Protein AF-A0A0F9BNH5-F1 (afdb_monomer)

Foldseek 3Di:
DVLVVVLLLLLVCLVFLQDPDDPDDDDDDPVNVVVSVVVSVVLVVVLLVVLVVPVPDLLSVLLSQLQVCLRRDDDPFDPVVLVVLLCLLFVVPQVVCCVPQVGGPVRVVVQLVVQVVQLVVCVVPVHNSFWGDCVSHPPSVLVLQEDEGSPQNQCQPDPPCGSPSLTDGPCLLRVWYDYPNIITRPDSVSCSRRVSVNVLVVCVVPPVVVNVVSLVSLQVVQLVLVQVLVCLLQVPKDKDAFKWDWDQDPNDTDIATFGIWIDDQLAIETEHEEADEQDSCLSVSNSVSVLVSLCRQFLVLVVRRVVVVCQLPVDQWRWIAHPVGDIDIDGRSVSNPHYAYEREYCYDNRVCQQQCLSCVVVVRDPDPFGHNYDYSNRSVVVSVPNNHSVVVSVVRVVSRVNNNVSNVVVVVVVD

Radius of gyration: 24.43 Å; Cα contacts (8 Å, |Δi|>4): 563; chains: 1; bounding box: 66×44×64 Å

Organism: NCBI:txid412755

Mean predicted aligned error: 7.94 Å

Solvent-accessible surface area (backbone atoms only — not comparable to full-atom values): 22757 Å² total; per-residue (Å²): 112,70,62,60,51,52,46,53,52,51,42,48,50,47,58,57,25,39,44,81,73,84,75,91,79,87,78,84,52,69,68,58,52,51,50,50,55,52,51,51,52,48,52,54,50,52,51,50,51,58,42,57,69,37,66,89,39,80,70,46,40,52,28,31,50,49,38,51,45,66,62,62,61,76,78,86,55,58,72,70,57,45,52,49,53,48,44,67,65,45,54,92,42,28,66,56,33,31,72,76,71,69,42,29,66,70,55,50,52,52,50,53,54,46,53,46,46,49,27,59,52,23,67,77,60,94,45,70,35,32,52,55,61,66,94,81,43,64,65,71,58,50,63,70,36,35,36,52,59,28,71,24,50,60,26,55,66,44,87,98,51,55,72,41,84,73,45,57,51,57,52,67,52,16,56,25,42,30,54,91,97,44,44,33,41,87,46,54,68,56,44,66,71,28,44,62,57,26,51,50,50,56,36,51,77,75,34,58,76,55,35,56,52,46,55,55,49,41,39,55,50,46,40,54,49,53,54,52,41,48,38,67,36,34,74,87,39,52,73,48,59,53,31,32,38,75,47,78,57,97,90,40,82,43,81,47,68,46,47,26,45,36,40,47,92,45,31,37,36,35,38,28,61,32,55,65,63,73,48,70,56,25,60,60,35,38,57,74,43,37,52,50,43,48,40,65,49,47,45,50,36,45,54,44,42,52,50,50,50,52,54,38,66,71,35,57,61,28,68,33,28,34,87,91,64,52,75,47,77,44,67,60,36,81,64,47,76,44,76,44,40,35,32,39,23,72,34,79,57,65,70,58,49,64,45,56,49,63,45,40,77,71,68,61,57,90,61,99,73,71,59,52,51,40,31,52,56,58,51,45,52,48,42,72,70,45,86,47,47,69,59,49,53,50,48,51,54,50,53,50,49,50,42,53,48,60,42,49,58,56,54,67,74,75,109

Sequence (415 aa):
FEHSIANILEYLINVISTIDDFGDKTEISRETIDFLIESIQTIFFDTIDYYNSFQDNSEENIQTEVLIHNLFVYMDSIYEHHIYLLKLKFLPFNDFLKQELGFNLNEIFRIIKKINKDVKSNLFSNISPFIINEMTIPINFLKLISMEIGKNKEFFCYKGRERWPNNPSRFRVRPIIKYQETYYNFFPQLLFERIGLVLEELIKKNYENYYKKYVKNCSVILEDMSLNLIRKLLPDAAIFGNLFYIINEKGKQMRFETDGIVIYDNNLLIIEAKSNLFSFDARMGFFDRIKKNTRDIIDKAYNQAVRTKKYFFSKDIAEFREKNGESVIIQNTKKYENVFLINTTLEKLGPLATRLNSAKMMNYLKGKEFPWSVFINDLRIISDLIEMPSSFLLYLKRRIKNIKNINKELSERQG

Nearest PDB structures (foldseek):
  1xmx-assembly1_A  TM=3.982E-01  e=3.363E-03  Vibrio cholerae
  8gh6-assembly1_A  TM=3.649E-01  e=9.985E-02  Bombyx mori
  5zyv-assembly1_A  TM=3.076E-01  e=3.427E-01  Homo sapiens
  5zyt-assembly4_D  TM=3.300E-01  e=5.441E-01  Homo sapiens

Secondary structure (DSSP, 8-state):
-HHHHHHHHHHHHHHHTT-S---S-----HHHHHHHHHHHHHHHHHHHHHHHTTTTSHHHHHHHHHHHHHHH---SS-HHHHHHHHHHHHGGGHHHIIIIIS--HHHHHHHHHHHHHHHHHHTTTTS-TTB--TTTS-HHHHHHHEEETT--GGGG-STTSTT-TTS--GGGT--EEEETTEEE-S-HHHHHHHHHHHHHHHHHHH-HHHHHHHHHHHHHHHHHHHHHHHHHHSTT-EEEEEEEEEEEETTEEEEEEEEEEEEETTEEEEEEEE-PPPPHHHHTT-HHHHHHHHIIIIIHHHHHHHHHHHHHHTSSEEEEE-TTS-EEEEE-GGG--EEEEEEEESS--THHHH-THHHHHTT---SS---EEEEHHHHHHHHHH---HHHHHHHHHHHHHHHHHHHHHHHHT--

pLDDT: mean 83.47, std 13.0, range [33.78, 98.38]

Structure (mmCIF, N/CA/C/O backbone):
data_AF-A0A0F9BNH5-F1
#
_entry.id   AF-A0A0F9BNH5-F1
#
loop_
_atom_site.group_PDB
_atom_site.id
_atom_site.type_symbol
_atom_site.label_atom_id
_atom_site.label_alt_id
_atom_site.label_comp_id
_atom_site.label_asym_id
_atom_site.label_entity_id
_atom_site.label_seq_id
_atom_site.pdbx_PDB_ins_code
_atom_site.Cartn_x
_atom_site.Cartn_y
_atom_site.Cartn_z
_atom_site.occupancy
_atom_site.B_iso_or_equiv
_atom_site.auth_seq_id
_atom_site.auth_comp_id
_atom_site.auth_asym_id
_atom_site.auth_atom_id
_atom_site.pdbx_PDB_model_num
ATOM 1 N N . PHE A 1 1 ? 19.388 -15.527 -3.988 1.00 33.78 1 PHE A N 1
ATOM 2 C CA . PHE A 1 1 ? 20.119 -15.541 -5.269 1.00 33.78 1 PHE A CA 1
ATOM 3 C C . PHE A 1 1 ? 19.346 -14.856 -6.395 1.00 33.78 1 PHE A C 1
ATOM 5 O O . PHE A 1 1 ? 19.936 -14.017 -7.055 1.00 33.78 1 PHE A O 1
ATOM 12 N N . GLU A 1 2 ? 18.046 -15.108 -6.596 1.00 50.00 2 GLU A N 1
ATOM 13 C CA . GLU A 1 2 ? 17.287 -14.424 -7.668 1.00 50.00 2 GLU A CA 1
ATOM 14 C C . GLU A 1 2 ? 17.118 -12.905 -7.441 1.00 50.00 2 GLU A C 1
ATOM 16 O O . GLU A 1 2 ? 17.380 -12.120 -8.350 1.00 50.00 2 GLU A O 1
ATOM 21 N N . HIS A 1 3 ? 16.799 -12.460 -6.217 1.00 54.69 3 HIS A N 1
ATOM 22 C CA . HIS A 1 3 ? 16.655 -11.023 -5.912 1.00 54.69 3 HIS A CA 1
ATOM 23 C C . HIS A 1 3 ? 17.973 -10.231 -5.984 1.00 54.69 3 HIS A C 1
ATOM 25 O O . HIS A 1 3 ? 17.980 -9.082 -6.407 1.00 54.69 3 HIS A O 1
ATOM 31 N N . SER A 1 4 ? 19.114 -10.834 -5.634 1.00 58.59 4 SER A N 1
ATOM 32 C CA . SER A 1 4 ? 20.418 -10.164 -5.755 1.00 58.59 4 SER A CA 1
ATOM 33 C C . SER A 1 4 ? 20.809 -9.932 -7.219 1.00 58.59 4 SER A C 1
ATOM 35 O O . SER A 1 4 ? 21.382 -8.897 -7.542 1.00 58.59 4 SER A O 1
ATOM 37 N N . ILE A 1 5 ? 20.452 -10.857 -8.117 1.00 66.19 5 ILE A N 1
ATOM 38 C CA . ILE A 1 5 ? 20.699 -10.718 -9.561 1.00 66.19 5 ILE A CA 1
ATOM 39 C C . ILE A 1 5 ? 19.807 -9.620 -10.159 1.00 66.19 5 ILE A C 1
ATOM 41 O O . ILE A 1 5 ? 20.286 -8.813 -10.952 1.00 66.19 5 ILE A O 1
ATOM 45 N N . ALA A 1 6 ? 18.542 -9.538 -9.736 1.00 71.88 6 ALA A N 1
ATOM 46 C CA . ALA A 1 6 ? 17.611 -8.481 -10.138 1.00 71.88 6 ALA A CA 1
ATOM 47 C C . ALA A 1 6 ? 18.170 -7.070 -9.878 1.00 71.88 6 ALA A C 1
ATOM 49 O O . ALA A 1 6 ? 18.138 -6.214 -10.763 1.00 71.88 6 ALA A O 1
ATOM 50 N N . ASN A 1 7 ? 18.742 -6.857 -8.690 1.00 71.88 7 ASN A N 1
ATOM 51 C CA . ASN A 1 7 ? 19.308 -5.572 -8.273 1.00 71.88 7 ASN A CA 1
ATOM 52 C C . ASN A 1 7 ? 20.513 -5.170 -9.113 1.00 71.88 7 ASN A C 1
ATOM 54 O O . ASN A 1 7 ? 20.632 -4.020 -9.530 1.00 71.88 7 ASN A O 1
ATOM 58 N N . ILE A 1 8 ? 21.402 -6.133 -9.350 1.00 75.12 8 ILE A N 1
ATOM 59 C CA . ILE A 1 8 ? 22.608 -5.959 -10.157 1.00 75.12 8 ILE A CA 1
ATOM 60 C C . ILE A 1 8 ? 22.218 -5.604 -11.594 1.00 75.12 8 ILE A C 1
ATOM 62 O O . ILE A 1 8 ? 22.757 -4.654 -12.158 1.00 75.12 8 ILE A O 1
ATOM 66 N N . LEU A 1 9 ? 21.240 -6.311 -12.169 1.00 78.75 9 LEU A N 1
ATOM 67 C CA . LEU A 1 9 ? 20.743 -6.043 -13.519 1.00 78.75 9 LEU A CA 1
ATOM 68 C C . LEU A 1 9 ? 20.073 -4.671 -13.628 1.00 78.75 9 LEU A C 1
ATOM 70 O O . LEU A 1 9 ? 20.376 -3.921 -14.553 1.00 78.75 9 LEU A O 1
ATOM 74 N N . GLU A 1 10 ? 19.194 -4.306 -12.692 1.00 83.06 10 GLU A N 1
ATOM 75 C CA . GLU A 1 10 ? 18.593 -2.970 -12.688 1.00 83.06 10 GLU A CA 1
ATOM 76 C C . GLU A 1 10 ? 19.656 -1.877 -12.544 1.00 83.06 10 GLU A C 1
ATOM 78 O O . GLU A 1 10 ? 19.620 -0.886 -13.275 1.00 83.06 10 GLU A O 1
ATOM 83 N N . TYR A 1 11 ? 20.615 -2.059 -11.635 1.00 84.69 11 TYR A N 1
ATOM 84 C CA . TYR A 1 11 ? 21.718 -1.127 -11.444 1.00 84.69 11 TYR A CA 1
ATOM 85 C C . TYR A 1 11 ? 22.513 -0.918 -12.734 1.00 84.69 11 TYR A C 1
ATOM 87 O O . TYR A 1 11 ? 22.714 0.219 -13.164 1.00 84.69 11 TYR A O 1
ATOM 95 N N . LEU A 1 12 ? 22.896 -2.015 -13.389 1.00 83.75 12 LEU A N 1
ATOM 96 C CA . LEU A 1 12 ? 23.585 -1.997 -14.674 1.00 83.75 12 LEU A CA 1
ATOM 97 C C . LEU A 1 12 ? 22.796 -1.233 -15.730 1.00 83.75 12 LEU A C 1
ATOM 99 O O . LEU A 1 12 ? 23.343 -0.338 -16.366 1.00 83.75 12 LEU A O 1
ATOM 103 N N . ILE A 1 13 ? 21.506 -1.538 -15.892 1.00 86.88 13 ILE A N 1
ATOM 104 C CA . ILE A 1 13 ? 20.650 -0.852 -16.865 1.00 86.88 13 ILE A CA 1
ATOM 105 C C . ILE A 1 13 ? 20.565 0.641 -16.538 1.00 86.88 13 ILE A C 1
ATOM 107 O O . ILE A 1 13 ? 20.629 1.472 -17.445 1.00 86.88 13 ILE A O 1
ATOM 111 N N . ASN A 1 14 ? 20.471 1.009 -15.260 1.00 88.88 14 ASN A N 1
ATOM 112 C CA . ASN A 1 14 ? 20.439 2.405 -14.835 1.00 88.88 14 ASN A CA 1
ATOM 113 C C . ASN A 1 14 ? 21.732 3.146 -15.188 1.00 88.88 14 ASN A C 1
ATOM 115 O O . ASN A 1 14 ? 21.654 4.254 -15.713 1.00 88.88 14 ASN A O 1
ATOM 119 N N . VAL A 1 15 ? 22.899 2.531 -14.971 1.00 86.50 15 VAL A N 1
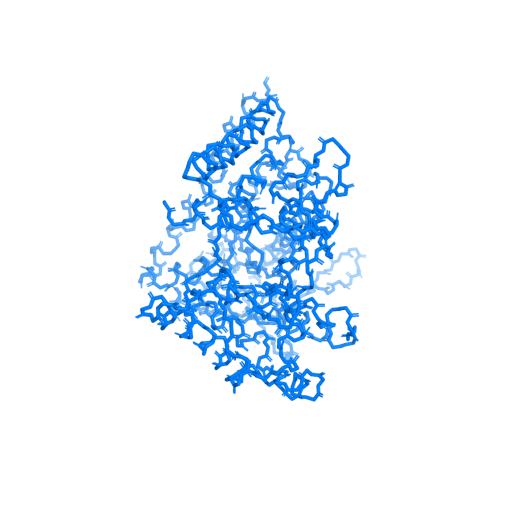ATOM 120 C CA . VAL A 1 15 ? 24.198 3.090 -15.375 1.00 86.50 15 VAL A CA 1
ATOM 121 C C . VAL A 1 15 ? 24.287 3.200 -16.895 1.00 86.50 15 VAL A C 1
ATOM 123 O O . VAL A 1 15 ? 24.524 4.285 -17.423 1.00 86.50 15 VAL A O 1
ATOM 126 N N . ILE A 1 16 ? 24.037 2.103 -17.606 1.00 84.94 16 ILE A N 1
ATOM 127 C CA . ILE A 1 16 ? 24.141 2.002 -19.065 1.00 84.94 16 ILE A CA 1
ATOM 128 C C . ILE A 1 16 ? 23.227 3.018 -19.759 1.00 84.94 16 ILE A C 1
ATOM 130 O O . ILE A 1 16 ? 23.637 3.710 -20.684 1.00 84.94 16 ILE A O 1
ATOM 134 N N . SER A 1 17 ? 22.001 3.182 -19.265 1.00 87.62 17 SER A N 1
ATOM 135 C CA . SER A 1 17 ? 21.022 4.123 -19.821 1.00 87.62 17 SER A CA 1
ATOM 136 C C . SER A 1 17 ? 21.349 5.602 -19.602 1.00 87.62 17 SER A C 1
ATOM 138 O O . SER A 1 17 ? 20.617 6.471 -20.084 1.00 87.62 17 SER A O 1
ATOM 140 N N . THR A 1 18 ? 22.439 5.913 -18.900 1.00 87.44 18 THR A N 1
ATOM 141 C CA . THR A 1 18 ? 22.968 7.281 -18.801 1.00 87.44 18 THR A CA 1
ATOM 142 C C . THR A 1 18 ? 23.997 7.606 -19.878 1.00 87.44 18 THR A C 1
ATOM 144 O O . THR A 1 18 ? 24.291 8.784 -20.082 1.00 87.44 18 THR A O 1
ATOM 147 N N . ILE A 1 19 ? 24.520 6.595 -20.573 1.00 84.50 19 ILE A N 1
ATOM 148 C CA . ILE A 1 19 ? 25.535 6.739 -21.616 1.00 84.50 19 ILE A CA 1
ATOM 149 C C . ILE A 1 19 ? 24.843 7.159 -22.921 1.00 84.50 19 ILE A C 1
ATOM 151 O O . ILE A 1 19 ? 23.827 6.573 -23.293 1.00 84.50 19 ILE A O 1
ATOM 155 N N . ASP A 1 20 ? 25.361 8.198 -23.584 1.00 79.81 20 ASP A N 1
ATOM 156 C CA . ASP A 1 20 ? 24.774 8.724 -24.829 1.00 79.81 20 ASP A CA 1
ATOM 157 C C . ASP A 1 20 ? 25.211 7.933 -26.072 1.00 79.81 20 ASP A C 1
ATOM 159 O O . ASP A 1 20 ? 24.442 7.835 -27.024 1.00 79.81 20 ASP A O 1
ATOM 163 N N . ASP A 1 21 ? 26.416 7.355 -26.052 1.00 72.25 21 ASP A N 1
ATOM 164 C CA . ASP A 1 21 ? 26.994 6.577 -27.150 1.00 72.25 21 ASP A CA 1
ATOM 165 C C . ASP A 1 21 ? 27.869 5.432 -26.609 1.00 72.25 21 ASP A C 1
ATOM 167 O O . ASP A 1 21 ? 28.628 5.610 -25.654 1.00 72.25 21 ASP A O 1
ATOM 171 N N . PHE A 1 22 ? 27.752 4.255 -27.218 1.00 68.44 22 PHE A N 1
ATOM 172 C CA . PHE A 1 22 ? 28.516 3.059 -26.866 1.00 68.44 22 PHE A CA 1
ATOM 173 C C . PHE A 1 22 ? 29.800 2.880 -27.682 1.00 68.44 22 PHE A C 1
ATOM 175 O O . PHE A 1 22 ? 30.646 2.069 -27.299 1.00 68.44 22 PHE A O 1
ATOM 182 N N . GLY A 1 23 ? 29.965 3.631 -28.777 1.00 67.88 23 GLY A N 1
ATOM 183 C CA . GLY A 1 23 ? 31.025 3.397 -29.756 1.00 67.88 23 GLY A CA 1
ATOM 184 C C . GLY A 1 23 ? 30.930 2.023 -30.445 1.00 67.88 23 GLY A C 1
ATOM 185 O O . GLY A 1 23 ? 30.029 1.231 -30.182 1.00 67.88 23 GLY A O 1
ATOM 186 N N . ASP A 1 24 ? 31.900 1.720 -31.313 1.00 61.44 24 ASP A N 1
ATOM 187 C CA . ASP A 1 24 ? 31.888 0.540 -32.204 1.00 61.44 24 ASP A CA 1
ATOM 188 C C . ASP A 1 24 ? 32.539 -0.733 -31.616 1.00 61.44 24 ASP A C 1
ATOM 190 O O . ASP A 1 24 ? 33.017 -1.599 -32.351 1.00 61.44 24 ASP A O 1
ATOM 194 N N . LYS A 1 25 ? 32.623 -0.887 -30.288 1.00 59.94 25 LYS A N 1
ATOM 195 C CA . LYS A 1 25 ? 33.283 -2.073 -29.708 1.00 59.94 25 LYS A CA 1
ATOM 196 C C . LYS A 1 25 ? 32.357 -3.291 -29.726 1.00 59.94 25 LYS A C 1
ATOM 198 O O . LYS A 1 25 ? 31.358 -3.325 -29.015 1.00 59.94 25 LYS A O 1
ATOM 203 N N . THR A 1 26 ? 32.722 -4.304 -30.509 1.00 59.25 26 THR A N 1
ATOM 204 C CA . THR A 1 26 ? 31.881 -5.480 -30.792 1.00 59.25 26 THR A CA 1
ATOM 205 C C . THR A 1 26 ? 32.205 -6.731 -29.976 1.00 59.25 26 THR A C 1
ATOM 207 O O . THR A 1 26 ? 31.388 -7.648 -29.961 1.00 59.25 26 THR A O 1
ATOM 210 N N . GLU A 1 27 ? 33.322 -6.782 -29.244 1.00 62.50 27 GLU A N 1
ATOM 211 C CA . GLU A 1 27 ? 33.657 -7.940 -28.404 1.00 62.50 27 GLU A CA 1
ATOM 212 C C . GLU A 1 27 ? 33.963 -7.533 -26.962 1.00 62.50 27 GLU A C 1
ATOM 214 O O . GLU A 1 27 ? 34.883 -6.764 -26.679 1.00 62.50 27 GLU A O 1
ATOM 219 N N . ILE A 1 28 ? 33.162 -8.069 -26.040 1.00 70.19 28 ILE A N 1
ATOM 220 C CA . ILE A 1 28 ? 33.383 -7.976 -24.598 1.00 70.19 28 ILE A CA 1
ATOM 221 C C . ILE A 1 28 ? 34.082 -9.270 -24.180 1.00 70.19 28 ILE A C 1
ATOM 223 O O . ILE A 1 28 ? 33.523 -10.355 -24.346 1.00 70.19 28 ILE A O 1
ATOM 227 N N . SER A 1 29 ? 35.303 -9.167 -23.652 1.00 78.06 29 SER A N 1
ATOM 228 C CA . SER A 1 29 ? 36.040 -10.340 -23.175 1.00 78.06 29 SER A CA 1
ATOM 229 C C . SER A 1 29 ? 35.406 -10.912 -21.902 1.00 78.06 29 SER A C 1
ATOM 231 O O . SER A 1 29 ? 34.740 -10.193 -21.149 1.00 78.06 29 SER A O 1
ATOM 233 N N . ARG A 1 30 ? 35.635 -12.199 -21.619 1.00 75.69 30 ARG A N 1
ATOM 234 C CA . ARG A 1 30 ? 35.128 -12.832 -20.392 1.00 75.69 30 ARG A CA 1
ATOM 235 C C . ARG A 1 30 ? 35.701 -12.165 -19.142 1.00 75.69 30 ARG A C 1
ATOM 237 O O . ARG A 1 30 ? 34.959 -11.901 -18.208 1.00 75.69 30 ARG A O 1
ATOM 244 N N . GLU A 1 31 ? 36.973 -11.783 -19.186 1.00 78.75 31 GLU A N 1
ATOM 245 C CA . GLU A 1 31 ? 37.648 -11.044 -18.116 1.00 78.75 31 GLU A CA 1
ATOM 246 C C . GLU A 1 31 ? 36.979 -9.688 -17.860 1.00 78.75 31 GLU A C 1
ATOM 248 O O . GLU A 1 31 ? 36.859 -9.259 -16.718 1.00 78.75 31 GLU A O 1
ATOM 253 N N . THR A 1 32 ? 36.492 -9.022 -18.914 1.00 74.88 32 THR A N 1
ATOM 254 C CA . THR A 1 32 ? 35.752 -7.759 -18.782 1.00 74.88 32 THR A CA 1
ATOM 255 C C . THR A 1 32 ? 34.404 -7.979 -18.095 1.00 74.88 32 THR A C 1
ATOM 257 O O . THR A 1 32 ? 34.001 -7.171 -17.260 1.00 74.88 32 THR A O 1
ATOM 260 N N . ILE A 1 33 ? 33.705 -9.072 -18.422 1.00 72.38 33 ILE A N 1
ATOM 261 C CA . ILE A 1 33 ? 32.440 -9.443 -17.770 1.00 72.38 33 ILE A CA 1
ATOM 262 C C . ILE A 1 33 ? 32.679 -9.762 -16.292 1.00 72.38 33 ILE A C 1
ATOM 264 O O . ILE A 1 33 ? 31.967 -9.231 -15.441 1.00 72.38 33 ILE A O 1
ATOM 268 N N . ASP A 1 34 ? 33.685 -10.582 -15.990 1.00 73.56 34 ASP A N 1
ATOM 269 C CA . ASP A 1 34 ? 34.014 -10.983 -14.621 1.00 73.56 34 ASP A CA 1
ATOM 270 C C . ASP A 1 34 ? 34.404 -9.756 -13.777 1.00 73.56 34 ASP A C 1
ATOM 272 O O . ASP A 1 34 ? 33.840 -9.541 -12.704 1.00 73.56 34 ASP A O 1
ATOM 276 N N . PHE A 1 35 ? 35.241 -8.863 -14.319 1.00 77.44 35 PHE A N 1
ATOM 277 C CA . PHE A 1 35 ? 35.586 -7.590 -13.680 1.00 77.44 35 PHE A CA 1
ATOM 278 C C . PHE A 1 35 ? 34.362 -6.703 -13.408 1.00 77.44 35 PHE A C 1
ATOM 280 O O . PHE A 1 35 ? 34.263 -6.081 -12.347 1.00 77.44 35 PHE A O 1
ATOM 287 N N . LEU A 1 36 ? 33.414 -6.621 -14.350 1.00 74.44 36 LEU A N 1
ATOM 288 C CA . LEU A 1 36 ? 32.177 -5.862 -14.154 1.00 74.44 36 LEU A CA 1
ATOM 289 C C . LEU A 1 36 ? 31.327 -6.467 -13.035 1.00 74.44 36 LEU A C 1
ATOM 291 O O . LEU A 1 36 ? 30.827 -5.723 -12.192 1.00 74.44 36 LEU A O 1
ATOM 295 N N . ILE A 1 37 ? 31.176 -7.793 -13.007 1.00 73.06 37 ILE A N 1
ATOM 296 C CA . ILE A 1 37 ? 30.420 -8.490 -11.960 1.00 73.06 37 ILE A CA 1
ATOM 297 C C . ILE A 1 37 ? 31.045 -8.222 -10.588 1.00 73.06 37 ILE A C 1
ATOM 299 O O . ILE A 1 37 ? 30.325 -7.808 -9.677 1.00 73.06 37 ILE A O 1
ATOM 303 N N . GLU A 1 38 ? 32.363 -8.389 -10.453 1.00 77.56 38 GLU A N 1
ATOM 304 C CA . GLU A 1 38 ? 33.093 -8.104 -9.211 1.00 77.56 38 GLU A CA 1
ATOM 305 C C . GLU A 1 38 ? 32.947 -6.637 -8.795 1.00 77.56 38 GLU A C 1
ATOM 307 O O . GLU A 1 38 ? 32.627 -6.344 -7.644 1.00 77.56 38 GLU A O 1
ATOM 312 N N . SER A 1 39 ? 33.093 -5.700 -9.735 1.00 77.69 39 SER A N 1
ATOM 313 C CA . SER A 1 39 ? 32.951 -4.265 -9.463 1.00 77.69 39 SER A CA 1
ATOM 314 C C . SER A 1 39 ? 31.560 -3.915 -8.936 1.00 77.69 39 SER A C 1
ATOM 316 O O . SER A 1 39 ? 31.428 -3.128 -8.000 1.00 77.69 39 SER A O 1
ATOM 318 N N . ILE A 1 40 ? 30.504 -4.500 -9.511 1.00 74.50 40 ILE A N 1
ATOM 319 C CA . ILE A 1 40 ? 29.137 -4.250 -9.047 1.00 74.50 40 ILE A CA 1
ATOM 320 C C . ILE A 1 40 ? 28.929 -4.858 -7.666 1.00 74.50 40 ILE A C 1
ATOM 322 O O . ILE A 1 40 ? 28.363 -4.197 -6.801 1.00 74.50 40 ILE A O 1
ATOM 326 N N . GLN A 1 41 ? 29.387 -6.092 -7.442 1.00 74.06 41 GLN A N 1
ATOM 327 C CA . GLN A 1 41 ? 29.294 -6.724 -6.127 1.00 74.06 41 GLN A CA 1
ATOM 328 C C . GLN A 1 41 ? 29.970 -5.862 -5.059 1.00 74.06 41 GLN A C 1
ATOM 330 O O . GLN A 1 41 ? 29.339 -5.574 -4.045 1.00 74.06 41 GLN A O 1
ATOM 335 N N . THR A 1 42 ? 31.180 -5.369 -5.329 1.00 78.12 42 THR A N 1
ATOM 336 C CA . THR A 1 42 ? 31.903 -4.446 -4.445 1.00 78.12 42 THR A CA 1
ATOM 337 C C . THR A 1 42 ? 31.099 -3.178 -4.176 1.00 78.12 42 THR A C 1
ATOM 339 O O . THR A 1 42 ? 30.874 -2.858 -3.019 1.00 78.12 42 THR A O 1
ATOM 342 N N . ILE A 1 43 ? 30.544 -2.513 -5.199 1.00 75.19 43 ILE A N 1
ATOM 343 C CA . ILE A 1 43 ? 29.690 -1.324 -4.997 1.00 75.19 43 ILE A CA 1
ATOM 344 C C . ILE A 1 43 ? 28.501 -1.637 -4.082 1.00 75.19 43 ILE A C 1
ATOM 346 O O . ILE A 1 43 ? 28.152 -0.824 -3.226 1.00 75.19 43 ILE A O 1
ATOM 350 N N . PHE A 1 44 ? 27.857 -2.794 -4.250 1.00 71.19 44 PHE A N 1
ATOM 351 C CA . PHE A 1 44 ? 26.743 -3.198 -3.393 1.00 71.19 44 PHE A CA 1
ATOM 352 C C . PHE A 1 44 ? 27.192 -3.445 -1.948 1.00 71.19 44 PHE A C 1
ATOM 354 O O . PHE A 1 44 ? 26.522 -2.959 -1.037 1.00 71.19 44 PHE A O 1
ATOM 361 N N . PHE A 1 45 ? 28.302 -4.155 -1.730 1.00 74.56 45 PHE A N 1
ATOM 362 C CA . PHE A 1 45 ? 28.845 -4.394 -0.389 1.00 74.56 45 PHE A CA 1
ATOM 363 C C . PHE A 1 45 ? 29.309 -3.098 0.274 1.00 74.56 45 PHE A C 1
ATOM 365 O O . PHE A 1 45 ? 28.861 -2.806 1.377 1.00 74.56 45 PHE A O 1
ATOM 372 N N . ASP A 1 46 ? 30.061 -2.257 -0.433 1.00 74.31 46 ASP A N 1
ATOM 373 C CA . ASP A 1 46 ? 30.492 -0.943 0.048 1.00 74.31 46 ASP A CA 1
ATOM 374 C C . ASP A 1 46 ? 29.293 -0.053 0.387 1.00 74.31 46 ASP A C 1
ATOM 376 O O . ASP A 1 46 ? 29.317 0.680 1.369 1.00 74.31 46 ASP A O 1
ATOM 380 N N . THR A 1 47 ? 28.208 -0.126 -0.394 1.00 70.69 47 THR A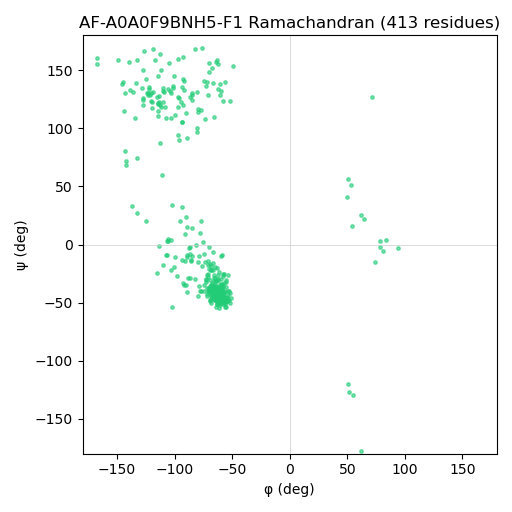 N 1
ATOM 381 C CA . THR A 1 47 ? 26.966 0.606 -0.100 1.00 70.69 47 THR A CA 1
ATOM 382 C C . THR A 1 47 ? 26.336 0.117 1.207 1.00 70.69 47 THR A C 1
ATOM 384 O O . THR A 1 47 ? 25.897 0.930 2.020 1.00 70.69 47 THR A O 1
ATOM 387 N N . ILE A 1 48 ? 26.290 -1.200 1.429 1.00 70.50 48 ILE A N 1
ATOM 388 C CA . ILE A 1 48 ? 25.782 -1.794 2.674 1.00 70.50 48 ILE A CA 1
ATOM 389 C C . ILE A 1 48 ? 26.664 -1.395 3.859 1.00 70.50 48 ILE A C 1
ATOM 391 O O . ILE A 1 48 ? 26.136 -0.956 4.879 1.00 70.50 48 ILE A O 1
ATOM 395 N N . ASP A 1 49 ? 27.983 -1.511 3.724 1.00 74.12 49 ASP A N 1
ATOM 396 C CA . ASP A 1 49 ? 28.948 -1.195 4.778 1.00 74.12 49 ASP A CA 1
ATOM 397 C C . ASP A 1 49 ? 28.943 0.296 5.107 1.00 74.12 49 ASP A C 1
ATOM 399 O O . ASP A 1 49 ? 28.890 0.672 6.279 1.00 74.12 49 ASP A O 1
ATOM 403 N N . TYR A 1 50 ? 28.870 1.153 4.086 1.00 72.94 50 TYR A N 1
ATOM 404 C CA . TYR A 1 50 ? 28.658 2.585 4.253 1.00 72.94 50 TYR A CA 1
ATOM 405 C C . TYR A 1 50 ? 27.386 2.851 5.059 1.00 72.94 50 TYR A C 1
ATOM 407 O O . TYR A 1 50 ? 27.427 3.589 6.039 1.00 72.94 50 TYR A O 1
ATOM 415 N N . TYR A 1 51 ? 26.260 2.221 4.718 1.00 68.69 51 TYR A N 1
ATOM 416 C CA . TYR A 1 51 ? 25.029 2.403 5.485 1.00 68.69 51 TYR A CA 1
ATOM 417 C C . TYR A 1 51 ? 25.113 1.852 6.916 1.00 68.69 51 TYR A C 1
ATOM 419 O O . TYR A 1 51 ? 24.581 2.463 7.845 1.00 68.69 51 TYR A O 1
ATOM 427 N N . ASN A 1 52 ? 25.799 0.730 7.122 1.00 67.62 52 ASN A N 1
ATOM 428 C CA . ASN A 1 52 ? 26.030 0.161 8.448 1.00 67.62 52 ASN A CA 1
ATOM 429 C C . ASN A 1 52 ? 27.003 0.995 9.293 1.00 67.62 52 ASN A C 1
ATOM 431 O O . ASN A 1 52 ? 26.961 0.914 10.516 1.00 67.62 52 ASN A O 1
ATOM 435 N N . SER A 1 53 ? 27.840 1.835 8.682 1.00 67.19 53 SER A N 1
ATOM 436 C CA . SER A 1 53 ? 28.730 2.731 9.427 1.00 67.19 53 SER A CA 1
ATOM 437 C C . SER A 1 53 ? 27.987 3.818 10.222 1.00 67.19 53 SER A C 1
ATOM 439 O O . SER A 1 53 ? 28.556 4.384 11.149 1.00 67.19 53 SER A O 1
ATOM 441 N N . PHE A 1 54 ? 26.700 4.064 9.938 1.00 61.69 54 PHE A N 1
ATOM 442 C CA . PHE A 1 54 ? 25.872 5.038 10.664 1.00 61.69 54 PHE A CA 1
ATOM 443 C C . PHE A 1 54 ? 25.134 4.474 11.892 1.00 61.69 54 PHE A C 1
ATOM 445 O O . PHE A 1 54 ? 24.176 5.081 12.380 1.00 61.69 54 PHE A O 1
ATOM 452 N N . GLN A 1 55 ? 25.512 3.292 12.395 1.00 56.41 55 GLN A N 1
ATOM 453 C CA . GLN A 1 55 ? 24.736 2.617 13.445 1.00 56.41 55 GLN A CA 1
ATOM 454 C C . GLN A 1 55 ? 24.719 3.325 14.815 1.00 56.41 55 GLN A C 1
ATOM 456 O O . GLN A 1 55 ? 23.912 2.951 15.670 1.00 56.41 55 GLN A O 1
ATOM 461 N N . ASP A 1 56 ? 25.494 4.394 15.006 1.00 51.59 56 ASP A N 1
ATOM 462 C CA . ASP A 1 56 ? 25.598 5.100 16.289 1.00 51.59 56 ASP A CA 1
ATOM 463 C C . ASP A 1 56 ? 24.503 6.161 16.536 1.00 51.59 56 ASP A C 1
ATOM 465 O O . ASP A 1 56 ? 24.343 6.623 17.667 1.00 51.59 56 ASP A O 1
ATOM 469 N N . ASN A 1 57 ? 23.673 6.510 15.538 1.00 57.12 57 ASN A N 1
ATOM 470 C CA . ASN A 1 57 ? 22.526 7.411 15.717 1.00 57.12 57 ASN A CA 1
ATOM 471 C C . ASN A 1 57 ? 21.199 6.747 15.312 1.00 57.12 57 ASN A C 1
ATOM 473 O O . ASN A 1 57 ? 21.050 6.137 14.255 1.00 57.12 57 ASN A O 1
ATOM 477 N N . SER A 1 58 ? 20.177 6.884 16.156 1.00 60.72 58 SER A N 1
ATOM 478 C CA . SER A 1 58 ? 18.829 6.358 15.908 1.00 60.72 58 SER A CA 1
ATOM 479 C C . SER A 1 58 ? 18.167 6.848 14.615 1.00 60.72 58 SER A C 1
ATOM 481 O O . SER A 1 58 ? 17.402 6.103 14.003 1.00 60.72 58 SER A O 1
ATOM 483 N N . GLU A 1 59 ? 18.448 8.086 14.196 1.00 63.47 59 GLU A N 1
ATOM 484 C CA . GLU A 1 59 ? 17.886 8.674 12.979 1.00 63.47 59 GLU A CA 1
ATOM 485 C C . GLU A 1 59 ? 18.540 8.091 11.725 1.00 63.47 59 GLU A C 1
ATOM 487 O O . GLU A 1 59 ? 17.858 7.786 10.745 1.00 63.47 59 GLU A O 1
ATOM 492 N N . GLU A 1 60 ? 19.854 7.891 11.771 1.00 64.06 60 GLU A N 1
ATOM 493 C CA . GLU A 1 60 ? 20.628 7.361 10.653 1.00 64.06 60 GLU A CA 1
ATOM 494 C C . GLU A 1 60 ? 20.392 5.855 10.477 1.00 64.06 60 GLU A C 1
ATOM 496 O O . GLU A 1 60 ? 20.219 5.392 9.352 1.00 64.06 60 GLU A O 1
ATOM 501 N N . ASN A 1 61 ? 20.199 5.120 11.577 1.00 69.19 61 ASN A N 1
ATOM 502 C CA . ASN A 1 61 ? 19.751 3.725 11.560 1.00 69.19 61 ASN A CA 1
ATOM 503 C C . ASN A 1 61 ? 18.455 3.522 10.756 1.00 69.19 61 ASN A C 1
ATOM 505 O O . ASN A 1 61 ? 18.347 2.594 9.957 1.00 69.19 61 ASN A O 1
ATOM 509 N N . ILE A 1 62 ? 17.468 4.408 10.929 1.00 71.31 62 ILE A N 1
ATOM 510 C CA . ILE A 1 62 ? 16.193 4.333 10.198 1.00 71.31 62 ILE A CA 1
ATOM 511 C C . ILE A 1 62 ? 16.398 4.580 8.703 1.00 71.31 62 ILE A C 1
ATOM 513 O O . ILE A 1 62 ? 15.791 3.899 7.875 1.00 71.31 62 ILE A O 1
ATOM 517 N N . GLN A 1 63 ? 17.223 5.568 8.348 1.00 73.31 63 GLN A N 1
ATOM 518 C CA . GLN A 1 63 ? 17.531 5.865 6.948 1.00 73.31 63 GLN A CA 1
ATOM 519 C C . GLN A 1 63 ? 18.193 4.661 6.287 1.00 73.31 63 GLN A C 1
ATOM 521 O O . GLN A 1 63 ? 17.735 4.220 5.234 1.00 73.31 63 GLN A O 1
ATOM 526 N N . THR A 1 64 ? 19.212 4.102 6.941 1.00 74.44 64 THR A N 1
ATOM 527 C CA . THR A 1 64 ? 19.917 2.892 6.518 1.00 74.44 64 THR A CA 1
ATOM 528 C C . THR A 1 64 ? 18.954 1.730 6.308 1.00 74.44 64 THR A C 1
ATOM 530 O O . THR A 1 64 ? 18.955 1.116 5.245 1.00 74.44 64 THR A O 1
ATOM 533 N N . GLU A 1 65 ? 18.064 1.460 7.261 1.00 76.56 65 GLU A N 1
ATOM 534 C CA . GLU A 1 65 ? 17.090 0.374 7.146 1.00 76.56 65 GLU A CA 1
ATOM 535 C C . GLU A 1 65 ? 16.115 0.561 5.980 1.00 76.56 65 GLU A C 1
ATOM 537 O O . GLU A 1 65 ? 15.834 -0.395 5.258 1.00 76.56 65 GLU A O 1
ATOM 542 N N . VAL A 1 66 ? 15.605 1.779 5.766 1.00 77.50 66 VAL A N 1
ATOM 543 C CA . VAL A 1 66 ? 14.722 2.082 4.628 1.00 77.50 66 VAL A CA 1
ATOM 544 C C . VAL A 1 66 ? 15.469 1.909 3.306 1.00 77.50 66 VAL A C 1
ATOM 546 O O . VAL A 1 66 ? 14.917 1.345 2.362 1.00 77.50 66 VAL A O 1
ATOM 549 N N . LEU A 1 67 ? 16.726 2.351 3.238 1.00 77.12 67 LEU A N 1
ATOM 550 C CA . LEU A 1 67 ? 17.567 2.241 2.047 1.00 77.12 67 LEU A CA 1
ATOM 551 C C . LEU A 1 67 ? 17.917 0.789 1.722 1.00 77.12 67 LEU A C 1
ATOM 553 O O . LEU A 1 67 ? 17.778 0.385 0.569 1.00 77.12 67 LEU A O 1
ATOM 557 N N . ILE A 1 68 ? 18.308 -0.002 2.723 1.00 76.94 68 ILE A N 1
ATOM 558 C CA . ILE A 1 68 ? 18.577 -1.439 2.585 1.00 76.94 68 ILE A CA 1
ATOM 559 C C . ILE A 1 68 ? 17.289 -2.172 2.200 1.00 76.94 68 ILE A C 1
ATOM 561 O O . ILE A 1 68 ? 17.289 -2.968 1.265 1.00 76.94 68 ILE A O 1
ATOM 565 N N . HIS A 1 69 ? 16.165 -1.882 2.858 1.00 78.06 69 HIS A N 1
ATOM 566 C CA . HIS A 1 69 ? 14.888 -2.507 2.517 1.00 78.06 69 HIS A CA 1
ATOM 567 C C . HIS A 1 69 ? 14.492 -2.217 1.062 1.00 78.06 69 HIS A C 1
ATOM 569 O O . HIS A 1 69 ? 14.183 -3.147 0.326 1.00 78.06 69 HIS A O 1
ATOM 575 N N . ASN A 1 70 ? 14.563 -0.960 0.614 1.00 75.75 70 ASN A N 1
ATOM 576 C CA . ASN A 1 70 ? 14.252 -0.597 -0.774 1.00 75.75 70 ASN A CA 1
ATOM 577 C C . ASN A 1 70 ? 15.243 -1.186 -1.786 1.00 75.75 70 ASN A C 1
ATOM 579 O O . ASN A 1 70 ? 14.879 -1.388 -2.942 1.00 75.75 70 ASN A O 1
ATOM 583 N N . LEU A 1 71 ? 16.476 -1.464 -1.357 1.00 74.56 71 LEU A N 1
ATOM 584 C CA . LEU A 1 71 ? 17.490 -2.074 -2.200 1.00 74.56 71 LEU A CA 1
ATOM 585 C C . LEU A 1 71 ? 17.277 -3.578 -2.369 1.00 74.56 71 LEU A C 1
ATOM 587 O O . LEU A 1 71 ? 17.498 -4.092 -3.455 1.00 74.56 71 LEU A O 1
ATOM 591 N N . PHE A 1 72 ? 16.884 -4.303 -1.321 1.00 71.75 72 PHE A N 1
ATOM 592 C CA . PHE A 1 72 ? 16.853 -5.773 -1.345 1.00 71.75 72 PHE A CA 1
ATOM 593 C C . PHE A 1 72 ? 15.467 -6.375 -1.515 1.00 71.75 72 PHE A C 1
ATOM 595 O O . PHE A 1 72 ? 15.345 -7.524 -1.941 1.00 71.75 72 PHE A O 1
ATOM 602 N N . VAL A 1 73 ? 14.421 -5.627 -1.184 1.00 70.62 73 VAL A N 1
ATOM 603 C CA . VAL A 1 73 ? 13.058 -6.139 -1.203 1.00 70.62 73 VAL A CA 1
ATOM 604 C C . VAL A 1 73 ? 12.402 -5.764 -2.525 1.00 70.62 73 VAL A C 1
ATOM 606 O O . VAL A 1 73 ? 11.784 -4.712 -2.662 1.00 70.62 73 VAL A O 1
ATOM 609 N N . TYR A 1 74 ? 12.551 -6.663 -3.497 1.00 63.06 74 TYR A N 1
ATOM 610 C CA . TYR A 1 74 ? 11.798 -6.642 -4.748 1.00 63.06 74 TYR A CA 1
ATOM 611 C C . TYR A 1 74 ? 10.554 -7.505 -4.588 1.00 63.06 74 TYR A C 1
ATOM 613 O O . TYR A 1 74 ? 10.610 -8.564 -3.966 1.00 63.06 74 TYR A O 1
ATOM 621 N N . MET A 1 75 ? 9.451 -7.056 -5.184 1.00 65.69 75 MET A N 1
ATOM 622 C CA . MET A 1 75 ? 8.108 -7.620 -5.038 1.00 65.69 75 MET A CA 1
ATOM 623 C C . MET A 1 75 ? 7.462 -7.377 -3.668 1.00 65.69 75 MET A C 1
ATOM 625 O O . MET A 1 75 ? 7.955 -7.745 -2.601 1.00 65.69 75 MET A O 1
ATOM 629 N N . ASP A 1 76 ? 6.252 -6.829 -3.727 1.00 68.12 76 ASP A N 1
ATOM 630 C CA . ASP A 1 76 ? 5.415 -6.587 -2.552 1.00 68.12 76 ASP A CA 1
ATOM 631 C C . ASP A 1 76 ? 4.257 -7.584 -2.454 1.00 68.12 76 ASP A C 1
ATOM 633 O O . ASP A 1 76 ? 3.381 -7.467 -1.605 1.00 68.12 76 ASP A O 1
ATOM 637 N N . SER A 1 77 ? 4.202 -8.579 -3.339 1.00 73.94 77 SER A N 1
ATOM 638 C CA . SER A 1 77 ? 3.177 -9.616 -3.281 1.00 73.94 77 SER A CA 1
ATOM 639 C C . SER A 1 77 ? 3.480 -10.794 -4.191 1.00 73.94 77 SER A C 1
ATOM 641 O O . SER A 1 77 ? 4.233 -10.669 -5.156 1.00 73.94 77 SER A O 1
ATOM 643 N N . ILE A 1 78 ? 2.838 -11.928 -3.904 1.00 81.06 78 ILE A N 1
ATOM 644 C CA . ILE A 1 78 ? 2.737 -13.035 -4.857 1.00 81.06 78 ILE A CA 1
ATOM 645 C C . ILE A 1 78 ? 1.940 -12.604 -6.098 1.00 81.06 78 ILE A C 1
ATOM 647 O O . ILE A 1 78 ? 1.138 -11.664 -6.043 1.00 81.06 78 ILE A O 1
ATOM 651 N N . TYR A 1 79 ? 2.147 -13.300 -7.216 1.00 82.31 79 TYR A N 1
ATOM 652 C CA . TYR A 1 79 ? 1.612 -12.936 -8.532 1.00 82.31 79 TYR A CA 1
ATOM 653 C C . TYR A 1 79 ? 0.097 -12.665 -8.519 1.00 82.31 79 TYR A C 1
ATOM 655 O O . TYR A 1 79 ? -0.376 -11.651 -9.037 1.00 82.31 79 TYR A O 1
ATOM 663 N N . GLU A 1 80 ? -0.669 -13.542 -7.877 1.00 86.00 80 GLU A N 1
ATOM 664 C CA . GLU A 1 80 ? -2.127 -13.477 -7.790 1.00 86.00 80 GLU A CA 1
ATOM 665 C C . GLU A 1 80 ? -2.589 -12.242 -7.012 1.00 86.00 80 GLU A C 1
ATOM 667 O O . GLU A 1 80 ? -3.570 -11.589 -7.380 1.00 86.00 80 GLU A O 1
ATOM 672 N N . HIS A 1 81 ? -1.869 -11.901 -5.943 1.00 87.50 81 HIS A N 1
ATOM 673 C CA . HIS A 1 81 ? -2.167 -10.752 -5.094 1.00 87.50 81 HIS A CA 1
ATOM 674 C C . HIS A 1 81 ? -1.853 -9.444 -5.823 1.00 87.50 81 HIS A C 1
ATOM 676 O O . HIS A 1 81 ? -2.670 -8.520 -5.782 1.00 87.50 81 HIS A O 1
ATOM 682 N N . HIS A 1 82 ? -0.750 -9.406 -6.577 1.00 85.88 82 HIS A N 1
ATOM 683 C CA . HIS A 1 82 ? -0.389 -8.269 -7.425 1.00 85.88 82 HIS A CA 1
ATOM 684 C C . HIS A 1 82 ? -1.453 -7.996 -8.489 1.00 85.88 82 HIS A C 1
ATOM 686 O O . HIS A 1 82 ? -1.986 -6.890 -8.575 1.00 85.88 82 HIS A O 1
ATOM 692 N N . ILE A 1 83 ? -1.837 -9.024 -9.261 1.00 88.69 83 ILE A N 1
ATOM 693 C CA . ILE A 1 83 ? -2.894 -8.912 -10.279 1.00 88.69 83 ILE A CA 1
ATOM 694 C C . ILE A 1 83 ? -4.202 -8.432 -9.661 1.00 88.69 83 ILE A C 1
ATOM 696 O O . ILE A 1 83 ? -4.878 -7.572 -10.230 1.00 88.69 83 ILE A O 1
ATOM 700 N N . TYR A 1 84 ? -4.577 -9.002 -8.519 1.00 90.50 84 TYR A N 1
ATOM 701 C CA . TYR A 1 84 ? -5.807 -8.641 -7.834 1.00 90.50 84 TYR A CA 1
ATOM 702 C C . TYR A 1 84 ? -5.816 -7.160 -7.444 1.00 90.50 84 TYR A C 1
ATOM 704 O O . TYR A 1 84 ? -6.771 -6.452 -7.765 1.00 90.50 84 TYR A O 1
ATOM 712 N N . LEU A 1 85 ? -4.736 -6.668 -6.831 1.00 89.38 85 LEU A N 1
ATOM 713 C CA . LEU A 1 85 ? -4.636 -5.270 -6.426 1.00 89.38 85 LEU A CA 1
ATOM 714 C C . LEU A 1 85 ? -4.636 -4.326 -7.637 1.00 89.38 85 LEU A C 1
ATOM 716 O O . LEU A 1 85 ? -5.338 -3.318 -7.627 1.00 89.38 85 LEU A O 1
ATOM 720 N N . LEU A 1 86 ? -3.925 -4.670 -8.717 1.00 91.44 86 LEU A N 1
ATOM 721 C CA . LEU A 1 86 ? -3.961 -3.894 -9.960 1.00 91.44 86 LEU A CA 1
ATOM 722 C C . LEU A 1 86 ? -5.369 -3.829 -10.558 1.00 91.44 86 LEU A C 1
ATOM 724 O O . LEU A 1 86 ? -5.805 -2.761 -10.984 1.00 91.44 86 LEU A O 1
ATOM 728 N N . LYS A 1 87 ? -6.105 -4.945 -10.565 1.00 93.50 87 LYS A N 1
ATOM 729 C CA . LYS A 1 87 ? -7.497 -4.957 -11.027 1.00 93.50 87 LYS A CA 1
ATOM 730 C C . LYS A 1 87 ? -8.362 -4.035 -10.184 1.00 93.50 87 LYS A C 1
ATOM 732 O O . LYS A 1 87 ? -9.056 -3.208 -10.755 1.00 93.50 87 LYS A O 1
ATOM 737 N N . LEU A 1 88 ? -8.284 -4.105 -8.860 1.00 92.12 88 LEU A N 1
ATOM 738 C CA . LEU A 1 88 ? -9.062 -3.197 -8.018 1.00 92.12 88 LEU A CA 1
ATOM 739 C C . LEU A 1 88 ? -8.724 -1.728 -8.306 1.00 92.12 88 LEU A C 1
ATOM 741 O O . LEU A 1 88 ? -9.625 -0.919 -8.518 1.00 92.12 88 LEU A O 1
ATOM 745 N N . LYS A 1 89 ? -7.433 -1.387 -8.394 1.00 91.56 89 LYS A N 1
ATOM 746 C CA . LYS A 1 89 ? -6.982 -0.002 -8.592 1.00 91.56 89 LYS A CA 1
ATOM 747 C C . LYS A 1 89 ? -7.345 0.566 -9.971 1.00 91.56 89 LYS A C 1
ATOM 749 O O . LYS A 1 89 ? -7.683 1.745 -10.053 1.00 91.56 89 LYS A O 1
ATOM 754 N N . PHE A 1 90 ? -7.273 -0.237 -11.037 1.00 93.44 90 PHE A N 1
ATOM 755 C CA . PHE A 1 90 ? -7.334 0.254 -12.423 1.00 93.44 90 PHE A CA 1
ATOM 756 C C . PHE A 1 90 ? -8.561 -0.201 -13.227 1.00 93.44 90 PHE A C 1
ATOM 758 O O . PHE A 1 90 ? -8.951 0.497 -14.160 1.00 93.44 90 PHE A O 1
ATOM 765 N N . LEU A 1 91 ? -9.206 -1.324 -12.887 1.00 93.38 91 LEU A N 1
ATOM 766 C CA . LEU A 1 91 ? -10.373 -1.828 -13.627 1.00 93.38 91 LEU A CA 1
ATOM 767 C C . LEU A 1 91 ? -11.568 -0.856 -13.633 1.00 93.38 91 LEU A C 1
ATOM 769 O O . LEU A 1 91 ? -12.158 -0.710 -14.706 1.00 93.38 91 LEU A O 1
ATOM 773 N N . PRO A 1 92 ? -11.893 -0.135 -12.530 1.00 93.75 92 PRO A N 1
ATOM 774 C CA . PRO A 1 92 ? -12.953 0.884 -12.526 1.00 93.75 92 PRO A CA 1
ATOM 775 C C . PRO A 1 92 ? -12.734 2.024 -13.525 1.00 93.75 92 PRO A C 1
ATOM 777 O O . PRO A 1 92 ? -13.611 2.859 -13.724 1.00 93.75 92 PRO A O 1
ATOM 780 N N . PHE A 1 93 ? -11.557 2.072 -14.140 1.00 92.94 93 PHE A N 1
ATOM 781 C CA . PHE A 1 93 ? -11.157 3.117 -15.049 1.00 92.94 93 PHE A CA 1
ATOM 782 C C . PHE A 1 93 ? -10.706 2.603 -16.422 1.00 92.94 93 PHE A C 1
ATOM 784 O O . PHE A 1 93 ? -10.002 3.298 -17.155 1.00 92.94 93 PHE A O 1
ATOM 791 N N . ASN A 1 94 ? -11.106 1.387 -16.792 1.00 94.50 94 ASN A N 1
ATOM 792 C CA . ASN A 1 94 ? -10.758 0.802 -18.086 1.00 94.50 94 ASN A CA 1
ATOM 793 C C . ASN A 1 94 ? -11.126 1.691 -19.277 1.00 94.50 94 ASN A C 1
ATOM 795 O O . ASN A 1 94 ? -10.335 1.775 -20.212 1.00 94.50 94 ASN A O 1
ATOM 799 N N . ASP A 1 95 ? -12.287 2.346 -19.240 1.00 94.38 95 ASP A N 1
ATOM 800 C CA . ASP A 1 95 ? -12.743 3.205 -20.338 1.00 94.38 95 ASP A CA 1
ATOM 801 C C . ASP A 1 95 ? -11.805 4.395 -20.531 1.00 94.38 95 ASP A C 1
ATOM 803 O O . ASP A 1 95 ? -11.394 4.692 -21.649 1.00 94.38 95 ASP A O 1
ATOM 807 N N . PHE A 1 96 ? -11.373 5.006 -19.427 1.00 93.69 96 PHE A N 1
ATOM 808 C CA . PHE A 1 96 ? -10.373 6.065 -19.456 1.00 93.69 96 PHE A CA 1
ATOM 809 C C . PHE A 1 96 ? -9.035 5.559 -19.996 1.00 93.69 96 PHE A C 1
ATOM 811 O O . PHE A 1 96 ? -8.469 6.180 -20.887 1.00 93.69 96 PHE A O 1
ATOM 818 N N . LEU A 1 97 ? -8.532 4.421 -19.497 1.00 93.19 97 LEU A N 1
ATOM 819 C CA . LEU A 1 97 ? -7.273 3.856 -19.992 1.00 93.19 97 LEU A CA 1
ATOM 820 C C . LEU A 1 97 ? -7.365 3.569 -21.498 1.00 93.19 97 LEU A C 1
ATOM 822 O O . LEU A 1 97 ? -6.430 3.846 -22.247 1.00 93.19 97 LEU A O 1
ATOM 826 N N . LYS A 1 98 ? -8.516 3.070 -21.961 1.00 94.94 98 LYS A N 1
ATOM 827 C CA . LYS A 1 98 ? -8.751 2.793 -23.375 1.00 94.94 98 LYS A CA 1
ATOM 828 C C . LYS A 1 98 ? -8.784 4.067 -24.215 1.00 94.94 98 LYS A C 1
ATOM 830 O O . LYS A 1 98 ? -8.180 4.079 -25.282 1.00 94.94 98 LYS A O 1
ATOM 835 N N . GLN A 1 99 ? -9.460 5.108 -23.739 1.00 93.88 99 GLN A N 1
ATOM 836 C CA . GLN A 1 99 ? -9.589 6.386 -24.432 1.00 93.88 99 GLN A CA 1
ATOM 837 C C . GLN A 1 99 ? -8.260 7.149 -24.490 1.00 93.88 99 GLN A C 1
ATOM 839 O O . GLN A 1 99 ? -7.868 7.615 -25.554 1.00 93.88 99 GLN A O 1
ATOM 844 N N . GLU A 1 100 ? -7.563 7.250 -23.360 1.00 91.31 100 GLU A N 1
ATOM 845 C CA . GLU A 1 100 ? -6.398 8.125 -23.206 1.00 91.31 100 GLU A CA 1
ATOM 846 C C . GLU A 1 100 ? -5.070 7.431 -23.520 1.00 91.31 100 GLU A C 1
ATOM 848 O O . GLU A 1 100 ? -4.154 8.044 -24.061 1.00 91.31 100 GLU A O 1
ATOM 853 N N . LEU A 1 101 ? -4.950 6.138 -23.199 1.00 89.50 101 LEU A N 1
ATOM 854 C CA . LEU A 1 101 ? -3.724 5.364 -23.428 1.00 89.50 101 LEU A CA 1
ATOM 855 C C . LEU A 1 101 ? -3.855 4.374 -24.593 1.00 89.50 101 LEU A C 1
ATOM 857 O O . LEU A 1 101 ? -2.861 3.768 -24.986 1.00 89.50 101 LEU A O 1
ATOM 861 N N . GLY A 1 102 ? -5.058 4.177 -25.144 1.00 92.62 102 GLY A N 1
ATOM 862 C CA . GLY A 1 102 ? -5.331 3.219 -26.224 1.00 92.62 102 GLY A CA 1
ATOM 863 C C . GLY A 1 102 ? -5.513 1.766 -25.763 1.00 92.62 102 GLY A C 1
ATOM 864 O O . GLY A 1 102 ? -5.879 0.901 -26.570 1.00 92.62 102 GLY A O 1
ATOM 865 N N . PHE A 1 103 ? -5.307 1.482 -24.472 1.00 94.75 103 PHE A N 1
ATOM 866 C CA . PHE A 1 103 ? -5.321 0.128 -23.915 1.00 94.75 103 PHE A CA 1
ATOM 867 C C . PHE A 1 103 ? -6.096 0.069 -22.605 1.00 94.75 103 PHE A C 1
ATOM 869 O O . PHE A 1 103 ? -5.834 0.843 -21.693 1.00 94.75 103 PHE A O 1
ATOM 876 N N . ASN A 1 104 ? -6.999 -0.899 -22.470 1.00 95.12 104 ASN A N 1
ATOM 877 C CA . ASN A 1 104 ? -7.563 -1.240 -21.164 1.00 95.12 104 ASN A CA 1
ATOM 878 C C . ASN A 1 104 ? -6.623 -2.175 -20.378 1.00 95.12 104 ASN A C 1
ATOM 880 O O . ASN A 1 104 ? -5.683 -2.756 -20.927 1.00 95.12 104 ASN A O 1
ATOM 884 N N . LEU A 1 105 ? -6.900 -2.377 -19.088 1.00 94.75 105 LEU A N 1
ATOM 885 C CA . LEU A 1 105 ? -6.036 -3.167 -18.208 1.00 94.75 105 LEU A CA 1
ATOM 886 C C . LEU A 1 105 ? -5.836 -4.619 -18.684 1.00 94.75 105 LEU A C 1
ATOM 888 O O . LEU A 1 105 ? -4.739 -5.169 -18.583 1.00 94.75 105 LEU A O 1
ATOM 892 N N . ASN A 1 106 ? -6.876 -5.248 -19.237 1.00 93.50 106 ASN A N 1
ATOM 893 C CA . ASN A 1 106 ? -6.791 -6.629 -19.716 1.00 93.50 106 ASN A CA 1
ATOM 894 C C . ASN A 1 106 ? -5.916 -6.745 -20.973 1.00 93.50 106 ASN A C 1
ATOM 896 O O . ASN A 1 106 ? -5.183 -7.723 -21.124 1.00 93.50 106 ASN A O 1
ATOM 900 N N . GLU A 1 107 ? -5.972 -5.761 -21.871 1.00 95.25 107 GLU A N 1
ATOM 901 C CA . GLU A 1 107 ? -5.077 -5.671 -23.029 1.00 95.25 107 GLU A CA 1
ATOM 902 C C . GLU A 1 107 ? -3.627 -5.485 -22.583 1.00 95.25 107 GLU A C 1
ATOM 904 O O . GLU A 1 107 ? -2.758 -6.219 -23.051 1.00 95.25 107 GLU A O 1
ATOM 909 N N . ILE A 1 108 ? -3.379 -4.599 -21.612 1.00 93.88 108 ILE A N 1
ATOM 910 C CA . ILE A 1 108 ? -2.050 -4.384 -21.023 1.00 93.88 108 ILE A CA 1
ATOM 911 C C . ILE A 1 108 ? -1.490 -5.696 -20.456 1.00 93.88 108 ILE A C 1
ATOM 913 O O . ILE A 1 108 ? -0.364 -6.078 -20.777 1.00 93.88 108 ILE A O 1
ATOM 917 N N . PHE A 1 109 ? -2.277 -6.447 -19.679 1.00 92.56 109 PHE A N 1
ATOM 918 C CA . PHE A 1 109 ? -1.838 -7.742 -19.149 1.00 92.56 109 PHE A CA 1
ATOM 919 C C . PHE A 1 109 ? -1.534 -8.770 -20.241 1.00 92.56 109 PHE A C 1
ATOM 921 O O . PHE A 1 109 ? -0.555 -9.511 -20.127 1.00 92.56 109 PHE A O 1
ATOM 928 N N . ARG A 1 110 ? -2.331 -8.819 -21.317 1.00 92.31 110 ARG A N 1
ATOM 929 C CA . ARG A 1 110 ? -2.050 -9.698 -22.464 1.00 92.31 110 ARG A CA 1
ATOM 930 C C . ARG A 1 110 ? -0.750 -9.307 -23.160 1.00 92.31 110 ARG A C 1
ATOM 932 O O . ARG A 1 110 ? 0.029 -10.196 -23.493 1.00 92.31 110 ARG A O 1
ATOM 939 N N . ILE A 1 111 ? -0.506 -8.010 -23.339 1.00 92.00 111 ILE A N 1
ATOM 940 C CA . ILE A 1 111 ? 0.719 -7.487 -23.949 1.00 92.00 111 ILE A CA 1
ATOM 941 C C . ILE A 1 111 ? 1.941 -7.853 -23.100 1.00 92.00 111 ILE A C 1
ATOM 943 O O . ILE A 1 111 ? 2.874 -8.450 -23.626 1.00 92.00 111 ILE A O 1
ATOM 947 N N . ILE A 1 112 ? 1.920 -7.598 -21.788 1.00 89.88 112 ILE A N 1
ATOM 948 C CA . ILE A 1 112 ? 3.033 -7.949 -20.885 1.00 89.88 112 ILE A CA 1
ATOM 949 C C . ILE A 1 112 ? 3.288 -9.458 -20.887 1.00 89.88 112 ILE A C 1
ATOM 951 O O . ILE A 1 112 ? 4.431 -9.899 -20.993 1.00 89.88 112 ILE A O 1
ATOM 955 N N . LYS A 1 113 ? 2.228 -10.275 -20.837 1.00 88.44 113 LYS A N 1
ATOM 956 C CA . LYS A 1 113 ? 2.362 -11.736 -20.922 1.00 88.44 113 LYS A CA 1
ATOM 957 C C . LYS A 1 113 ? 2.997 -12.172 -22.245 1.00 88.44 113 LYS A C 1
ATOM 959 O O . LYS A 1 113 ? 3.773 -13.125 -22.251 1.00 88.44 113 LYS A O 1
ATOM 964 N N . LYS A 1 114 ? 2.678 -11.487 -23.347 1.00 88.38 114 LYS A N 1
ATOM 965 C CA . LYS A 1 114 ? 3.265 -11.742 -24.666 1.00 88.38 114 LYS A CA 1
ATOM 966 C C . LYS A 1 114 ? 4.739 -11.351 -24.710 1.00 88.38 114 LYS A C 1
ATOM 968 O O . LYS A 1 114 ? 5.541 -12.194 -25.075 1.00 88.38 114 LYS A O 1
ATOM 973 N N . ILE A 1 115 ? 5.101 -10.163 -24.218 1.00 86.75 115 ILE A N 1
ATOM 974 C CA . ILE A 1 115 ? 6.502 -9.732 -24.071 1.00 86.75 115 ILE A CA 1
ATOM 975 C C . ILE A 1 115 ? 7.305 -10.781 -23.286 1.00 86.75 115 ILE A C 1
ATOM 977 O O . ILE A 1 115 ? 8.361 -11.219 -23.731 1.00 86.75 115 ILE A O 1
ATOM 981 N N . ASN A 1 116 ? 6.778 -11.249 -22.150 1.00 82.19 116 ASN A N 1
ATOM 982 C CA . ASN A 1 116 ? 7.453 -12.257 -21.329 1.00 82.19 116 ASN A CA 1
ATOM 983 C C . ASN A 1 116 ? 7.568 -13.617 -22.038 1.00 82.19 116 ASN A C 1
ATOM 985 O O . ASN A 1 116 ? 8.518 -14.357 -21.787 1.00 82.19 116 ASN A O 1
ATOM 989 N N . LYS A 1 117 ? 6.606 -13.970 -22.900 1.00 81.81 117 LYS A N 1
ATOM 990 C CA . LYS A 1 117 ? 6.657 -15.191 -23.713 1.00 81.81 117 LYS A CA 1
ATOM 991 C C . LYS A 1 117 ? 7.704 -15.076 -24.821 1.00 81.81 117 LYS A C 1
ATOM 993 O O . LYS A 1 117 ? 8.468 -16.018 -24.985 1.00 81.81 117 LYS A O 1
ATOM 998 N N . ASP A 1 118 ? 7.750 -13.942 -25.516 1.00 78.50 118 ASP A N 1
ATOM 999 C CA . ASP A 1 118 ? 8.679 -13.689 -26.620 1.00 78.50 118 ASP A CA 1
ATOM 1000 C C . ASP A 1 118 ? 10.134 -13.728 -26.116 1.00 78.50 118 ASP A C 1
ATOM 1002 O O . ASP A 1 118 ? 10.971 -14.425 -26.687 1.00 78.50 118 ASP A O 1
ATOM 1006 N N . VAL A 1 119 ? 10.413 -13.104 -24.964 1.00 74.62 119 VAL A N 1
ATOM 1007 C CA . VAL A 1 119 ? 11.737 -13.176 -24.317 1.00 74.62 119 VAL A CA 1
ATOM 1008 C C . VAL A 1 119 ? 12.113 -14.617 -23.961 1.00 74.62 119 VAL A C 1
ATOM 1010 O O . VAL A 1 119 ? 13.234 -15.059 -24.215 1.00 74.62 119 VAL A O 1
ATOM 1013 N N . LYS A 1 120 ? 11.160 -15.394 -23.425 1.00 73.75 120 LYS A N 1
ATOM 1014 C CA . LYS A 1 120 ? 11.386 -16.813 -23.127 1.00 73.75 120 LYS A CA 1
ATOM 1015 C C . LYS A 1 120 ? 11.637 -17.643 -24.381 1.00 73.75 120 LYS A C 1
ATOM 1017 O O . LYS A 1 120 ? 12.470 -18.532 -24.318 1.00 73.75 120 LYS A O 1
ATOM 1022 N N . SER A 1 121 ? 10.942 -17.394 -25.492 1.00 74.25 121 SER A N 1
ATOM 1023 C CA . SER A 1 121 ? 11.180 -18.137 -26.736 1.00 74.25 121 SER A CA 1
ATOM 1024 C C . SER A 1 121 ? 12.517 -17.783 -27.378 1.00 74.25 121 SER A C 1
ATOM 1026 O O . SER A 1 121 ? 13.190 -18.683 -27.871 1.00 74.25 121 SER A O 1
ATOM 1028 N N . ASN A 1 122 ? 12.927 -16.512 -27.315 1.00 73.50 122 ASN A N 1
ATOM 1029 C CA . ASN A 1 122 ? 14.178 -16.046 -27.913 1.00 73.50 122 ASN A CA 1
ATOM 1030 C C . ASN A 1 122 ? 15.412 -16.696 -27.265 1.00 73.50 122 ASN A C 1
ATOM 1032 O O . ASN A 1 122 ? 16.382 -16.981 -27.965 1.00 73.50 122 ASN A O 1
ATOM 1036 N N . LEU A 1 123 ? 15.344 -17.025 -25.964 1.00 65.50 123 LEU A N 1
ATOM 1037 C CA . LEU A 1 123 ? 16.377 -17.809 -25.263 1.00 65.50 123 LEU A CA 1
ATOM 1038 C C . LEU A 1 123 ? 16.699 -19.144 -25.957 1.00 65.50 123 LEU A C 1
ATOM 1040 O O . LEU A 1 123 ? 17.807 -19.647 -25.807 1.00 65.50 123 LEU A O 1
ATOM 1044 N N . PHE A 1 124 ? 15.754 -19.715 -26.708 1.00 62.78 124 PHE A N 1
ATOM 1045 C CA . PHE A 1 124 ? 15.899 -21.019 -27.356 1.00 62.78 124 PHE A CA 1
ATOM 1046 C C . PHE A 1 124 ? 16.184 -20.933 -28.866 1.00 62.78 124 PHE A C 1
ATOM 1048 O O . PHE A 1 124 ? 16.227 -21.971 -29.521 1.00 62.78 124 PHE A O 1
ATOM 1055 N N . SER A 1 125 ? 16.361 -19.734 -29.442 1.00 57.84 125 SER A N 1
ATOM 1056 C CA . SER A 1 125 ? 16.354 -19.549 -30.905 1.00 57.84 125 SER A CA 1
ATOM 1057 C C . SER A 1 125 ? 17.497 -18.702 -31.490 1.00 57.84 125 SER A C 1
ATOM 1059 O O . SER A 1 125 ? 17.311 -18.111 -32.548 1.00 57.84 125 SER A O 1
ATOM 1061 N N . ASN A 1 126 ? 18.675 -18.633 -30.851 1.00 58.97 126 ASN A N 1
ATOM 1062 C CA . ASN A 1 126 ? 19.857 -17.869 -31.318 1.00 58.97 126 ASN A CA 1
ATOM 1063 C C . ASN A 1 126 ? 19.605 -16.369 -31.615 1.00 58.97 126 ASN A C 1
ATOM 1065 O O . ASN A 1 126 ? 20.420 -15.710 -32.257 1.00 58.97 126 ASN A O 1
ATOM 1069 N N . ILE A 1 127 ? 18.493 -15.814 -31.131 1.00 62.00 127 ILE A N 1
ATOM 1070 C CA . ILE A 1 127 ? 18.180 -14.381 -31.147 1.00 62.00 127 ILE A CA 1
ATOM 1071 C C . ILE A 1 127 ? 18.491 -13.855 -29.745 1.00 62.00 127 ILE A C 1
ATOM 1073 O O . ILE A 1 127 ? 18.275 -14.569 -28.766 1.00 62.00 127 ILE A O 1
ATOM 1077 N N . SER A 1 128 ? 18.980 -12.614 -29.621 1.00 67.31 128 SER A N 1
ATOM 1078 C CA . SER A 1 128 ? 19.161 -12.009 -28.295 1.00 67.31 128 SER A CA 1
ATOM 1079 C C . SER A 1 128 ? 17.853 -12.119 -27.496 1.00 67.31 128 SER A C 1
ATOM 1081 O O . SER A 1 128 ? 16.811 -11.642 -27.964 1.00 67.31 128 SER A O 1
ATOM 1083 N N . PRO A 1 129 ? 17.874 -12.730 -26.297 1.00 66.31 129 PRO A N 1
ATOM 1084 C CA . PRO A 1 129 ? 16.655 -13.042 -25.563 1.00 66.31 129 PRO A CA 1
ATOM 1085 C C . PRO A 1 129 ? 15.874 -11.793 -25.160 1.00 66.31 129 PRO A C 1
ATOM 1087 O O . PRO A 1 129 ? 14.677 -11.860 -24.918 1.00 66.31 129 PRO A O 1
ATOM 1090 N N . PHE A 1 130 ? 16.531 -10.637 -25.132 1.00 79.69 130 PHE A N 1
ATOM 1091 C CA . PHE A 1 130 ? 15.964 -9.392 -24.635 1.00 79.69 130 PHE A CA 1
ATOM 1092 C C . PHE A 1 130 ? 15.237 -8.574 -25.705 1.00 79.69 130 PHE A C 1
ATOM 1094 O O . PHE A 1 130 ? 14.558 -7.613 -25.351 1.00 79.69 130 PHE A O 1
ATOM 1101 N N . ILE A 1 131 ? 15.359 -8.917 -26.992 1.00 83.12 131 ILE A N 1
ATOM 1102 C CA . ILE A 1 131 ? 14.700 -8.167 -28.070 1.00 83.12 131 ILE A CA 1
ATOM 1103 C C . ILE A 1 131 ? 13.190 -8.410 -28.020 1.00 83.12 131 ILE A C 1
ATOM 1105 O O . ILE A 1 131 ? 12.725 -9.551 -28.010 1.00 83.12 131 ILE A O 1
ATOM 1109 N N . ILE A 1 132 ? 12.419 -7.325 -28.027 1.00 83.19 132 ILE A N 1
ATOM 1110 C CA . ILE A 1 132 ? 10.968 -7.382 -28.182 1.00 83.19 132 ILE A CA 1
ATOM 1111 C C . ILE A 1 132 ? 10.640 -7.428 -29.671 1.00 83.19 132 ILE A C 1
ATOM 1113 O O . ILE A 1 132 ? 11.078 -6.577 -30.440 1.00 83.19 132 ILE A O 1
ATOM 1117 N N . ASN A 1 133 ? 9.821 -8.396 -30.075 1.00 78.00 133 ASN A N 1
ATOM 1118 C CA . ASN A 1 133 ? 9.325 -8.452 -31.441 1.00 78.00 133 ASN A CA 1
ATOM 1119 C C . ASN A 1 133 ? 8.254 -7.365 -31.660 1.00 78.00 133 ASN A C 1
ATOM 1121 O O . ASN A 1 133 ? 7.129 -7.449 -31.172 1.00 78.00 133 ASN A O 1
ATOM 1125 N N . GLU A 1 134 ? 8.590 -6.320 -32.410 1.00 74.38 134 GLU A N 1
ATOM 1126 C CA . GLU A 1 134 ? 7.670 -5.206 -32.675 1.00 74.38 134 GLU A CA 1
ATOM 1127 C C . GLU A 1 134 ? 6.463 -5.609 -33.529 1.00 74.38 134 GLU A C 1
ATOM 1129 O O . GLU A 1 134 ? 5.407 -4.988 -33.438 1.00 74.38 134 GLU A O 1
ATOM 1134 N N . MET A 1 135 ? 6.556 -6.698 -34.302 1.00 70.31 135 MET A N 1
ATOM 1135 C CA . MET A 1 135 ? 5.412 -7.216 -35.062 1.00 70.31 135 MET A CA 1
ATOM 1136 C C . MET A 1 135 ? 4.330 -7.795 -34.146 1.00 70.31 135 MET A C 1
ATOM 1138 O O . MET A 1 135 ? 3.171 -7.927 -34.540 1.00 70.31 135 MET A O 1
ATOM 1142 N N . THR A 1 136 ? 4.694 -8.175 -32.919 1.00 78.06 136 THR A N 1
ATOM 1143 C CA . THR A 1 136 ? 3.788 -8.830 -31.981 1.00 78.06 136 THR A CA 1
ATOM 1144 C C . THR A 1 136 ? 3.231 -7.881 -30.924 1.00 78.06 136 THR A C 1
ATOM 1146 O O . THR A 1 136 ? 2.190 -8.211 -30.338 1.00 78.06 136 THR A O 1
ATOM 1149 N N . ILE A 1 137 ? 3.866 -6.730 -30.695 1.00 87.62 137 ILE A N 1
ATOM 1150 C CA . ILE A 1 137 ? 3.523 -5.779 -29.635 1.00 87.62 137 ILE A CA 1
ATOM 1151 C C . ILE A 1 137 ? 3.125 -4.420 -30.232 1.00 87.62 137 ILE A C 1
ATOM 1153 O O . ILE A 1 137 ? 3.864 -3.873 -31.042 1.00 87.62 137 ILE A O 1
ATOM 1157 N N . PRO A 1 138 ? 1.996 -3.813 -29.814 1.00 90.06 138 PRO A N 1
ATOM 1158 C CA . PRO A 1 138 ? 1.593 -2.504 -30.322 1.00 90.06 138 PRO A CA 1
ATOM 1159 C C . PRO A 1 138 ? 2.655 -1.419 -30.082 1.00 90.06 138 PRO A C 1
ATOM 1161 O O . PRO A 1 138 ? 3.003 -1.125 -28.936 1.00 90.06 138 PRO A O 1
ATOM 1164 N N . ILE A 1 139 ? 3.107 -0.753 -31.150 1.00 89.81 139 ILE A N 1
ATOM 1165 C CA . ILE A 1 139 ? 4.167 0.268 -31.080 1.00 89.81 139 ILE A CA 1
ATOM 1166 C C . ILE A 1 139 ? 3.825 1.434 -30.142 1.00 89.81 139 ILE A C 1
ATOM 1168 O O . ILE A 1 139 ? 4.688 1.941 -29.429 1.00 89.81 139 ILE A O 1
ATOM 1172 N N . ASN A 1 140 ? 2.551 1.834 -30.080 1.00 90.00 140 ASN A N 1
ATOM 1173 C CA . ASN A 1 140 ? 2.104 2.893 -29.173 1.00 90.00 140 ASN A CA 1
ATOM 1174 C C . ASN A 1 140 ? 2.283 2.486 -27.703 1.00 90.00 140 ASN A C 1
ATOM 1176 O O . ASN A 1 140 ? 2.667 3.321 -26.891 1.00 90.00 140 ASN A O 1
ATOM 1180 N N . PHE A 1 141 ? 2.086 1.205 -27.369 1.00 91.00 141 PHE A N 1
ATOM 1181 C CA . PHE A 1 141 ? 2.355 0.701 -26.023 1.00 91.00 141 PHE A CA 1
ATOM 1182 C C . PHE A 1 141 ? 3.852 0.761 -25.710 1.00 91.00 141 PHE A C 1
ATOM 1184 O O . PHE A 1 141 ? 4.233 1.297 -24.674 1.00 91.00 141 PHE A O 1
ATOM 1191 N N . LEU A 1 142 ? 4.704 0.294 -26.632 1.00 91.62 142 LEU A N 1
ATOM 1192 C CA . LEU A 1 142 ? 6.160 0.349 -26.470 1.00 91.62 142 LEU A CA 1
ATOM 1193 C C . LEU A 1 142 ? 6.648 1.780 -26.262 1.00 91.62 142 LEU A C 1
ATOM 1195 O O . LEU A 1 142 ? 7.402 2.029 -25.328 1.00 91.62 142 LEU A O 1
ATOM 1199 N N . LYS A 1 143 ? 6.170 2.746 -27.051 1.00 90.94 143 LYS A N 1
ATOM 1200 C CA . LYS A 1 143 ? 6.502 4.171 -26.882 1.00 90.94 143 LYS A CA 1
ATOM 1201 C C . LYS A 1 143 ? 6.101 4.727 -25.511 1.00 90.94 143 LYS A C 1
ATOM 1203 O O . LYS A 1 143 ? 6.829 5.549 -24.964 1.00 90.94 143 LYS A O 1
ATOM 1208 N N . LEU A 1 144 ? 4.980 4.281 -24.941 1.00 89.50 144 LEU A N 1
ATOM 1209 C CA . LEU A 1 144 ? 4.524 4.731 -23.619 1.00 89.50 144 LEU A CA 1
ATOM 1210 C C . LEU A 1 144 ? 5.443 4.259 -22.483 1.00 89.50 144 LEU A C 1
ATOM 1212 O O . LEU A 1 144 ? 5.706 5.025 -21.553 1.00 89.50 144 LEU A O 1
ATOM 1216 N N . ILE A 1 145 ? 5.926 3.014 -22.557 1.00 90.56 145 ILE A N 1
ATOM 1217 C CA . ILE A 1 145 ? 6.652 2.353 -21.458 1.00 90.56 145 ILE A CA 1
ATOM 1218 C C . ILE A 1 145 ? 8.164 2.236 -21.678 1.00 90.56 145 ILE A C 1
ATOM 1220 O O . ILE A 1 145 ? 8.852 1.624 -20.862 1.00 90.56 145 ILE A O 1
ATOM 1224 N N . SER A 1 146 ? 8.685 2.785 -22.774 1.00 92.81 146 SER A N 1
ATOM 1225 C CA . SER A 1 146 ? 10.108 2.742 -23.107 1.00 92.81 146 SER A CA 1
ATOM 1226 C C . SER A 1 146 ? 10.804 4.069 -22.859 1.00 92.81 146 SER A C 1
ATOM 1228 O O . SER A 1 146 ? 10.191 5.139 -22.861 1.00 92.81 146 SER A O 1
ATOM 1230 N N . MET A 1 147 ? 12.114 3.997 -22.651 1.00 92.25 147 MET A N 1
ATOM 1231 C CA . MET A 1 147 ? 13.004 5.146 -22.673 1.00 92.25 147 MET A CA 1
ATOM 1232 C C . MET A 1 147 ? 14.134 4.918 -23.669 1.00 92.25 147 MET A C 1
ATOM 1234 O O . MET A 1 147 ? 14.654 3.812 -23.781 1.00 92.25 147 MET A O 1
ATOM 1238 N N . GLU A 1 148 ? 14.524 5.974 -24.372 1.00 91.75 148 GLU A N 1
ATOM 1239 C CA . GLU A 1 148 ? 15.748 5.960 -25.168 1.00 91.75 148 GLU A CA 1
ATOM 1240 C C . GLU A 1 148 ? 16.977 5.884 -24.266 1.00 91.75 148 GLU A C 1
ATOM 1242 O O . GLU A 1 148 ? 16.976 6.387 -23.132 1.00 91.75 148 GLU A O 1
ATOM 1247 N N . ILE A 1 149 ? 18.047 5.305 -24.797 1.00 88.94 149 ILE A N 1
ATOM 1248 C CA . ILE A 1 149 ? 19.334 5.368 -24.126 1.00 88.94 149 ILE A CA 1
ATOM 1249 C C . ILE A 1 149 ? 19.850 6.808 -23.988 1.00 88.94 149 ILE A C 1
ATOM 1251 O O . ILE A 1 149 ? 19.411 7.719 -24.689 1.00 88.94 149 ILE A O 1
ATOM 1255 N N . GLY A 1 150 ? 20.707 7.044 -22.997 1.00 87.88 150 GLY A N 1
ATOM 1256 C CA . GLY A 1 150 ? 21.181 8.372 -22.610 1.00 87.88 150 GLY A CA 1
ATOM 1257 C C . GLY A 1 150 ? 20.136 9.209 -21.865 1.00 87.88 150 GLY A C 1
ATOM 1258 O O . GLY A 1 150 ? 20.477 10.186 -21.199 1.00 87.88 150 GLY A O 1
ATOM 1259 N N . LYS A 1 151 ? 18.844 8.847 -21.889 1.00 90.69 151 LYS A N 1
ATOM 1260 C CA . LYS A 1 151 ? 17.784 9.663 -21.268 1.00 90.69 151 LYS A CA 1
ATOM 1261 C C . LYS A 1 151 ? 17.636 9.468 -19.762 1.00 90.69 151 LYS A C 1
ATOM 1263 O O . LYS A 1 151 ? 16.792 10.153 -19.176 1.00 90.69 151 LYS A O 1
ATOM 1268 N N . ASN A 1 152 ? 18.435 8.609 -19.125 1.00 90.75 152 ASN A N 1
ATOM 1269 C CA . ASN A 1 152 ? 18.376 8.343 -17.684 1.00 90.75 152 ASN A CA 1
ATOM 1270 C C . ASN A 1 152 ? 19.351 9.196 -16.843 1.00 90.75 152 ASN A C 1
ATOM 1272 O O . ASN A 1 152 ? 19.859 8.759 -15.814 1.00 90.75 152 ASN A O 1
ATOM 1276 N N . LYS A 1 153 ? 19.626 10.437 -17.265 1.00 87.81 153 LYS A N 1
ATOM 1277 C CA . LYS A 1 153 ? 20.606 11.330 -16.610 1.00 87.81 153 LYS A CA 1
ATOM 1278 C C . LYS A 1 153 ? 20.331 11.595 -15.120 1.00 87.81 153 LYS A C 1
ATOM 1280 O O . LYS A 1 153 ? 21.262 11.875 -14.372 1.00 87.81 153 LYS A O 1
ATOM 1285 N N . GLU A 1 154 ? 19.078 11.483 -14.677 1.00 85.88 154 GLU A N 1
ATOM 1286 C CA . GLU A 1 154 ? 18.688 11.640 -13.265 1.00 85.88 154 GLU A CA 1
ATOM 1287 C C . GLU A 1 154 ? 19.344 10.613 -12.328 1.00 85.88 154 GLU A C 1
ATOM 1289 O O . GLU A 1 154 ? 19.564 10.909 -11.158 1.00 85.88 154 GLU A O 1
ATOM 1294 N N . PHE A 1 155 ? 19.774 9.457 -12.837 1.00 87.56 155 PHE A N 1
ATOM 1295 C CA . PHE A 1 155 ? 20.479 8.465 -12.023 1.00 87.56 155 PHE A CA 1
ATOM 1296 C C . PHE A 1 155 ? 21.846 8.959 -11.507 1.00 87.56 155 PHE A C 1
ATOM 1298 O O . PHE A 1 155 ? 22.372 8.461 -10.509 1.00 87.56 155 PHE A O 1
ATOM 1305 N N . PHE A 1 156 ? 22.404 9.990 -12.148 1.00 84.75 156 PHE A N 1
ATOM 1306 C CA . PHE A 1 156 ? 23.690 10.602 -11.811 1.00 84.75 156 PHE A CA 1
ATOM 1307 C C . PHE A 1 156 ? 23.560 11.976 -11.134 1.00 84.75 156 PHE A C 1
ATOM 1309 O O . PHE A 1 156 ? 24.573 12.616 -10.872 1.00 84.75 156 PHE A O 1
ATOM 1316 N N . CYS A 1 157 ? 22.349 12.467 -10.849 1.00 76.31 157 CYS A N 1
ATOM 1317 C CA . CYS A 1 157 ? 22.175 13.879 -10.488 1.00 76.31 157 CYS A CA 1
ATOM 1318 C C . CYS A 1 157 ? 22.548 14.246 -9.039 1.00 76.31 157 CYS A C 1
ATOM 1320 O O . CYS A 1 157 ? 22.589 15.433 -8.716 1.00 76.31 157 CYS A O 1
ATOM 1322 N N . TYR A 1 158 ? 22.809 13.274 -8.157 1.00 74.19 158 TYR A N 1
ATOM 1323 C CA . TYR A 1 158 ? 23.128 13.535 -6.748 1.00 74.19 158 TYR A CA 1
ATOM 1324 C C . TYR A 1 158 ? 24.632 13.612 -6.514 1.00 74.19 158 TYR A C 1
ATOM 1326 O O . TYR A 1 158 ? 25.314 12.591 -6.464 1.00 74.19 158 TYR A O 1
ATOM 1334 N N . LYS A 1 159 ? 25.130 14.836 -6.319 1.00 74.00 159 LYS A N 1
ATOM 1335 C CA . LYS A 1 159 ? 26.544 15.097 -6.044 1.00 74.00 159 LYS A CA 1
ATOM 1336 C C . LYS A 1 159 ? 27.006 14.398 -4.757 1.00 74.00 159 LYS A C 1
ATOM 1338 O O . LYS A 1 159 ? 26.373 14.568 -3.717 1.00 74.00 159 LYS A O 1
ATOM 1343 N N . GLY A 1 160 ? 28.102 13.645 -4.819 1.00 73.62 160 GLY A N 1
ATOM 1344 C CA . GLY A 1 160 ? 28.641 12.847 -3.707 1.00 73.62 160 GLY A CA 1
ATOM 1345 C C . GLY A 1 160 ? 27.917 11.518 -3.450 1.00 73.62 160 GLY A C 1
ATOM 1346 O O . GLY A 1 160 ? 28.312 10.773 -2.556 1.00 73.62 160 GLY A O 1
ATOM 1347 N N . ARG A 1 161 ? 26.856 11.220 -4.208 1.00 73.19 161 ARG A N 1
ATOM 1348 C CA . ARG A 1 161 ? 26.146 9.928 -4.237 1.00 73.19 161 ARG A CA 1
ATOM 1349 C C . ARG A 1 161 ? 25.833 9.536 -5.680 1.00 73.19 161 ARG A C 1
ATOM 1351 O O . ARG A 1 161 ? 24.781 8.966 -5.988 1.00 73.19 161 ARG A O 1
ATOM 1358 N N . GLU A 1 162 ? 26.717 9.901 -6.600 1.00 80.50 162 GLU A N 1
ATOM 1359 C CA . GLU A 1 162 ? 26.578 9.559 -8.003 1.00 80.50 162 GLU A CA 1
ATOM 1360 C C . GLU A 1 162 ? 26.565 8.033 -8.127 1.00 80.50 162 GLU A C 1
ATOM 1362 O O . GLU A 1 162 ? 27.349 7.343 -7.479 1.00 80.50 162 GLU A O 1
ATOM 1367 N N . ARG A 1 163 ? 25.682 7.493 -8.976 1.00 75.75 163 ARG A N 1
ATOM 1368 C CA . ARG A 1 163 ? 25.592 6.044 -9.237 1.00 75.75 163 ARG A CA 1
ATOM 1369 C C . ARG A 1 163 ? 25.226 5.209 -8.015 1.00 75.75 163 ARG A C 1
ATOM 1371 O O . ARG A 1 163 ? 25.561 4.030 -7.966 1.00 75.75 163 ARG A O 1
ATOM 1378 N N . TRP A 1 164 ? 24.547 5.779 -7.030 1.00 79.00 164 TRP A N 1
ATOM 1379 C CA . TRP A 1 164 ? 24.023 4.977 -5.937 1.00 79.00 164 TRP A CA 1
ATOM 1380 C C . TRP A 1 164 ? 22.820 4.151 -6.402 1.00 79.00 164 TRP A C 1
ATOM 1382 O O . TRP A 1 164 ? 21.950 4.701 -7.080 1.00 79.00 164 TRP A O 1
ATOM 1392 N N . PRO A 1 165 ? 22.710 2.861 -6.028 1.00 78.75 165 PRO A N 1
ATOM 1393 C CA . PRO A 1 165 ? 21.644 1.983 -6.520 1.00 78.75 165 PRO A CA 1
ATOM 1394 C C . PRO A 1 165 ? 20.221 2.509 -6.294 1.00 78.75 165 PRO A C 1
ATOM 1396 O O . PRO A 1 165 ? 19.321 2.275 -7.104 1.00 78.75 165 PRO A O 1
ATOM 1399 N N . ASN A 1 166 ? 20.025 3.272 -5.219 1.00 77.12 166 ASN A N 1
ATOM 1400 C CA . ASN A 1 166 ? 18.724 3.817 -4.861 1.00 77.12 166 ASN A CA 1
ATOM 1401 C C . ASN A 1 166 ? 18.331 5.068 -5.665 1.00 77.12 166 ASN A C 1
ATOM 1403 O O . ASN A 1 166 ? 17.131 5.342 -5.721 1.00 77.12 166 ASN A O 1
ATOM 1407 N N . ASN A 1 167 ? 19.261 5.737 -6.369 1.00 82.31 167 ASN A N 1
ATOM 1408 C CA . ASN A 1 167 ? 19.034 6.979 -7.132 1.00 82.31 167 ASN A CA 1
ATOM 1409 C C . ASN A 1 167 ? 17.817 6.929 -8.074 1.00 82.31 167 ASN A C 1
ATOM 1411 O O . ASN A 1 167 ? 17.431 5.846 -8.527 1.00 82.31 167 ASN A O 1
ATOM 1415 N N . PRO A 1 168 ? 17.195 8.087 -8.388 1.00 81.00 168 PRO A N 1
ATOM 1416 C CA . PRO A 1 168 ? 16.080 8.131 -9.321 1.00 81.00 168 PRO A CA 1
ATOM 1417 C C . PRO A 1 168 ? 16.488 7.523 -10.640 1.00 81.00 168 PRO A C 1
ATOM 1419 O O . PRO A 1 168 ? 17.589 7.745 -11.131 1.00 81.00 168 PRO A O 1
ATOM 1422 N N . SER A 1 169 ? 15.572 6.763 -11.209 1.00 86.50 169 SER A N 1
ATOM 1423 C CA . SER A 1 169 ? 15.772 6.216 -12.527 1.00 86.50 169 SER A CA 1
ATOM 1424 C C . SER A 1 169 ? 14.460 6.201 -13.280 1.00 86.50 169 SER A C 1
ATOM 1426 O O . SER A 1 169 ? 13.455 5.645 -12.817 1.00 86.50 169 SER A O 1
ATOM 1428 N N . ARG A 1 170 ? 14.509 6.721 -14.503 1.00 87.94 170 ARG A N 1
ATOM 1429 C CA . ARG A 1 170 ? 13.400 6.664 -15.450 1.00 87.94 170 ARG A CA 1
ATOM 1430 C C . ARG A 1 170 ? 13.055 5.235 -15.806 1.00 87.94 170 ARG A C 1
ATOM 1432 O O . ARG A 1 170 ? 11.894 4.959 -16.089 1.00 87.94 170 ARG A O 1
ATOM 1439 N N . PHE A 1 171 ? 14.021 4.324 -15.709 1.00 88.44 171 PHE A N 1
ATOM 1440 C CA . PHE A 1 171 ? 13.805 2.902 -15.934 1.00 88.44 171 PHE A CA 1
ATOM 1441 C C . PHE A 1 171 ? 12.731 2.320 -15.001 1.00 88.44 171 PHE A C 1
ATOM 1443 O O . PHE A 1 171 ? 12.017 1.396 -15.381 1.00 88.44 171 PHE A O 1
ATOM 1450 N N . ARG A 1 172 ? 12.528 2.899 -13.805 1.00 83.38 172 ARG A N 1
ATOM 1451 C CA . ARG A 1 172 ? 11.480 2.455 -12.867 1.00 83.38 172 ARG A CA 1
ATOM 1452 C C . ARG A 1 172 ? 10.061 2.681 -13.376 1.00 83.38 172 ARG A C 1
ATOM 1454 O O . ARG A 1 172 ? 9.160 1.926 -13.033 1.00 83.38 172 ARG A O 1
ATOM 1461 N N . VAL A 1 173 ? 9.861 3.694 -14.208 1.00 86.06 173 VAL A N 1
ATOM 1462 C CA . VAL A 1 173 ? 8.552 4.028 -14.795 1.00 86.06 173 VAL A CA 1
ATOM 1463 C C . VAL A 1 173 ? 8.523 3.816 -16.309 1.00 86.06 173 VAL A C 1
ATOM 1465 O O . VAL A 1 173 ? 7.486 4.004 -16.940 1.00 86.06 173 VAL A O 1
ATOM 1468 N N . ARG A 1 174 ? 9.651 3.398 -16.891 1.00 90.88 174 ARG A N 1
ATOM 1469 C CA . ARG A 1 174 ? 9.831 3.040 -18.301 1.00 90.88 174 ARG A CA 1
ATOM 1470 C C . ARG A 1 174 ? 10.782 1.842 -18.425 1.00 90.88 174 ARG A C 1
ATOM 1472 O O . ARG A 1 174 ? 11.929 2.015 -18.835 1.00 90.88 174 ARG A O 1
ATOM 1479 N N . PRO A 1 175 ? 10.338 0.632 -18.040 1.00 89.94 175 PRO A N 1
ATOM 1480 C CA . PRO A 1 175 ? 11.201 -0.543 -17.891 1.00 89.94 175 PRO A CA 1
ATOM 1481 C C . PRO A 1 175 ? 11.593 -1.212 -19.223 1.00 89.94 175 PRO A C 1
ATOM 1483 O O . PRO A 1 175 ? 11.976 -2.377 -19.234 1.00 89.94 175 PRO A O 1
ATOM 1486 N N . ILE A 1 176 ? 11.501 -0.495 -20.346 1.00 91.81 176 ILE A N 1
ATOM 1487 C CA . ILE A 1 176 ? 11.931 -0.936 -21.676 1.00 91.81 176 ILE A CA 1
ATOM 1488 C C . ILE A 1 176 ? 12.966 0.054 -22.209 1.00 91.81 176 ILE A C 1
ATOM 1490 O O . ILE A 1 176 ? 12.768 1.267 -22.130 1.00 91.81 176 ILE A O 1
ATOM 1494 N N . ILE A 1 177 ? 14.049 -0.451 -22.792 1.00 91.25 177 ILE A N 1
ATOM 1495 C CA . ILE A 1 177 ? 15.061 0.386 -23.442 1.00 91.25 177 ILE A CA 1
ATOM 1496 C C . ILE A 1 177 ? 14.780 0.428 -24.938 1.00 91.25 177 ILE A C 1
ATOM 1498 O O . ILE A 1 177 ? 14.671 -0.618 -25.569 1.00 91.25 177 ILE A O 1
ATOM 1502 N N . LYS A 1 178 ? 14.683 1.628 -25.511 1.00 91.19 178 LYS A N 1
ATOM 1503 C CA . LYS A 1 178 ? 14.780 1.837 -26.955 1.00 91.19 178 LYS A CA 1
ATOM 1504 C C . LYS A 1 178 ? 16.227 2.191 -27.287 1.00 91.19 178 LYS A C 1
ATOM 1506 O O . LYS A 1 178 ? 16.761 3.171 -26.765 1.00 91.19 178 LYS A O 1
ATOM 1511 N N . TYR A 1 179 ? 16.845 1.412 -28.161 1.00 88.06 179 TYR A N 1
ATOM 1512 C CA . TYR A 1 179 ? 18.129 1.748 -28.760 1.00 88.06 179 TYR A CA 1
ATOM 1513 C C . TYR A 1 179 ? 17.988 1.631 -30.272 1.00 88.06 179 TYR A C 1
ATOM 1515 O O . TYR A 1 179 ? 17.543 0.598 -30.769 1.00 88.06 179 TYR A O 1
ATOM 1523 N N . GLN A 1 180 ? 18.301 2.717 -30.984 1.00 84.81 180 GLN A N 1
ATOM 1524 C CA . GLN A 1 180 ? 17.990 2.859 -32.409 1.00 84.81 180 GLN A CA 1
ATOM 1525 C C . GLN A 1 180 ? 16.499 2.546 -32.674 1.00 84.81 180 GLN A C 1
ATOM 1527 O O . GLN A 1 180 ? 15.624 3.106 -32.006 1.00 84.81 180 GLN A O 1
ATOM 1532 N N . GLU A 1 181 ? 16.203 1.639 -33.604 1.00 86.12 181 GLU A N 1
ATOM 1533 C CA . GLU A 1 181 ? 14.850 1.165 -33.923 1.00 86.12 181 GLU A CA 1
ATOM 1534 C C . GLU A 1 181 ? 14.564 -0.214 -33.321 1.00 86.12 181 GLU A C 1
ATOM 1536 O O . GLU A 1 181 ? 13.917 -1.044 -33.944 1.00 86.12 181 GLU A O 1
ATOM 1541 N N . THR A 1 182 ? 15.105 -0.512 -32.138 1.00 87.44 182 THR A N 1
ATOM 1542 C CA . THR A 1 182 ? 14.845 -1.785 -31.454 1.00 87.44 182 THR A CA 1
ATOM 1543 C C . THR A 1 182 ? 14.520 -1.565 -29.983 1.00 87.44 182 THR A C 1
ATOM 1545 O O . THR A 1 182 ? 15.138 -0.747 -29.291 1.00 87.44 182 THR A O 1
ATOM 1548 N N . TYR A 1 183 ? 13.534 -2.317 -29.490 1.00 90.88 183 TYR A N 1
ATOM 1549 C CA . TYR A 1 183 ? 13.138 -2.326 -28.084 1.00 90.88 183 TYR A CA 1
ATOM 1550 C C . TYR A 1 183 ? 13.691 -3.548 -27.358 1.00 90.88 183 TYR A C 1
ATOM 1552 O O . TYR A 1 183 ? 13.568 -4.684 -27.818 1.00 90.88 183 TYR A O 1
ATOM 1560 N N . TYR A 1 184 ? 14.231 -3.305 -26.169 1.00 88.44 184 TYR A N 1
ATOM 1561 C CA . TYR A 1 184 ? 14.842 -4.312 -25.321 1.00 88.44 184 TYR A CA 1
ATOM 1562 C C . TYR A 1 184 ? 14.138 -4.385 -23.972 1.00 88.44 184 TYR A C 1
ATOM 1564 O O . TYR A 1 184 ? 13.957 -3.379 -23.279 1.00 88.44 184 TYR A O 1
ATOM 1572 N N . ASN A 1 185 ? 13.790 -5.604 -23.579 1.00 87.81 185 ASN A N 1
ATOM 1573 C CA . ASN A 1 185 ? 13.339 -5.949 -22.246 1.00 87.81 185 ASN A CA 1
ATOM 1574 C C . ASN A 1 185 ? 14.373 -6.846 -21.566 1.00 87.81 185 ASN A C 1
ATOM 1576 O O . ASN A 1 185 ? 14.293 -8.074 -21.618 1.00 87.81 185 ASN A O 1
ATOM 1580 N N . PHE A 1 186 ? 15.343 -6.216 -20.911 1.00 82.69 186 PHE A N 1
ATOM 1581 C CA . PHE A 1 186 ? 16.386 -6.921 -20.168 1.00 82.69 186 PHE A CA 1
ATOM 1582 C C . PHE A 1 186 ? 15.870 -7.577 -18.886 1.00 82.69 186 PHE A C 1
ATOM 1584 O O . PHE A 1 186 ? 16.527 -8.466 -18.350 1.00 82.69 186 PHE A O 1
ATOM 1591 N N . PHE A 1 187 ? 14.696 -7.162 -18.394 1.00 79.56 187 PHE A N 1
ATOM 1592 C CA . PHE A 1 187 ? 14.145 -7.692 -17.156 1.00 79.56 187 PHE A CA 1
ATOM 1593 C C . PHE A 1 187 ? 12.610 -7.836 -17.209 1.00 79.56 187 PHE A C 1
ATOM 1595 O O . PHE A 1 187 ? 11.868 -7.016 -16.662 1.00 79.56 187 PHE A O 1
ATOM 1602 N N . PRO A 1 188 ? 12.096 -8.913 -17.834 1.00 77.81 188 PRO A N 1
ATOM 1603 C CA . PRO A 1 188 ? 10.662 -9.059 -18.102 1.00 77.81 188 PRO A CA 1
ATOM 1604 C C . PRO A 1 188 ? 9.786 -9.157 -16.854 1.00 77.81 188 PRO A C 1
ATOM 1606 O O . PRO A 1 188 ? 8.644 -8.694 -16.832 1.00 77.81 188 PRO A O 1
ATOM 1609 N N . GLN A 1 189 ? 10.340 -9.731 -15.791 1.00 76.31 189 GLN A N 1
ATOM 1610 C CA . GLN A 1 189 ? 9.685 -9.814 -14.495 1.00 76.31 189 GLN A CA 1
ATOM 1611 C C . GLN A 1 189 ? 9.458 -8.414 -13.888 1.00 76.31 189 GLN A C 1
ATOM 1613 O O . GLN A 1 189 ? 8.373 -8.126 -13.385 1.00 76.31 189 GLN A O 1
ATOM 1618 N N . LEU A 1 190 ? 10.413 -7.496 -14.061 1.00 78.56 190 LEU A N 1
ATOM 1619 C CA . LEU A 1 190 ? 10.317 -6.122 -13.569 1.00 78.56 190 LEU A CA 1
ATOM 1620 C C . LEU A 1 190 ? 9.213 -5.320 -14.266 1.00 78.56 190 LEU A C 1
ATOM 1622 O O . LEU A 1 190 ? 8.514 -4.540 -13.624 1.00 78.56 190 LEU A O 1
ATOM 1626 N N . LEU A 1 191 ? 9.014 -5.527 -15.574 1.00 83.88 191 LEU A N 1
ATOM 1627 C CA . LEU A 1 191 ? 7.911 -4.903 -16.313 1.00 83.88 191 LEU A CA 1
ATOM 1628 C C . LEU A 1 191 ? 6.554 -5.264 -15.693 1.00 83.88 191 LEU A C 1
ATOM 1630 O O . LEU A 1 191 ? 5.689 -4.403 -15.526 1.00 83.88 191 LEU A O 1
ATOM 1634 N N . PHE A 1 192 ? 6.373 -6.537 -15.342 1.00 82.94 192 PHE A N 1
ATOM 1635 C CA . PHE A 1 192 ? 5.150 -7.014 -14.708 1.00 82.94 192 PHE A CA 1
ATOM 1636 C C . PHE A 1 192 ? 4.942 -6.398 -13.316 1.00 82.94 192 PHE A C 1
ATOM 1638 O O . PHE A 1 192 ? 3.845 -5.943 -12.985 1.00 82.94 192 PHE A O 1
ATOM 1645 N N . GLU A 1 193 ? 5.999 -6.337 -12.514 1.00 80.69 193 GLU A N 1
ATOM 1646 C CA . GLU A 1 193 ? 5.958 -5.755 -11.171 1.00 80.69 193 GLU A CA 1
ATOM 1647 C C . GLU A 1 193 ? 5.653 -4.257 -11.206 1.00 80.69 193 GLU A C 1
ATOM 1649 O O . GLU A 1 193 ? 4.847 -3.755 -10.421 1.00 80.69 193 GLU A O 1
ATOM 1654 N N . ARG A 1 194 ? 6.246 -3.538 -12.161 1.00 84.12 194 ARG A N 1
ATOM 1655 C CA . ARG A 1 194 ? 6.192 -2.075 -12.208 1.00 84.12 194 ARG A CA 1
ATOM 1656 C C . ARG A 1 194 ? 5.009 -1.518 -12.968 1.00 84.12 194 ARG A C 1
ATOM 1658 O O . ARG A 1 194 ? 4.775 -0.320 -12.864 1.00 84.12 194 ARG A O 1
ATOM 1665 N N . ILE A 1 195 ? 4.217 -2.329 -13.673 1.00 88.19 195 ILE A N 1
ATOM 1666 C CA . ILE A 1 195 ? 3.124 -1.795 -14.498 1.00 88.19 195 ILE A CA 1
ATOM 1667 C C . ILE A 1 195 ? 2.147 -0.917 -13.706 1.00 88.19 195 ILE A C 1
ATOM 1669 O O . ILE A 1 195 ? 1.703 0.107 -14.214 1.00 88.19 195 ILE A O 1
ATOM 1673 N N . GLY A 1 196 ? 1.862 -1.254 -12.444 1.00 88.81 196 GLY A N 1
ATOM 1674 C CA . GLY A 1 196 ? 1.034 -0.407 -11.583 1.00 88.81 196 GLY A CA 1
ATOM 1675 C C . GLY A 1 196 ? 1.643 0.975 -11.356 1.00 88.81 196 GLY A C 1
ATOM 1676 O O . GLY A 1 196 ? 0.946 1.976 -11.491 1.00 88.81 196 GLY A O 1
ATOM 1677 N N . LEU A 1 197 ? 2.946 1.026 -11.071 1.00 86.88 197 LEU A N 1
ATOM 1678 C CA . LEU A 1 197 ? 3.697 2.268 -10.890 1.00 86.88 197 LEU A CA 1
ATOM 1679 C C . LEU A 1 197 ? 3.793 3.066 -12.199 1.00 86.88 197 LEU A C 1
ATOM 1681 O O . LEU A 1 197 ? 3.600 4.276 -12.190 1.00 86.88 197 LEU A O 1
ATOM 1685 N N . VAL A 1 198 ? 4.044 2.387 -13.323 1.00 89.19 198 VAL A N 1
ATOM 1686 C CA . VAL A 1 198 ? 4.085 2.985 -14.667 1.00 89.19 198 VAL A CA 1
ATOM 1687 C C . VAL A 1 198 ? 2.756 3.670 -14.979 1.00 89.19 198 VAL A C 1
ATOM 1689 O O . VAL A 1 198 ? 2.737 4.843 -15.344 1.00 89.19 198 VAL A O 1
ATOM 1692 N N . LEU A 1 199 ? 1.637 2.961 -14.803 1.00 90.81 199 LEU A N 1
ATOM 1693 C CA . LEU A 1 199 ? 0.306 3.509 -15.061 1.00 90.81 199 LEU A CA 1
ATOM 1694 C C . LEU A 1 199 ? -0.018 4.668 -14.122 1.00 90.81 199 LEU A C 1
ATOM 1696 O O . LEU A 1 199 ? -0.503 5.701 -14.578 1.00 90.81 199 LEU A O 1
ATOM 1700 N N . GLU A 1 200 ? 0.274 4.519 -12.830 1.00 90.25 200 GLU A N 1
ATOM 1701 C CA . GLU A 1 200 ? 0.050 5.569 -11.840 1.00 90.25 200 GLU A CA 1
ATOM 1702 C C . GLU A 1 200 ? 0.829 6.847 -12.176 1.00 90.25 200 GLU A C 1
ATOM 1704 O O . GLU A 1 200 ? 0.248 7.931 -12.154 1.00 90.25 200 GLU A O 1
ATOM 1709 N N . GLU A 1 201 ? 2.101 6.735 -12.566 1.00 88.19 201 GLU A N 1
ATOM 1710 C CA . GLU A 1 201 ? 2.927 7.891 -12.924 1.00 88.19 201 GLU A CA 1
ATOM 1711 C C . GLU A 1 201 ? 2.477 8.538 -14.244 1.00 88.19 201 GLU A C 1
ATOM 1713 O O . GLU A 1 201 ? 2.389 9.764 -14.335 1.00 88.19 201 GLU A O 1
ATOM 1718 N N . LEU A 1 202 ? 2.119 7.736 -15.255 1.00 87.31 202 LEU A N 1
ATOM 1719 C CA . LEU A 1 202 ? 1.552 8.241 -16.512 1.00 87.31 202 LEU A CA 1
ATOM 1720 C C . LEU A 1 202 ? 0.256 9.022 -16.270 1.00 87.31 202 LEU A C 1
ATOM 1722 O O . LEU A 1 202 ? 0.067 10.103 -16.831 1.00 87.31 202 LEU A O 1
ATOM 1726 N N . ILE A 1 203 ? -0.616 8.492 -15.413 1.00 89.75 203 ILE A N 1
ATOM 1727 C CA . ILE A 1 203 ? -1.859 9.141 -15.005 1.00 89.75 203 ILE A CA 1
ATOM 1728 C C . ILE A 1 203 ? -1.570 10.441 -14.254 1.00 89.75 203 ILE A C 1
ATOM 1730 O O . ILE A 1 203 ? -2.117 11.490 -14.587 1.00 89.75 203 ILE A O 1
ATOM 1734 N N . LYS A 1 204 ? -0.702 10.382 -13.245 1.00 90.69 204 LYS A N 1
ATOM 1735 C CA . LYS A 1 204 ? -0.377 11.516 -12.380 1.00 90.69 204 LYS A CA 1
ATOM 1736 C C . LYS A 1 204 ? 0.227 12.678 -13.161 1.00 90.69 204 LYS A C 1
ATOM 1738 O O . LYS A 1 204 ? -0.117 13.826 -12.894 1.00 90.69 204 LYS A O 1
ATOM 1743 N N . LYS A 1 205 ? 1.104 12.383 -14.124 1.00 88.38 205 LYS A N 1
ATOM 1744 C CA . LYS A 1 205 ? 1.801 13.393 -14.925 1.00 88.38 205 LYS A CA 1
ATOM 1745 C C . LYS A 1 205 ? 0.890 14.092 -15.933 1.00 88.38 205 LYS A C 1
ATOM 1747 O O . LYS A 1 205 ? 1.066 15.282 -16.168 1.00 88.38 205 LYS A O 1
ATOM 1752 N N . ASN A 1 206 ? -0.047 13.360 -16.534 1.00 88.56 206 ASN A N 1
ATOM 1753 C CA . ASN A 1 206 ? -0.798 13.852 -17.690 1.00 88.56 206 ASN A CA 1
ATOM 1754 C C . ASN A 1 206 ? -2.278 14.155 -17.383 1.00 88.56 206 ASN A C 1
ATOM 1756 O O . ASN A 1 206 ? -2.913 14.881 -18.141 1.00 88.56 206 ASN A O 1
ATOM 1760 N N . TYR A 1 207 ? -2.836 13.639 -16.279 1.00 92.94 207 TYR A N 1
ATOM 1761 C CA . TYR A 1 207 ? -4.285 13.625 -16.035 1.00 92.94 207 TYR A CA 1
ATOM 1762 C C . TYR A 1 207 ? -4.657 13.879 -14.561 1.00 92.94 207 TYR A C 1
ATOM 1764 O O . TYR A 1 207 ? -5.193 13.010 -13.869 1.00 92.94 207 TYR A O 1
ATOM 1772 N N . GLU A 1 208 ? -4.432 15.099 -14.067 1.00 92.75 208 GLU A N 1
ATOM 1773 C CA . GLU A 1 208 ? -4.603 15.454 -12.645 1.00 92.75 208 GLU A CA 1
ATOM 1774 C C . GLU A 1 208 ? -6.008 15.148 -12.083 1.00 92.75 208 GLU A C 1
ATOM 1776 O O . GLU A 1 208 ? -6.149 14.558 -11.008 1.00 92.75 208 GLU A O 1
ATOM 1781 N N . ASN A 1 209 ? -7.069 15.517 -12.810 1.00 91.25 209 ASN A N 1
ATOM 1782 C CA . ASN A 1 209 ? -8.450 15.293 -12.365 1.00 91.25 209 ASN A CA 1
ATOM 1783 C C . ASN A 1 209 ? -8.773 13.808 -12.211 1.00 91.25 209 ASN A C 1
ATOM 1785 O O . ASN A 1 209 ? -9.483 13.404 -11.287 1.00 91.25 209 ASN A O 1
ATOM 1789 N N . TYR A 1 210 ? -8.243 12.993 -13.115 1.00 90.38 210 TYR A N 1
ATOM 1790 C CA . TYR A 1 210 ? -8.391 11.557 -13.026 1.00 90.38 210 TYR A CA 1
ATOM 1791 C C . TYR A 1 210 ? -7.540 10.999 -11.880 1.00 90.38 210 TYR A C 1
ATOM 1793 O O . TYR A 1 210 ? -8.038 10.194 -11.097 1.00 90.38 210 TYR A O 1
ATOM 1801 N N . TYR A 1 211 ? -6.300 11.468 -11.713 1.00 93.25 211 TYR A N 1
ATOM 1802 C CA . TYR A 1 211 ? -5.431 11.042 -10.616 1.00 93.25 211 TYR A CA 1
ATOM 1803 C C . TYR A 1 211 ? -6.092 11.267 -9.245 1.00 93.25 211 TYR A C 1
ATOM 1805 O O . TYR A 1 211 ? -6.072 10.377 -8.398 1.00 93.25 211 TYR A O 1
ATOM 1813 N N . LYS A 1 212 ? -6.792 12.394 -9.047 1.00 93.62 212 LYS A N 1
ATOM 1814 C CA . LYS A 1 212 ? -7.596 12.644 -7.832 1.00 93.62 212 LYS A CA 1
ATOM 1815 C C . LYS A 1 212 ? -8.677 11.578 -7.610 1.00 93.62 212 LYS A C 1
ATOM 1817 O O . LYS A 1 212 ? -8.857 11.115 -6.483 1.00 93.62 212 LYS A O 1
ATOM 1822 N N . LYS A 1 213 ? -9.386 11.163 -8.668 1.00 93.75 213 LYS A N 1
ATOM 1823 C CA . LYS A 1 213 ? -10.390 10.083 -8.599 1.00 93.75 213 LYS A CA 1
ATOM 1824 C C . LYS A 1 213 ? -9.742 8.732 -8.291 1.00 93.75 213 LYS A C 1
ATOM 1826 O O . LYS A 1 213 ? -10.252 8.003 -7.447 1.00 93.75 213 LYS A O 1
ATOM 1831 N N . TYR A 1 214 ? -8.612 8.430 -8.926 1.00 92.94 214 TYR A N 1
ATOM 1832 C CA . TYR A 1 214 ? -7.831 7.217 -8.690 1.00 92.94 214 TYR A CA 1
ATOM 1833 C C . TYR A 1 214 ? -7.348 7.109 -7.238 1.00 92.94 214 TYR A C 1
ATOM 1835 O O . TYR A 1 214 ? -7.560 6.078 -6.604 1.00 92.94 214 TYR A O 1
ATOM 1843 N N . VAL A 1 215 ? -6.777 8.180 -6.677 1.00 92.94 215 VAL A N 1
ATOM 1844 C CA . VAL A 1 215 ? -6.330 8.211 -5.274 1.00 92.94 215 VAL A CA 1
ATOM 1845 C C . VAL A 1 215 ? -7.507 7.979 -4.327 1.00 92.94 215 VAL A C 1
ATOM 1847 O O . VAL A 1 215 ? -7.408 7.159 -3.418 1.00 92.94 215 VAL A O 1
ATOM 1850 N N . LYS A 1 216 ? -8.650 8.635 -4.574 1.00 93.62 216 LYS A N 1
ATOM 1851 C CA . LYS A 1 216 ? -9.871 8.418 -3.785 1.00 93.62 216 LYS A CA 1
ATOM 1852 C C . LYS A 1 216 ? -10.350 6.964 -3.861 1.00 93.62 216 LYS A C 1
ATOM 1854 O O . LYS A 1 216 ? -10.709 6.395 -2.838 1.00 93.62 216 LYS A O 1
ATOM 1859 N N . ASN A 1 217 ? -10.331 6.365 -5.051 1.00 94.31 217 ASN A N 1
ATOM 1860 C CA . ASN A 1 217 ? -10.689 4.961 -5.251 1.00 94.31 217 ASN A CA 1
ATOM 1861 C C . ASN A 1 217 ? -9.745 4.016 -4.490 1.00 94.31 217 ASN A C 1
ATOM 1863 O O . ASN A 1 217 ? -10.205 3.069 -3.868 1.00 94.31 217 ASN A O 1
ATOM 1867 N N . CYS A 1 218 ? -8.438 4.300 -4.472 1.00 93.69 218 CYS A N 1
ATOM 1868 C CA . CYS A 1 218 ? -7.466 3.512 -3.711 1.00 93.69 218 CYS A CA 1
ATOM 1869 C C . CYS A 1 218 ? -7.728 3.538 -2.199 1.00 93.69 218 CYS A C 1
ATOM 1871 O O . CYS A 1 218 ? -7.517 2.520 -1.545 1.00 93.69 218 CYS A O 1
ATOM 1873 N N . SER A 1 219 ? -8.181 4.669 -1.646 1.00 94.62 219 SER A N 1
ATOM 1874 C CA . SER A 1 219 ? -8.589 4.742 -0.235 1.00 94.62 219 SER A CA 1
ATOM 1875 C C . SER A 1 219 ? -9.784 3.836 0.052 1.00 94.62 219 SER A C 1
ATOM 1877 O O . SER A 1 219 ? -9.673 2.967 0.908 1.00 94.62 219 SER A O 1
ATOM 1879 N N . VAL A 1 220 ? -10.854 3.951 -0.743 1.00 94.75 220 VAL A N 1
ATOM 1880 C CA . VAL A 1 220 ? -12.063 3.119 -0.592 1.00 94.75 220 VAL A CA 1
ATOM 1881 C C . VAL A 1 220 ? -11.729 1.630 -0.720 1.00 94.75 220 VAL A C 1
ATOM 1883 O O . VAL A 1 220 ? -12.142 0.823 0.102 1.00 94.75 220 VAL A O 1
ATOM 1886 N N . ILE A 1 221 ? -10.910 1.261 -1.710 1.00 95.25 221 ILE A N 1
ATOM 1887 C CA . ILE A 1 221 ? -10.457 -0.124 -1.892 1.00 95.25 221 ILE A CA 1
ATOM 1888 C C . ILE A 1 221 ? -9.715 -0.633 -0.662 1.00 95.25 221 ILE A C 1
ATOM 1890 O O . ILE A 1 221 ? -9.930 -1.772 -0.258 1.00 95.25 221 ILE A O 1
ATOM 1894 N N . LEU A 1 222 ? -8.812 0.171 -0.098 1.00 96.75 222 LEU A N 1
ATOM 1895 C CA . LEU A 1 222 ? -8.051 -0.242 1.072 1.00 96.75 222 LEU A CA 1
ATOM 1896 C C . LEU A 1 222 ? -8.977 -0.451 2.273 1.00 96.75 222 LEU A C 1
ATOM 1898 O O . LEU A 1 222 ? -8.854 -1.475 2.933 1.00 96.75 222 LEU A O 1
ATOM 1902 N N . GLU A 1 223 ? -9.906 0.473 2.522 1.00 96.62 223 GLU A N 1
ATOM 1903 C CA . GLU A 1 223 ? -10.913 0.364 3.586 1.00 96.62 223 GLU A CA 1
ATOM 1904 C C . GLU A 1 223 ? -11.722 -0.937 3.445 1.00 96.62 223 GLU A C 1
ATOM 1906 O O . GLU A 1 223 ? -11.733 -1.771 4.355 1.00 96.62 223 GLU A O 1
ATOM 1911 N N . ASP A 1 224 ? -12.307 -1.169 2.267 1.00 95.88 224 ASP A N 1
ATOM 1912 C CA . ASP A 1 224 ? -13.121 -2.354 1.986 1.00 95.88 224 ASP A CA 1
ATOM 1913 C C . ASP A 1 224 ? -12.305 -3.650 2.088 1.00 95.88 224 ASP A C 1
ATOM 1915 O O . ASP A 1 224 ? -12.754 -4.642 2.671 1.00 95.88 224 ASP A O 1
ATOM 1919 N N . MET A 1 225 ? -11.089 -3.672 1.533 1.00 96.69 225 MET A N 1
ATOM 1920 C CA . MET A 1 225 ? -10.208 -4.838 1.613 1.00 96.69 225 MET A CA 1
ATOM 1921 C C . MET A 1 225 ? -9.857 -5.166 3.059 1.00 96.69 225 MET A C 1
ATOM 1923 O O . MET A 1 225 ? -9.916 -6.332 3.443 1.00 96.69 225 MET A O 1
ATOM 1927 N N . SER A 1 226 ? -9.525 -4.163 3.867 1.00 97.81 226 SER A N 1
ATOM 1928 C CA . SER A 1 226 ? -9.181 -4.359 5.271 1.00 97.81 226 SER A CA 1
ATOM 1929 C C . SER A 1 226 ? -10.324 -5.007 6.042 1.00 97.81 226 SER A C 1
ATOM 1931 O O . SER A 1 226 ? -10.110 -6.013 6.718 1.00 97.81 226 SER A O 1
ATOM 1933 N N . LEU A 1 227 ? -11.551 -4.507 5.888 1.00 97.94 227 LEU A N 1
ATOM 1934 C CA . LEU A 1 227 ? -12.717 -5.075 6.568 1.00 97.94 227 LEU A CA 1
ATOM 1935 C C . LEU A 1 227 ? -13.053 -6.485 6.074 1.00 97.94 227 LEU A C 1
ATOM 1937 O O . LEU A 1 227 ? -13.387 -7.348 6.883 1.00 97.94 227 LEU A O 1
ATOM 1941 N N . ASN A 1 228 ? -12.915 -6.752 4.775 1.00 97.25 228 ASN A N 1
ATOM 1942 C CA . ASN A 1 228 ? -13.164 -8.079 4.209 1.00 97.25 228 ASN A CA 1
ATOM 1943 C C . ASN A 1 228 ? -12.134 -9.121 4.664 1.00 97.25 228 ASN A C 1
ATOM 1945 O O . ASN A 1 228 ? -12.501 -10.252 4.983 1.00 97.25 228 ASN A O 1
ATOM 1949 N N . LEU A 1 229 ? -10.853 -8.754 4.740 1.00 97.69 229 LEU A N 1
ATOM 1950 C CA . LEU A 1 229 ? -9.809 -9.649 5.243 1.00 97.69 229 LEU A CA 1
ATOM 1951 C C . LEU A 1 229 ? -9.990 -9.931 6.739 1.00 97.69 229 LEU A C 1
ATOM 1953 O O . LEU A 1 229 ? -9.844 -11.075 7.167 1.00 97.69 229 LEU A O 1
ATOM 1957 N N . ILE A 1 230 ? -10.376 -8.924 7.529 1.00 98.06 230 ILE A N 1
ATOM 1958 C CA . ILE A 1 230 ? -10.709 -9.127 8.944 1.00 98.06 230 ILE A CA 1
ATOM 1959 C C . ILE A 1 230 ? -11.967 -9.990 9.100 1.00 98.06 230 ILE A C 1
ATOM 1961 O O . ILE A 1 230 ? -11.976 -10.867 9.957 1.00 98.06 230 ILE A O 1
ATOM 1965 N N . ARG A 1 231 ? -12.985 -9.827 8.245 1.00 97.56 231 ARG A N 1
ATOM 1966 C CA . ARG A 1 231 ? -14.164 -10.711 8.210 1.00 97.56 231 ARG A CA 1
ATOM 1967 C C . ARG A 1 231 ? -13.787 -12.159 7.935 1.00 97.56 231 ARG A C 1
ATOM 1969 O O . ARG A 1 231 ? -14.311 -13.053 8.580 1.00 97.56 231 ARG A O 1
ATOM 1976 N N . LYS A 1 232 ? -12.859 -12.395 7.006 1.00 97.06 232 LYS A N 1
ATOM 1977 C CA . LYS A 1 232 ? -12.341 -13.741 6.735 1.00 97.06 232 LYS A CA 1
ATOM 1978 C C . LYS A 1 232 ? -11.647 -14.338 7.966 1.00 97.06 232 LYS A C 1
ATOM 1980 O O . LYS A 1 232 ? -11.843 -15.510 8.261 1.00 97.06 232 LYS A O 1
ATOM 1985 N N . LEU A 1 233 ? -10.863 -13.531 8.681 1.00 97.88 233 LEU A N 1
ATOM 1986 C CA . LEU A 1 233 ? -10.149 -13.939 9.897 1.00 97.88 233 LEU A CA 1
ATOM 1987 C C . LEU A 1 233 ? -11.071 -14.134 11.113 1.00 97.88 233 LEU A C 1
ATOM 1989 O O . LEU A 1 233 ? -10.754 -14.931 11.993 1.00 97.88 233 LEU A O 1
ATOM 1993 N N . LEU A 1 234 ? -12.183 -13.398 11.177 1.00 97.81 234 LEU A N 1
ATOM 1994 C CA . LEU A 1 234 ? -13.165 -13.408 12.263 1.00 97.81 234 LEU A CA 1
ATOM 1995 C C . LEU A 1 234 ? -14.598 -13.504 11.683 1.00 97.81 234 LEU A C 1
ATOM 1997 O O . LEU A 1 234 ? -15.311 -12.497 11.672 1.00 97.81 234 LEU A O 1
ATOM 2001 N N . PRO A 1 235 ? -15.035 -14.682 11.191 1.00 95.50 235 PRO A N 1
ATOM 2002 C CA . PRO A 1 235 ? -16.299 -14.827 10.455 1.00 95.50 235 PRO A CA 1
ATOM 2003 C C . PRO A 1 235 ? -17.549 -14.393 11.229 1.00 95.50 235 PRO A C 1
ATOM 2005 O O . PRO A 1 235 ? -18.454 -13.810 10.637 1.00 95.50 235 PRO A O 1
ATOM 2008 N N . ASP A 1 236 ? -17.565 -14.616 12.546 1.00 95.94 236 ASP A N 1
ATOM 2009 C CA . ASP A 1 236 ? -18.697 -14.290 13.426 1.00 95.94 236 ASP A CA 1
ATOM 2010 C C . ASP A 1 236 ? -18.614 -12.875 14.028 1.00 95.94 236 ASP A C 1
ATOM 2012 O O . ASP A 1 236 ? -19.374 -12.520 14.931 1.00 95.94 236 ASP A O 1
ATOM 2016 N N . ALA A 1 237 ? -17.671 -12.046 13.568 1.00 97.62 237 ALA A N 1
ATOM 2017 C CA . ALA A 1 237 ? -17.533 -10.687 14.069 1.00 97.62 237 ALA A CA 1
ATOM 2018 C C . ALA A 1 237 ? -18.638 -9.763 13.542 1.00 97.62 237 ALA A C 1
ATOM 2020 O O . ALA A 1 237 ? -18.967 -9.760 12.354 1.00 97.62 237 ALA A O 1
ATOM 2021 N N . ALA A 1 238 ? -19.126 -8.871 14.404 1.00 97.50 238 ALA A N 1
ATOM 2022 C CA . ALA A 1 238 ? -19.900 -7.720 13.958 1.00 97.50 238 ALA A CA 1
ATOM 2023 C C . ALA A 1 238 ? -18.934 -6.665 13.397 1.00 97.50 238 ALA A C 1
ATOM 2025 O O . ALA A 1 238 ? -18.082 -6.147 14.123 1.00 97.50 238 ALA A O 1
ATOM 2026 N N . ILE A 1 239 ? -19.044 -6.378 12.099 1.00 97.50 239 ILE A N 1
ATOM 2027 C CA . ILE A 1 239 ? -18.129 -5.499 11.361 1.00 97.50 239 ILE A CA 1
ATOM 2028 C C . ILE A 1 239 ? -18.909 -4.324 10.797 1.00 97.50 239 ILE A C 1
ATOM 2030 O O . ILE A 1 239 ? -19.818 -4.510 9.991 1.00 97.50 239 ILE A O 1
ATOM 2034 N N . PHE A 1 240 ? -18.480 -3.128 11.174 1.00 97.00 240 PHE A N 1
ATOM 2035 C CA . PHE A 1 240 ? -19.064 -1.864 10.760 1.00 97.00 240 PHE A CA 1
ATOM 2036 C C . PHE A 1 240 ? -17.983 -1.015 10.095 1.00 97.00 240 PHE A C 1
ATOM 2038 O O . PHE A 1 240 ? -16.893 -0.862 10.649 1.00 97.00 240 PHE A O 1
ATOM 2045 N N . GLY A 1 241 ? -18.265 -0.480 8.910 1.00 96.00 241 GLY A N 1
ATOM 2046 C CA . GLY A 1 241 ? -17.317 0.321 8.133 1.00 96.00 241 GLY A CA 1
ATOM 2047 C C . GLY A 1 241 ? -17.796 1.753 7.941 1.00 96.00 241 GLY A C 1
ATOM 2048 O O . GLY A 1 241 ? -18.995 2.017 8.008 1.00 96.00 241 GLY A O 1
ATOM 2049 N N . ASN A 1 242 ? -16.872 2.669 7.644 1.00 95.31 242 ASN A N 1
ATOM 2050 C CA . ASN A 1 242 ? -17.193 4.055 7.280 1.00 95.31 242 ASN A CA 1
ATOM 2051 C C . ASN A 1 242 ? -18.097 4.759 8.313 1.00 95.31 242 ASN A C 1
ATOM 2053 O O . ASN A 1 242 ? -19.152 5.313 7.977 1.00 95.31 242 ASN A O 1
ATOM 2057 N N . LEU A 1 243 ? -17.700 4.701 9.586 1.00 97.31 243 LEU A N 1
ATOM 2058 C CA . LEU A 1 243 ? -18.511 5.167 10.704 1.00 97.31 243 LEU A CA 1
ATOM 2059 C C . LEU A 1 243 ? -18.224 6.623 11.062 1.00 97.31 243 LEU A C 1
ATOM 2061 O O . LEU A 1 243 ? -17.075 7.046 11.151 1.00 97.31 243 LEU A O 1
ATOM 2065 N N . PHE A 1 244 ? -19.281 7.363 11.387 1.00 97.56 244 PHE A N 1
ATOM 2066 C CA . PHE A 1 244 ? -19.228 8.730 11.895 1.00 97.56 244 PHE A CA 1
ATOM 2067 C C . PHE A 1 244 ? -19.733 8.810 13.329 1.00 97.56 244 PHE A C 1
ATOM 2069 O O . PHE A 1 244 ? -20.690 8.137 13.700 1.00 97.56 244 PHE A O 1
ATOM 2076 N N . TYR A 1 245 ? -19.141 9.693 14.125 1.00 96.62 245 TYR A N 1
ATOM 2077 C CA . TYR A 1 245 ? -19.561 9.927 15.503 1.00 96.62 245 TYR A CA 1
ATOM 2078 C C . TYR A 1 245 ? -19.312 11.378 15.919 1.00 96.62 245 TYR A C 1
ATOM 2080 O O . TYR A 1 245 ? -18.526 12.100 15.300 1.00 96.62 245 TYR A O 1
ATOM 2088 N N . ILE A 1 246 ? -20.021 11.824 16.957 1.00 94.94 246 ILE A N 1
ATOM 2089 C CA . ILE A 1 246 ? -19.960 13.202 17.452 1.00 94.94 246 ILE A CA 1
ATOM 2090 C C . ILE A 1 246 ? -19.344 13.214 18.848 1.00 94.94 246 ILE A C 1
ATOM 2092 O O . ILE A 1 246 ? -19.817 12.527 19.756 1.00 94.94 246 ILE A O 1
ATOM 2096 N N . ILE A 1 247 ? -18.316 14.042 19.025 1.00 94.19 247 ILE A N 1
ATOM 2097 C CA . ILE A 1 247 ? -17.780 14.400 20.339 1.00 94.19 247 ILE A CA 1
ATOM 2098 C C . ILE A 1 247 ? -18.214 15.832 20.656 1.00 94.19 247 ILE A C 1
ATOM 2100 O O . ILE A 1 247 ? -18.080 16.730 19.824 1.00 94.19 247 ILE A O 1
ATOM 2104 N N . ASN A 1 248 ? -18.710 16.043 21.874 1.00 90.00 248 ASN A N 1
ATOM 2105 C CA . ASN A 1 248 ? -19.019 17.371 22.393 1.00 90.00 248 ASN A CA 1
ATOM 2106 C C . ASN A 1 248 ? -17.807 17.897 23.168 1.00 90.00 248 ASN A C 1
ATOM 2108 O O . ASN A 1 248 ? -17.561 17.459 24.291 1.00 90.00 248 ASN A O 1
ATOM 2112 N N . GLU A 1 249 ? -17.067 18.847 22.597 1.00 84.38 249 GLU A N 1
ATOM 2113 C CA . GLU A 1 249 ? -15.950 19.512 23.276 1.00 84.38 249 GLU A CA 1
ATOM 2114 C C . GLU A 1 249 ? -16.266 20.994 23.483 1.00 84.38 249 GLU A C 1
ATOM 2116 O O . GLU A 1 249 ? -16.521 21.729 22.530 1.00 84.38 249 GLU A O 1
ATOM 2121 N N . LYS A 1 250 ? -16.257 21.449 24.745 1.00 83.38 250 LYS A N 1
ATOM 2122 C CA . LYS A 1 250 ? -16.498 22.858 25.124 1.00 83.38 250 LYS A CA 1
ATOM 2123 C C . LYS A 1 250 ? -17.769 23.458 24.489 1.00 83.38 250 LYS A C 1
ATOM 2125 O O . LYS A 1 250 ? -17.759 24.589 24.013 1.00 83.38 250 LYS A O 1
ATOM 2130 N N . GLY A 1 251 ? -18.851 22.678 24.443 1.00 84.69 251 GLY A N 1
ATOM 2131 C CA . GLY A 1 251 ? -20.134 23.099 23.868 1.00 84.69 251 GLY A CA 1
ATOM 2132 C C . GLY A 1 251 ? -20.207 23.076 22.335 1.00 84.69 251 GLY A C 1
ATOM 2133 O O . GLY A 1 251 ? -21.244 23.433 21.785 1.00 84.69 251 GLY A O 1
ATOM 2134 N N . LYS A 1 252 ? -19.154 22.637 21.631 1.00 89.94 252 LYS A N 1
ATOM 2135 C CA . LYS A 1 252 ? -19.167 22.450 20.174 1.00 89.94 252 LYS A CA 1
ATOM 2136 C C . LYS A 1 252 ? -19.281 20.972 19.816 1.00 89.94 252 LYS A C 1
ATOM 2138 O O . LYS A 1 252 ? -18.533 20.143 20.333 1.00 89.94 252 LYS A O 1
ATOM 2143 N N . GLN A 1 253 ? -20.199 20.663 18.902 1.00 92.94 253 GLN A N 1
ATOM 2144 C CA . GLN A 1 253 ? -20.314 19.337 18.300 1.00 92.94 253 GLN A CA 1
ATOM 2145 C C . GLN A 1 253 ? -19.265 19.191 17.200 1.00 92.94 253 GLN A C 1
ATOM 2147 O O . GLN A 1 253 ? -19.290 19.918 16.206 1.00 92.94 253 GLN A O 1
ATOM 2152 N N . MET A 1 254 ? -18.340 18.255 17.377 1.00 94.69 254 MET A N 1
ATOM 2153 C CA . MET A 1 254 ? -17.329 17.923 16.380 1.00 94.69 254 MET A CA 1
ATOM 2154 C C . MET A 1 254 ? -17.625 16.545 15.804 1.00 94.69 254 MET A C 1
ATOM 2156 O O . MET A 1 254 ? -17.706 15.562 16.543 1.00 94.69 254 MET A O 1
ATOM 2160 N N . ARG A 1 255 ? -17.790 16.480 14.481 1.00 94.69 255 ARG A N 1
ATOM 2161 C CA . ARG A 1 255 ? -17.966 15.222 13.754 1.00 94.69 255 ARG A CA 1
ATOM 2162 C C . ARG A 1 255 ? -16.602 14.619 13.442 1.00 94.69 255 ARG A C 1
ATOM 2164 O O . ARG A 1 255 ? -15.733 15.296 12.896 1.00 94.69 255 ARG A O 1
ATOM 2171 N N . PHE A 1 256 ? -16.455 13.342 13.753 1.00 96.88 256 PHE A N 1
ATOM 2172 C CA . PHE A 1 256 ? -15.289 12.533 13.437 1.00 96.88 256 PHE A CA 1
ATOM 2173 C C . PHE A 1 256 ? -15.711 11.267 12.696 1.00 96.88 256 PHE A C 1
ATOM 2175 O O . PHE A 1 256 ? -16.895 10.925 12.657 1.00 96.88 256 PHE A O 1
ATOM 2182 N N . GLU A 1 257 ? -14.728 10.598 12.109 1.00 96.38 257 GLU A N 1
ATOM 2183 C CA . GLU A 1 257 ? -14.892 9.349 11.375 1.00 96.38 257 GLU A CA 1
ATOM 2184 C C . GLU A 1 257 ? -13.846 8.319 11.809 1.00 96.38 257 GLU A C 1
ATOM 2186 O O . GLU A 1 257 ? -12.811 8.687 12.382 1.00 96.38 257 GLU A O 1
ATOM 2191 N N . THR A 1 258 ? -14.159 7.053 11.552 1.00 97.44 258 THR A N 1
ATOM 2192 C CA . THR A 1 258 ? -13.271 5.898 11.699 1.00 97.44 258 THR A CA 1
ATOM 2193 C C . THR A 1 258 ? -13.585 4.895 10.591 1.00 97.44 258 THR A C 1
ATOM 2195 O O . THR A 1 258 ? -14.757 4.689 10.252 1.00 97.44 258 THR A O 1
ATOM 2198 N N . ASP A 1 259 ? -12.548 4.291 10.015 1.00 97.75 259 ASP A N 1
ATOM 2199 C CA . ASP A 1 259 ? -12.704 3.478 8.804 1.00 97.75 259 ASP A CA 1
ATOM 2200 C C . ASP A 1 259 ? -13.397 2.144 9.107 1.00 97.75 259 ASP A C 1
ATOM 2202 O O . ASP A 1 259 ? -14.198 1.660 8.304 1.00 97.75 259 ASP A O 1
ATOM 2206 N N . GLY A 1 260 ? -13.189 1.588 10.307 1.00 97.81 260 GLY A N 1
ATOM 2207 C CA . GLY A 1 260 ? -14.021 0.492 10.780 1.00 97.81 260 GLY A CA 1
ATOM 2208 C C . GLY A 1 260 ? -13.911 0.134 12.254 1.00 97.81 260 GLY A C 1
ATOM 2209 O O . GLY A 1 260 ? -12.891 0.336 12.915 1.00 97.81 260 GLY A O 1
ATOM 2210 N N . ILE A 1 261 ? -14.989 -0.464 12.750 1.00 98.12 261 ILE A N 1
ATOM 2211 C CA . ILE A 1 261 ? -15.094 -1.074 14.072 1.00 98.12 261 ILE A CA 1
ATOM 2212 C C . ILE A 1 261 ? -15.466 -2.539 13.889 1.00 98.12 261 ILE A C 1
ATOM 2214 O O . ILE A 1 261 ? -16.438 -2.866 13.209 1.00 98.12 261 ILE A O 1
ATOM 2218 N N . VAL A 1 262 ? -14.700 -3.418 14.528 1.00 98.38 262 VAL A N 1
ATOM 2219 C CA . VAL A 1 262 ? -14.960 -4.856 14.541 1.00 98.38 262 VAL A CA 1
ATOM 2220 C C . VAL A 1 262 ? -15.090 -5.332 15.976 1.00 98.38 262 VAL A C 1
ATOM 2222 O O . VAL A 1 262 ? -14.226 -5.068 16.814 1.00 98.38 262 VAL A O 1
ATOM 2225 N N . ILE A 1 263 ? -16.176 -6.045 16.247 1.00 97.88 263 ILE A N 1
ATOM 2226 C CA . ILE A 1 263 ? -16.479 -6.626 17.548 1.00 97.88 263 ILE A CA 1
ATOM 2227 C C . ILE A 1 263 ? -16.485 -8.140 17.419 1.00 97.88 263 ILE A C 1
ATOM 2229 O O . ILE A 1 263 ? -17.216 -8.692 16.600 1.00 97.88 263 ILE A O 1
ATOM 2233 N N . TYR A 1 264 ? -15.706 -8.800 18.269 1.00 97.19 264 TYR A N 1
ATOM 2234 C CA . TYR A 1 264 ? -15.662 -10.254 18.357 1.00 97.19 264 TYR A CA 1
ATOM 2235 C C . TYR A 1 264 ? -15.467 -10.662 19.820 1.00 97.19 264 TYR A C 1
ATOM 2237 O O . TYR A 1 264 ? -14.436 -10.348 20.421 1.00 97.19 264 TYR A O 1
ATOM 2245 N N . ASP A 1 265 ? -16.456 -11.327 20.418 1.00 95.12 265 ASP A N 1
ATOM 2246 C CA . ASP A 1 265 ? -16.515 -11.622 21.857 1.00 95.12 265 ASP A CA 1
ATOM 2247 C C . ASP A 1 265 ? -16.287 -10.366 22.733 1.00 95.12 265 ASP A C 1
ATOM 2249 O O . ASP A 1 265 ? -17.025 -9.382 22.651 1.00 95.12 265 ASP A O 1
ATOM 2253 N N . ASN A 1 266 ? -15.246 -10.380 23.572 1.00 95.00 266 ASN A N 1
ATOM 2254 C CA . ASN A 1 266 ? -14.799 -9.262 24.408 1.00 95.00 266 ASN A CA 1
ATOM 2255 C C . ASN A 1 266 ? -13.669 -8.438 23.757 1.00 95.00 266 ASN A C 1
ATOM 2257 O O . ASN A 1 266 ? -12.921 -7.740 24.450 1.00 95.00 266 ASN A O 1
ATOM 2261 N N . ASN A 1 267 ? -13.511 -8.535 22.434 1.00 96.81 267 ASN A N 1
ATOM 2262 C CA . ASN A 1 267 ? -12.474 -7.848 21.674 1.00 96.81 267 ASN A CA 1
ATOM 2263 C C . ASN A 1 267 ? -13.086 -6.743 20.808 1.00 96.81 267 ASN A C 1
ATOM 2265 O O . ASN A 1 267 ? -14.073 -6.956 20.105 1.00 96.81 267 ASN A O 1
ATOM 2269 N N . LEU A 1 268 ? -12.447 -5.577 20.839 1.00 97.69 268 LEU A N 1
ATOM 2270 C CA . LEU A 1 268 ? -12.718 -4.432 19.980 1.00 97.69 268 LEU A CA 1
ATOM 2271 C C . LEU A 1 268 ? -11.502 -4.202 19.083 1.00 97.69 268 LEU A C 1
ATOM 2273 O O . LEU A 1 268 ? -10.403 -3.949 19.579 1.00 97.69 268 LEU A O 1
ATOM 2277 N N . LEU A 1 269 ? -11.683 -4.255 17.769 1.00 98.25 269 LEU A N 1
ATOM 2278 C CA . LEU A 1 269 ? -10.665 -3.840 16.810 1.00 98.25 269 LEU A CA 1
ATOM 2279 C C . LEU A 1 269 ? -11.136 -2.534 16.163 1.00 98.25 269 LEU A C 1
ATOM 2281 O O . LEU A 1 269 ? -12.277 -2.430 15.717 1.00 98.25 269 LEU A O 1
ATOM 2285 N N . ILE A 1 270 ? -10.251 -1.543 16.120 1.00 98.25 270 ILE A N 1
ATOM 2286 C CA . ILE A 1 270 ? -10.474 -0.264 15.442 1.00 98.25 270 ILE A CA 1
ATOM 2287 C C . ILE A 1 270 ? -9.522 -0.225 14.256 1.00 98.25 270 ILE A C 1
ATOM 2289 O O . ILE A 1 270 ? -8.304 -0.305 14.444 1.00 98.25 270 ILE A O 1
ATOM 2293 N N . ILE A 1 271 ? -10.085 -0.147 13.056 1.00 98.25 271 ILE A N 1
ATOM 2294 C CA . ILE A 1 271 ? -9.360 -0.196 11.792 1.00 98.25 271 ILE A CA 1
ATOM 2295 C C . ILE A 1 271 ? -9.254 1.219 11.234 1.00 98.25 271 ILE A C 1
ATOM 2297 O O . ILE A 1 271 ? -10.253 1.922 11.123 1.00 98.25 271 ILE A O 1
ATOM 2301 N N . GLU A 1 272 ? -8.042 1.611 10.861 1.00 97.75 272 GLU A N 1
ATOM 2302 C CA . GLU A 1 272 ? -7.762 2.839 10.123 1.00 97.75 272 GLU A CA 1
ATOM 2303 C C . GLU A 1 272 ? -6.922 2.478 8.892 1.00 97.75 272 GLU A C 1
ATOM 2305 O O . GLU A 1 272 ? -5.888 1.816 8.985 1.00 97.75 272 GLU A O 1
ATOM 2310 N N . ALA A 1 273 ? -7.378 2.882 7.718 1.00 97.00 273 ALA A N 1
ATOM 2311 C CA . ALA A 1 273 ? -6.779 2.619 6.426 1.00 97.00 273 ALA A CA 1
ATOM 2312 C C . ALA A 1 273 ? -6.014 3.853 5.929 1.00 97.00 273 ALA A C 1
ATOM 2314 O O . ALA A 1 273 ? -6.470 4.997 6.028 1.00 97.00 273 ALA A O 1
ATOM 2315 N N . LYS A 1 274 ? -4.806 3.643 5.393 1.00 95.06 274 LYS A N 1
ATOM 2316 C CA . LYS A 1 274 ? -3.978 4.706 4.804 1.00 95.06 274 LYS A CA 1
ATOM 2317 C C . LYS A 1 274 ? -3.388 4.281 3.462 1.00 95.06 274 LYS A C 1
ATOM 2319 O O . LYS A 1 274 ? -2.486 3.450 3.373 1.00 95.06 274 LYS A O 1
ATOM 2324 N N . SER A 1 275 ? -3.905 4.894 2.399 1.00 92.69 275 SER A N 1
ATOM 2325 C CA . SER A 1 275 ? -3.518 4.634 1.007 1.00 92.69 275 SER A CA 1
ATOM 2326 C C . SER A 1 275 ? -2.315 5.461 0.536 1.00 92.69 275 SER A C 1
ATOM 2328 O O . SER A 1 275 ? -1.805 5.226 -0.558 1.00 92.69 275 SER A O 1
ATOM 2330 N N . ASN A 1 276 ? -1.846 6.422 1.342 1.00 88.75 276 ASN A N 1
ATOM 2331 C CA . ASN A 1 276 ? -0.678 7.240 1.028 1.00 88.75 276 ASN A CA 1
ATOM 2332 C C . ASN A 1 276 ? 0.575 6.374 0.844 1.00 88.75 276 ASN A C 1
ATOM 2334 O O . ASN A 1 276 ? 0.898 5.550 1.696 1.00 88.75 276 ASN A O 1
ATOM 2338 N N . LEU A 1 277 ? 1.305 6.636 -0.239 1.00 84.94 277 LEU A N 1
ATOM 2339 C CA . LEU A 1 277 ? 2.584 6.002 -0.540 1.00 84.94 277 LEU A CA 1
ATOM 2340 C C . LEU A 1 277 ? 3.757 6.882 -0.100 1.00 84.94 277 LEU A C 1
ATOM 2342 O O . LEU A 1 277 ? 3.630 8.105 0.053 1.00 84.94 277 LEU A O 1
ATOM 2346 N N . PHE A 1 278 ? 4.923 6.267 0.072 1.00 81.81 278 PHE A N 1
ATOM 2347 C CA . PHE A 1 278 ? 6.167 6.996 0.280 1.00 81.81 278 PHE A CA 1
ATOM 2348 C C . PHE A 1 278 ? 6.490 7.857 -0.935 1.00 81.81 278 PHE A C 1
ATOM 2350 O O . PHE A 1 278 ? 6.414 7.414 -2.085 1.00 81.81 278 PHE A O 1
ATOM 2357 N N . SER A 1 279 ? 6.864 9.109 -0.656 1.00 80.81 279 SER A N 1
ATOM 2358 C CA . SER A 1 279 ? 7.389 9.996 -1.685 1.00 80.81 279 SER A CA 1
ATOM 2359 C C . SER A 1 279 ? 8.698 9.445 -2.238 1.00 80.81 279 SER A C 1
ATOM 2361 O O . SER A 1 279 ? 9.392 8.665 -1.583 1.00 80.81 279 SER A O 1
ATOM 2363 N N . PHE A 1 280 ? 9.047 9.888 -3.442 1.00 72.81 280 PHE A N 1
ATOM 2364 C CA . PHE A 1 280 ? 10.326 9.558 -4.050 1.00 72.81 280 PHE A CA 1
ATOM 2365 C C . PHE A 1 280 ? 11.497 9.870 -3.101 1.00 72.81 280 PHE A C 1
ATOM 2367 O O . PHE A 1 280 ? 12.291 8.986 -2.790 1.00 72.81 280 PHE A O 1
ATOM 2374 N N . ASP A 1 281 ? 11.524 11.082 -2.539 1.00 74.06 281 ASP A N 1
ATOM 2375 C CA . ASP A 1 281 ? 12.551 11.489 -1.580 1.00 74.06 281 ASP A CA 1
ATOM 2376 C C . ASP A 1 281 ? 12.593 10.574 -0.335 1.00 74.06 281 ASP A C 1
ATOM 2378 O O . ASP A 1 281 ? 13.660 10.249 0.178 1.00 74.06 281 ASP A O 1
ATOM 2382 N N . ALA A 1 282 ? 11.440 10.112 0.160 1.00 77.50 282 ALA A N 1
ATOM 2383 C CA . ALA A 1 282 ? 11.415 9.183 1.288 1.00 77.50 282 ALA A CA 1
ATOM 2384 C C . ALA A 1 282 ? 12.032 7.821 0.925 1.00 77.50 282 ALA A C 1
ATOM 2386 O O . ALA A 1 282 ? 12.793 7.265 1.713 1.00 77.50 282 ALA A O 1
ATOM 2387 N N . ARG A 1 283 ? 11.770 7.299 -0.283 1.00 75.38 283 ARG A N 1
ATOM 2388 C CA . ARG A 1 283 ? 12.409 6.059 -0.766 1.00 75.38 283 ARG A CA 1
ATOM 2389 C C . ARG A 1 283 ? 13.923 6.213 -0.951 1.00 75.38 283 ARG A C 1
ATOM 2391 O O . ARG A 1 283 ? 14.652 5.243 -0.773 1.00 75.38 283 ARG A O 1
ATOM 2398 N N . MET A 1 284 ? 14.373 7.434 -1.244 1.00 68.69 284 MET A N 1
ATOM 2399 C CA . MET A 1 284 ? 15.781 7.834 -1.369 1.00 68.69 284 MET A CA 1
ATOM 2400 C C . MET A 1 284 ? 16.525 7.984 -0.039 1.00 68.69 284 MET A C 1
ATOM 2402 O O . MET A 1 284 ? 17.694 8.372 -0.040 1.00 68.69 284 MET A O 1
ATOM 2406 N N . GLY A 1 285 ? 15.884 7.714 1.099 1.00 70.38 285 GLY A N 1
ATOM 2407 C CA . GLY A 1 285 ? 16.548 7.845 2.392 1.00 70.38 285 GLY A CA 1
ATOM 2408 C C . GLY A 1 285 ? 16.556 9.266 2.951 1.00 70.38 285 GLY A C 1
ATOM 2409 O O . GLY A 1 285 ? 17.141 9.474 4.009 1.00 70.38 285 GLY A O 1
ATOM 2410 N N . PHE A 1 286 ? 15.918 10.252 2.297 1.00 78.31 286 PHE A N 1
ATOM 2411 C CA . PHE A 1 286 ? 15.857 11.609 2.848 1.00 78.31 286 PHE A CA 1
ATOM 2412 C C . PHE A 1 286 ? 15.033 11.601 4.133 1.00 78.31 286 PHE A C 1
ATOM 2414 O O . PHE A 1 286 ? 13.808 11.439 4.118 1.00 78.31 286 PHE A O 1
ATOM 2421 N N . PHE A 1 287 ? 15.714 11.795 5.257 1.00 77.06 287 PHE A N 1
ATOM 2422 C CA . PHE A 1 287 ? 15.144 11.569 6.577 1.00 77.06 287 PHE A CA 1
ATOM 2423 C C . PHE A 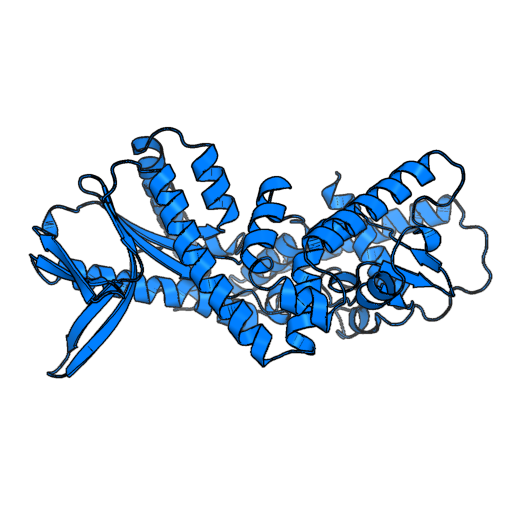1 287 ? 13.898 12.392 6.868 1.00 77.06 287 PHE A C 1
ATOM 2425 O O . PHE A 1 287 ? 12.882 11.835 7.271 1.00 77.06 287 PHE A O 1
ATOM 2432 N N . ASP A 1 288 ? 13.922 13.697 6.590 1.00 79.81 288 ASP A N 1
ATOM 2433 C CA . ASP A 1 288 ? 12.767 14.574 6.816 1.00 79.81 288 ASP A CA 1
ATOM 2434 C C . ASP A 1 288 ? 11.534 14.132 6.020 1.00 79.81 288 ASP A C 1
ATOM 2436 O O . ASP A 1 288 ? 10.387 14.319 6.439 1.00 79.81 288 ASP A O 1
ATOM 2440 N N . ARG A 1 289 ? 11.760 13.505 4.863 1.00 84.19 289 ARG A N 1
ATOM 2441 C CA . ARG A 1 289 ? 10.707 12.981 3.994 1.00 84.19 289 ARG A CA 1
ATOM 2442 C C . ARG A 1 289 ? 10.191 11.646 4.505 1.00 84.19 289 ARG A C 1
ATOM 2444 O O . ARG A 1 289 ? 8.974 11.504 4.617 1.00 84.19 289 ARG A O 1
ATOM 2451 N N . ILE A 1 290 ? 11.076 10.733 4.916 1.00 82.06 290 ILE A N 1
ATOM 2452 C CA . ILE A 1 290 ? 10.702 9.501 5.635 1.00 82.06 290 ILE A CA 1
ATOM 2453 C C . ILE A 1 290 ? 9.862 9.855 6.862 1.00 82.06 290 ILE A C 1
ATOM 2455 O O . ILE A 1 290 ? 8.774 9.312 7.051 1.00 82.06 290 ILE A O 1
ATOM 2459 N N . LYS A 1 291 ? 10.328 10.820 7.656 1.00 78.69 291 LYS A N 1
ATOM 2460 C CA . LYS A 1 291 ? 9.679 11.333 8.863 1.00 78.69 291 LYS A CA 1
ATOM 2461 C C . LYS A 1 291 ? 8.269 11.833 8.570 1.00 78.69 291 LYS A C 1
ATOM 2463 O O . LYS A 1 291 ? 7.304 11.381 9.188 1.00 78.69 291 LYS A O 1
ATOM 2468 N N . LYS A 1 292 ? 8.130 12.728 7.588 1.00 84.25 292 LYS A N 1
ATOM 2469 C CA . LYS A 1 292 ? 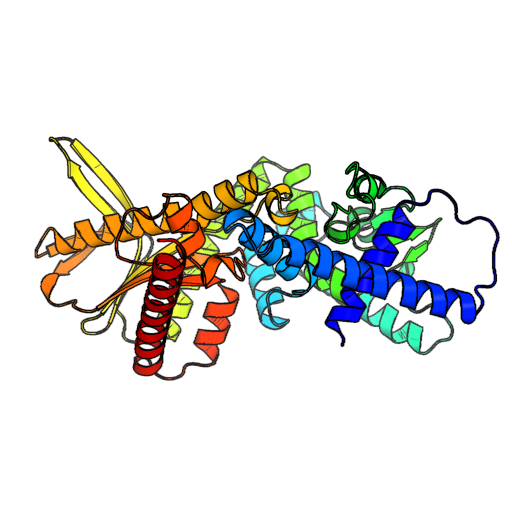6.835 13.276 7.170 1.00 84.25 292 LYS A CA 1
ATOM 2470 C C . LYS A 1 292 ? 5.885 12.183 6.673 1.00 84.25 292 LYS A C 1
ATOM 2472 O O . LYS A 1 292 ? 4.756 12.110 7.149 1.00 84.25 292 LYS A O 1
ATOM 2477 N N . ASN A 1 293 ? 6.333 11.324 5.757 1.00 87.25 293 ASN A N 1
ATOM 2478 C CA . ASN A 1 293 ? 5.500 10.257 5.200 1.00 87.25 293 ASN A CA 1
ATOM 2479 C C . ASN A 1 293 ? 5.071 9.242 6.272 1.00 87.25 293 ASN A C 1
ATOM 2481 O O . ASN A 1 293 ? 3.900 8.871 6.328 1.00 87.25 293 ASN A O 1
ATOM 2485 N N . THR A 1 294 ? 5.982 8.847 7.163 1.00 83.50 294 THR A N 1
ATOM 2486 C CA . THR A 1 294 ? 5.682 7.947 8.289 1.00 83.50 294 THR A CA 1
ATOM 2487 C C . THR A 1 294 ? 4.647 8.562 9.222 1.00 83.50 294 THR A C 1
ATOM 2489 O O . THR A 1 294 ? 3.716 7.881 9.648 1.00 83.50 294 THR A O 1
ATOM 2492 N N . ARG A 1 295 ? 4.747 9.866 9.503 1.00 81.75 295 ARG A N 1
ATOM 2493 C CA . ARG A 1 295 ? 3.739 10.583 10.290 1.00 81.75 295 ARG A CA 1
ATOM 2494 C C . ARG A 1 295 ? 2.371 10.576 9.602 1.00 81.75 295 ARG A C 1
ATOM 2496 O O . ARG A 1 295 ? 1.350 10.329 10.241 1.00 81.75 295 ARG A O 1
ATOM 2503 N N . ASP A 1 296 ? 2.346 10.815 8.296 1.00 85.50 296 ASP A N 1
ATOM 2504 C CA . ASP A 1 296 ? 1.104 10.828 7.526 1.00 85.50 296 ASP A CA 1
ATOM 2505 C C . ASP A 1 296 ? 0.415 9.454 7.483 1.00 85.50 296 ASP A C 1
ATOM 2507 O O . ASP A 1 296 ? -0.814 9.396 7.516 1.00 85.50 296 ASP A O 1
ATOM 2511 N N . ILE A 1 297 ? 1.189 8.365 7.457 1.00 88.81 297 ILE A N 1
ATOM 2512 C CA . ILE A 1 297 ? 0.669 6.995 7.355 1.00 88.81 297 ILE A CA 1
ATOM 2513 C C . ILE A 1 297 ? 0.378 6.376 8.729 1.00 88.81 297 ILE A C 1
ATOM 2515 O O . ILE A 1 297 ? -0.627 5.695 8.886 1.00 88.81 297 ILE A O 1
ATOM 2519 N N . ILE A 1 298 ? 1.229 6.583 9.735 1.00 86.31 298 ILE A N 1
ATOM 2520 C CA . ILE A 1 298 ? 1.111 5.897 11.033 1.00 86.31 298 ILE A CA 1
ATOM 2521 C C . ILE A 1 298 ? 0.501 6.810 12.097 1.00 86.31 298 ILE A C 1
ATOM 2523 O O . ILE A 1 298 ? -0.482 6.437 12.730 1.00 86.31 298 ILE A O 1
ATOM 2527 N N . ASP A 1 299 ? 1.062 8.003 12.307 1.00 83.69 299 ASP A N 1
ATOM 2528 C CA . ASP A 1 299 ? 0.660 8.892 13.411 1.00 83.69 299 ASP A CA 1
ATOM 2529 C C .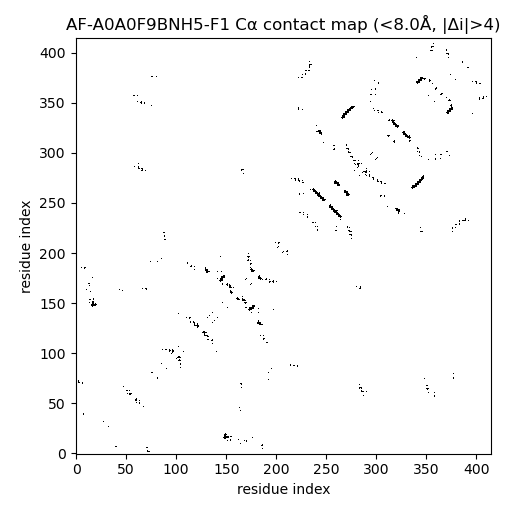 ASP A 1 299 ? -0.781 9.396 13.230 1.00 83.69 299 ASP A C 1
ATOM 2531 O O . ASP A 1 299 ? -1.583 9.374 14.164 1.00 83.69 299 ASP A O 1
ATOM 2535 N N . LYS A 1 300 ? -1.172 9.776 12.007 1.00 87.69 300 LYS A N 1
ATOM 2536 C CA . LYS A 1 300 ? -2.566 10.166 11.728 1.00 87.69 300 LYS A CA 1
ATOM 2537 C C . LYS A 1 300 ? -3.555 9.034 12.012 1.00 87.69 300 LYS A C 1
ATOM 2539 O O . LYS A 1 300 ? -4.520 9.268 12.738 1.00 87.69 300 LYS A O 1
ATOM 2544 N N . ALA A 1 301 ? -3.283 7.832 11.501 1.00 91.31 301 ALA A N 1
ATOM 2545 C CA . ALA A 1 301 ? -4.114 6.649 11.733 1.00 91.31 301 ALA A CA 1
ATOM 2546 C C . ALA A 1 301 ? -4.203 6.318 13.230 1.00 91.31 301 ALA A C 1
ATOM 2548 O O . ALA A 1 301 ? -5.282 6.125 13.778 1.00 91.31 301 ALA A O 1
ATOM 2549 N N . TYR A 1 302 ? -3.072 6.353 13.932 1.00 89.94 302 TYR A N 1
ATOM 2550 C CA . TYR A 1 302 ? -3.028 6.137 15.372 1.00 89.94 302 TYR A CA 1
ATOM 2551 C C . TYR A 1 302 ? -3.879 7.148 16.149 1.00 89.94 302 TYR A C 1
ATOM 2553 O O . TYR A 1 302 ? -4.667 6.763 17.013 1.00 89.94 302 TYR A O 1
ATOM 2561 N N . ASN A 1 303 ? -3.753 8.442 15.842 1.00 90.06 303 ASN A N 1
ATOM 2562 C CA . ASN A 1 303 ? -4.513 9.485 16.526 1.00 90.06 303 ASN A CA 1
ATOM 2563 C C . ASN A 1 303 ? -6.019 9.371 16.253 1.00 90.06 303 ASN A C 1
ATOM 2565 O O . ASN A 1 303 ? -6.814 9.629 17.160 1.00 90.06 303 ASN A O 1
ATOM 2569 N N . GLN A 1 304 ? -6.413 8.966 15.040 1.00 94.19 304 GLN A N 1
ATOM 2570 C CA . GLN A 1 304 ? -7.804 8.635 14.718 1.00 94.19 304 GLN A CA 1
ATOM 2571 C C . GLN A 1 304 ? -8.283 7.458 15.575 1.00 94.19 304 GLN A C 1
ATOM 2573 O O . GLN A 1 304 ? -9.216 7.630 16.359 1.00 94.19 304 GLN A O 1
ATOM 2578 N N . ALA A 1 305 ? -7.566 6.332 15.559 1.00 94.94 305 ALA A N 1
ATOM 2579 C CA . ALA A 1 305 ? -7.940 5.130 16.299 1.00 94.94 305 ALA A CA 1
ATOM 2580 C C . ALA A 1 305 ? -8.020 5.359 17.822 1.00 94.94 305 ALA A C 1
ATOM 2582 O O . ALA A 1 305 ? -8.963 4.918 18.480 1.00 94.94 305 ALA A O 1
ATOM 2583 N N . VAL A 1 306 ? -7.070 6.099 18.408 1.00 93.12 306 VAL A N 1
ATOM 2584 C CA . VAL A 1 306 ? -7.091 6.461 19.837 1.00 93.12 306 VAL A CA 1
ATOM 2585 C C . VAL A 1 306 ? -8.262 7.379 20.165 1.00 93.12 306 VAL A C 1
ATOM 2587 O O . VAL A 1 306 ? -8.876 7.226 21.223 1.00 93.12 306 VAL A O 1
ATOM 2590 N N . ARG A 1 307 ? -8.591 8.340 19.296 1.00 95.19 307 ARG A N 1
ATOM 2591 C CA . ARG A 1 307 ? -9.763 9.201 19.492 1.00 95.19 307 ARG A CA 1
ATOM 2592 C C . ARG A 1 307 ? -11.050 8.380 19.440 1.00 95.19 307 ARG A C 1
ATOM 2594 O O . ARG A 1 307 ? -11.895 8.562 20.313 1.00 95.19 307 ARG A O 1
ATOM 2601 N N . THR A 1 308 ? -11.179 7.466 18.480 1.00 97.06 308 THR A N 1
ATOM 2602 C CA . THR A 1 308 ? -12.306 6.525 18.381 1.00 97.06 308 THR A CA 1
ATOM 2603 C C . THR A 1 308 ? -12.412 5.670 19.637 1.00 97.06 308 THR A C 1
ATOM 2605 O O . THR A 1 308 ? -13.475 5.611 20.246 1.00 97.06 308 THR A O 1
ATOM 2608 N N . LYS A 1 309 ? -11.297 5.098 20.107 1.00 96.00 309 LYS A N 1
ATOM 2609 C CA . LYS A 1 309 ? -11.240 4.336 21.360 1.00 96.00 309 LYS A CA 1
ATOM 2610 C C . LYS A 1 309 ? -11.724 5.164 22.550 1.00 96.00 309 LYS A C 1
ATOM 2612 O O . LYS A 1 309 ? -12.579 4.718 23.306 1.00 96.00 309 LYS A O 1
ATOM 2617 N N . LYS A 1 310 ? -11.191 6.376 22.729 1.00 95.19 310 LYS A N 1
ATOM 2618 C CA . LYS A 1 310 ? -11.591 7.266 23.831 1.00 95.19 310 LYS A CA 1
ATOM 2619 C C . LYS A 1 310 ? -13.081 7.579 23.783 1.00 95.19 310 LYS A C 1
ATOM 2621 O O . LYS A 1 310 ? -13.729 7.528 24.819 1.00 95.19 310 LYS A O 1
ATOM 2626 N N . TYR A 1 311 ? -13.614 7.871 22.598 1.00 96.69 311 TYR A N 1
ATOM 2627 C CA . TYR A 1 311 ? -15.044 8.081 22.407 1.00 96.69 311 TYR A CA 1
ATOM 2628 C C . TYR A 1 311 ? -15.850 6.834 22.791 1.00 96.69 311 TYR A C 1
ATOM 2630 O O . TYR A 1 311 ? -16.762 6.937 23.610 1.00 96.69 311 TYR A O 1
ATOM 2638 N N . PHE A 1 312 ? -15.462 5.667 22.276 1.00 96.94 312 PHE A N 1
ATOM 2639 C CA . PHE A 1 312 ? -16.127 4.392 22.528 1.00 96.94 312 PHE A CA 1
ATOM 2640 C C . PHE A 1 312 ? -16.253 4.093 24.029 1.00 96.94 312 PHE A C 1
ATOM 2642 O O . PHE A 1 312 ? -17.330 3.750 24.497 1.00 96.94 312 PHE A O 1
ATOM 2649 N N . PHE A 1 313 ? -15.186 4.300 24.806 1.00 96.19 313 PHE A N 1
ATOM 2650 C CA . PHE A 1 313 ? -15.191 4.060 26.256 1.00 96.19 313 PHE A CA 1
ATOM 2651 C C . PHE A 1 313 ? -15.673 5.253 27.100 1.00 96.19 313 PHE A C 1
ATOM 2653 O O . PHE A 1 313 ? -15.762 5.136 28.321 1.00 96.19 313 PHE A O 1
ATOM 2660 N N . SER A 1 314 ? -15.977 6.407 26.495 1.00 94.31 314 SER A N 1
ATOM 2661 C CA . SER A 1 314 ? -16.445 7.593 27.237 1.00 94.31 314 SER A CA 1
ATOM 2662 C C . SER A 1 314 ? -17.883 7.469 27.744 1.00 94.31 314 SER A C 1
ATOM 2664 O O . SER A 1 314 ? -18.308 8.250 28.596 1.00 94.31 314 SER A O 1
ATOM 2666 N N . LYS A 1 315 ? -18.637 6.502 27.217 1.00 91.56 315 LYS A N 1
ATOM 2667 C CA . LYS A 1 315 ? -20.051 6.260 27.507 1.00 91.56 315 LYS A CA 1
ATOM 2668 C C . LYS A 1 315 ? -20.295 4.763 27.615 1.00 91.56 315 LYS A C 1
ATOM 2670 O O . LYS A 1 315 ? -19.553 3.986 27.028 1.00 91.56 315 LYS A O 1
ATOM 2675 N N . ASP A 1 316 ? -21.354 4.368 28.315 1.00 94.38 316 ASP A N 1
ATOM 2676 C CA . ASP A 1 316 ? -21.786 2.963 28.356 1.00 94.38 316 ASP A CA 1
ATOM 2677 C C . ASP A 1 316 ? -22.417 2.501 27.029 1.00 94.38 316 ASP A C 1
ATOM 2679 O O . ASP A 1 316 ? -22.350 1.326 26.673 1.00 94.38 316 ASP A O 1
ATOM 2683 N N . ILE A 1 317 ? -22.970 3.453 26.271 1.00 96.25 317 ILE A N 1
ATOM 2684 C CA . ILE A 1 317 ? -23.522 3.264 24.930 1.00 96.25 317 ILE A CA 1
ATOM 2685 C C . ILE A 1 317 ? -22.737 4.155 23.962 1.00 96.25 317 ILE A C 1
ATOM 2687 O O . ILE A 1 317 ? -22.743 5.383 24.093 1.00 96.25 317 ILE A O 1
ATOM 2691 N N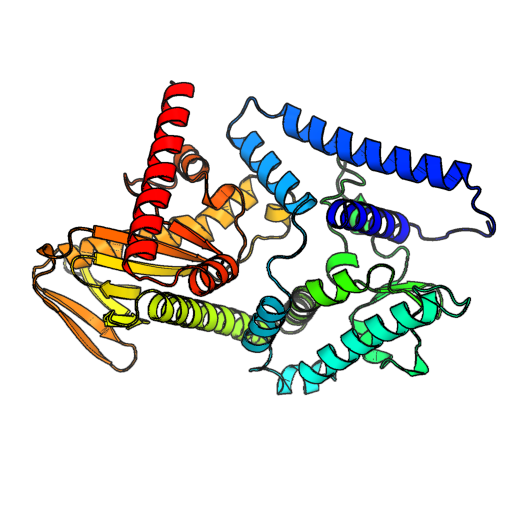 . ALA A 1 318 ? -22.051 3.535 23.003 1.00 96.19 318 ALA A N 1
ATOM 2692 C CA . ALA A 1 318 ? -21.363 4.223 21.917 1.00 96.19 318 ALA A CA 1
ATOM 2693 C C . ALA A 1 318 ? -22.262 4.249 20.673 1.00 96.19 318 ALA A C 1
ATOM 2695 O O . ALA A 1 318 ? -22.735 3.206 20.221 1.00 96.19 318 ALA A O 1
ATOM 2696 N N . GLU A 1 319 ? -22.495 5.443 20.127 1.00 97.06 319 GLU A N 1
ATOM 2697 C CA . GLU A 1 319 ? -23.402 5.669 19.000 1.00 97.06 319 GLU A CA 1
ATOM 2698 C C . GLU A 1 319 ? -22.622 6.137 17.773 1.00 97.06 319 GLU A C 1
ATOM 2700 O O . GLU A 1 319 ? -22.066 7.237 17.734 1.00 97.06 319 GLU A O 1
ATOM 2705 N N . PHE A 1 320 ? -22.625 5.312 16.739 1.00 97.50 320 PHE A N 1
ATOM 2706 C CA . PHE A 1 320 ? -22.045 5.636 15.447 1.00 97.50 320 PHE A CA 1
ATOM 2707 C C . PHE A 1 320 ? -23.143 5.747 14.394 1.00 97.50 320 PHE A C 1
ATOM 2709 O O . PHE A 1 320 ? -24.273 5.299 14.592 1.00 97.50 320 PHE A O 1
ATOM 2716 N N . ARG A 1 321 ? -22.810 6.354 13.260 1.00 96.81 321 ARG A N 1
ATOM 2717 C CA . ARG A 1 321 ? -23.664 6.390 12.076 1.00 96.81 321 ARG A CA 1
ATOM 2718 C C . ARG A 1 321 ? -22.898 5.935 10.857 1.00 96.81 321 ARG A C 1
ATOM 2720 O O . ARG A 1 321 ? -21.790 6.413 10.625 1.00 96.81 321 ARG A O 1
ATOM 2727 N N . GLU A 1 322 ? -23.510 5.079 10.064 1.00 93.69 322 GLU A N 1
ATOM 2728 C CA . GLU A 1 322 ? -23.005 4.735 8.743 1.00 93.69 322 GLU A CA 1
ATOM 2729 C C . GLU A 1 322 ? -23.293 5.855 7.736 1.00 93.69 322 GLU A C 1
ATOM 2731 O O . GLU A 1 322 ? -24.045 6.806 7.983 1.00 93.69 322 GLU A O 1
ATOM 2736 N N . LYS A 1 323 ? -22.680 5.754 6.556 1.00 87.44 323 LYS A N 1
ATOM 2737 C CA . LYS A 1 323 ? -22.846 6.734 5.475 1.00 87.44 323 LYS A CA 1
ATOM 2738 C C . LYS A 1 323 ? -24.289 6.834 4.959 1.00 87.44 323 LYS A C 1
ATOM 2740 O O . LYS A 1 323 ? -24.685 7.906 4.507 1.00 87.44 323 LYS A O 1
ATOM 2745 N N . ASN A 1 324 ? -25.058 5.747 5.029 1.00 87.00 324 ASN A N 1
ATOM 2746 C CA . ASN A 1 324 ? -26.486 5.703 4.681 1.00 87.00 324 ASN A CA 1
ATOM 2747 C C . ASN A 1 324 ? -27.389 6.370 5.746 1.00 87.00 324 ASN A C 1
ATOM 2749 O O . ASN A 1 324 ? -28.573 6.573 5.494 1.00 87.00 324 ASN A O 1
ATOM 2753 N N . GLY A 1 325 ? -26.836 6.752 6.905 1.00 87.12 325 GLY A N 1
ATOM 2754 C CA . GLY A 1 325 ? -27.560 7.367 8.016 1.00 87.12 325 GLY A CA 1
ATOM 2755 C C . GLY A 1 325 ? -28.048 6.385 9.084 1.00 87.12 325 GLY A C 1
ATOM 2756 O O . GLY A 1 325 ? -28.583 6.846 10.094 1.00 87.12 325 GLY A O 1
ATOM 2757 N N . GLU A 1 326 ? -27.846 5.078 8.902 1.00 92.12 326 GLU A N 1
ATOM 2758 C CA . GLU A 1 326 ? -28.207 4.058 9.886 1.00 92.12 326 GLU A CA 1
ATOM 2759 C C . GLU A 1 326 ? -27.355 4.188 11.151 1.00 92.12 326 GLU A C 1
ATOM 2761 O O . GLU A 1 326 ? -26.152 4.461 11.102 1.00 92.12 326 GLU A O 1
ATOM 2766 N N . SER A 1 327 ? -28.002 4.024 12.305 1.00 94.62 327 SER A N 1
ATOM 2767 C CA . SER A 1 327 ? -27.346 4.112 13.608 1.00 94.62 327 SER A CA 1
ATOM 2768 C C . SER A 1 327 ? -26.764 2.760 14.001 1.00 94.62 327 SER A C 1
ATOM 2770 O O . SER A 1 327 ? -27.484 1.768 14.087 1.00 94.62 327 SER A O 1
ATOM 2772 N N . VAL A 1 328 ? -25.480 2.747 14.342 1.00 96.19 328 VAL A N 1
ATOM 2773 C CA . VAL A 1 328 ? -24.792 1.602 14.943 1.00 96.19 328 VAL A CA 1
ATOM 2774 C C . VAL A 1 328 ? -24.638 1.885 16.431 1.00 96.19 328 VAL A C 1
ATOM 2776 O O . VAL A 1 328 ? -23.872 2.760 16.838 1.00 96.19 328 VAL A O 1
ATOM 2779 N N . ILE A 1 329 ? -25.400 1.162 17.250 1.00 96.19 329 ILE A N 1
ATOM 2780 C CA . ILE A 1 329 ? -25.450 1.353 18.701 1.00 96.19 329 ILE A CA 1
ATOM 2781 C C . ILE A 1 329 ? -24.751 0.179 19.376 1.00 96.19 329 ILE A C 1
ATOM 2783 O O . ILE A 1 329 ? -25.188 -0.965 19.268 1.00 96.19 329 ILE A O 1
ATOM 2787 N N . ILE A 1 330 ? -23.676 0.468 20.105 1.00 95.88 330 ILE A N 1
ATOM 2788 C CA . ILE A 1 330 ? -22.882 -0.540 20.805 1.00 95.88 330 ILE A CA 1
ATOM 2789 C C . ILE A 1 330 ? -23.018 -0.297 22.306 1.00 95.88 330 ILE A C 1
ATOM 2791 O O . ILE A 1 330 ? -22.534 0.701 22.837 1.00 95.88 330 ILE A O 1
ATOM 2795 N N . GLN A 1 331 ? -23.705 -1.215 22.983 1.00 94.75 331 GLN A N 1
ATOM 2796 C CA . GLN A 1 331 ? -23.991 -1.143 24.417 1.00 94.75 331 GLN A CA 1
ATOM 2797 C C . GLN A 1 331 ? -22.932 -1.863 25.260 1.00 94.75 331 GLN A C 1
ATOM 2799 O O . GLN A 1 331 ? -22.224 -2.747 24.763 1.00 94.75 331 GLN A O 1
ATOM 2804 N N . ASN A 1 332 ? -22.893 -1.527 26.555 1.00 93.06 332 ASN A N 1
ATOM 2805 C CA . ASN A 1 332 ? -21.985 -2.092 27.551 1.00 93.06 332 ASN A CA 1
ATOM 2806 C C . ASN A 1 332 ? -20.531 -2.053 27.059 1.00 93.06 332 ASN A C 1
ATOM 2808 O O . ASN A 1 332 ? -19.851 -3.074 26.943 1.00 93.06 332 ASN A O 1
ATOM 2812 N N . THR A 1 333 ? -20.058 -0.857 26.716 1.00 93.88 333 THR A N 1
ATOM 2813 C CA . THR A 1 333 ? -18.716 -0.641 26.145 1.00 93.88 333 THR A CA 1
ATOM 2814 C C . THR A 1 333 ? -17.600 -1.155 27.058 1.00 93.88 333 THR A C 1
ATOM 2816 O O . THR A 1 333 ? -16.541 -1.548 26.579 1.00 93.88 333 THR A O 1
ATOM 2819 N N . LYS A 1 334 ? -17.838 -1.234 28.371 1.00 93.75 334 LYS A N 1
ATOM 2820 C CA . LYS A 1 334 ? -16.873 -1.742 29.354 1.00 93.75 334 LYS A CA 1
ATOM 2821 C C . LYS A 1 334 ? -16.594 -3.243 29.240 1.00 93.75 334 LYS A C 1
ATOM 2823 O O . LYS A 1 334 ? -15.557 -3.674 29.731 1.00 93.75 334 LYS A O 1
ATOM 2828 N N . LYS A 1 335 ? -17.458 -4.031 28.584 1.00 95.50 335 LYS A N 1
ATOM 2829 C CA . LYS A 1 335 ? -17.236 -5.480 28.403 1.00 95.50 335 LYS A CA 1
ATOM 2830 C C . LYS A 1 335 ? -16.079 -5.813 27.452 1.00 95.50 335 LYS A C 1
ATOM 2832 O O . LYS A 1 335 ? -15.623 -6.952 27.421 1.00 95.50 335 LYS A O 1
ATOM 2837 N N . TYR A 1 336 ? -15.637 -4.852 26.638 1.00 95.12 336 TYR A N 1
ATOM 2838 C CA . TYR A 1 336 ? -14.582 -5.063 25.650 1.00 95.12 336 TYR A CA 1
ATOM 2839 C C . TYR A 1 336 ? -13.209 -4.784 26.268 1.00 95.12 336 TYR A C 1
ATOM 2841 O O . TYR A 1 336 ? -12.718 -3.656 26.276 1.00 95.12 336 TYR A O 1
ATOM 2849 N N . GLU A 1 337 ? -12.596 -5.832 26.808 1.00 90.19 337 GLU A N 1
ATOM 2850 C CA . GLU A 1 337 ? -11.329 -5.760 27.543 1.00 90.19 337 GLU A CA 1
ATOM 2851 C C . GLU A 1 337 ? -10.114 -5.654 26.614 1.00 90.19 337 GLU A C 1
ATOM 2853 O O . GLU A 1 337 ? -9.125 -4.981 26.918 1.00 90.19 337 GLU A O 1
ATOM 2858 N N . ASN A 1 338 ? -10.176 -6.328 25.464 1.00 92.94 338 ASN A N 1
ATOM 2859 C CA . ASN A 1 338 ? -9.070 -6.397 24.518 1.00 92.94 338 ASN A CA 1
ATOM 2860 C C . ASN A 1 338 ? -9.304 -5.401 23.382 1.00 92.94 338 ASN A C 1
ATOM 2862 O O . ASN A 1 338 ? -10.193 -5.601 22.558 1.00 92.94 338 ASN A O 1
ATOM 2866 N N . VAL A 1 339 ? -8.486 -4.348 23.311 1.00 94.25 339 VAL A N 1
ATOM 2867 C CA . VAL A 1 339 ? -8.598 -3.327 22.260 1.00 94.25 339 VAL A CA 1
ATOM 2868 C C . VAL A 1 339 ? -7.384 -3.363 21.344 1.00 94.25 339 VAL A C 1
ATOM 2870 O O . VAL A 1 339 ? -6.254 -3.166 21.797 1.00 94.25 339 VAL A O 1
ATOM 2873 N N . PHE A 1 340 ? -7.624 -3.563 20.053 1.00 95.31 340 PHE A N 1
ATOM 2874 C CA . PHE A 1 340 ? -6.601 -3.602 19.015 1.00 95.31 340 PHE A CA 1
ATOM 2875 C C . PHE A 1 340 ? -6.768 -2.402 18.084 1.00 95.31 340 PHE A C 1
ATOM 2877 O O . PHE A 1 340 ? -7.802 -2.243 17.444 1.00 95.31 340 PHE A O 1
ATOM 2884 N N . LEU A 1 341 ? -5.744 -1.556 17.999 1.00 94.81 341 LEU A N 1
ATOM 2885 C CA . LEU A 1 341 ? -5.687 -0.483 17.008 1.00 94.81 341 LEU A CA 1
ATOM 2886 C C . LEU A 1 341 ? -4.934 -1.029 15.798 1.00 94.81 341 LEU A C 1
ATOM 2888 O O . LEU A 1 341 ? -3.785 -1.450 15.945 1.00 94.81 341 LEU A O 1
ATOM 2892 N N . ILE A 1 342 ? -5.563 -1.061 14.631 1.00 95.88 342 ILE A N 1
ATOM 2893 C CA . ILE A 1 342 ? -4.995 -1.659 13.422 1.00 95.88 342 ILE A CA 1
ATOM 2894 C C . ILE A 1 342 ? -4.900 -0.579 12.352 1.00 95.88 342 ILE A C 1
ATOM 2896 O O . ILE A 1 342 ? -5.895 0.051 12.010 1.00 95.88 342 ILE A O 1
ATOM 2900 N N . ASN A 1 343 ? -3.693 -0.376 11.830 1.00 95.19 343 ASN A N 1
ATOM 2901 C CA . ASN A 1 343 ? -3.445 0.511 10.702 1.00 95.19 343 ASN A CA 1
ATOM 2902 C C . ASN A 1 343 ? -3.129 -0.328 9.464 1.00 95.19 343 ASN A C 1
ATOM 2904 O O . ASN A 1 343 ? -2.061 -0.933 9.385 1.00 95.19 343 ASN A O 1
ATOM 2908 N N . THR A 1 344 ? -4.038 -0.370 8.501 1.00 96.88 344 THR A N 1
ATOM 2909 C CA . THR A 1 344 ? -3.801 -1.061 7.228 1.00 96.88 344 THR A CA 1
ATOM 2910 C C . THR A 1 344 ? -3.273 -0.092 6.182 1.00 96.88 344 THR A C 1
ATOM 2912 O O . THR A 1 344 ? -3.806 1.010 6.052 1.00 96.88 344 THR A O 1
ATOM 2915 N N . THR A 1 345 ? -2.254 -0.485 5.418 1.00 94.81 345 THR A N 1
ATOM 2916 C CA . THR A 1 345 ? -1.571 0.415 4.474 1.00 94.81 345 THR A CA 1
ATOM 2917 C C . THR A 1 345 ? -1.490 -0.153 3.056 1.00 94.81 345 THR A C 1
ATOM 2919 O O . THR A 1 345 ? -1.402 -1.368 2.871 1.00 94.81 345 THR A O 1
ATOM 2922 N N . LEU A 1 346 ? -1.471 0.729 2.044 1.00 90.88 346 LEU A N 1
ATOM 2923 C CA . LEU A 1 346 ? -1.004 0.382 0.685 1.00 90.88 346 LEU A CA 1
ATOM 2924 C C . LEU A 1 346 ? 0.515 0.533 0.523 1.00 90.88 346 LEU A C 1
ATOM 2926 O O . LEU A 1 346 ? 1.072 0.049 -0.456 1.00 90.88 346 LEU A O 1
ATOM 2930 N N . GLU A 1 347 ? 1.182 1.198 1.465 1.00 87.38 347 GLU A N 1
ATOM 2931 C CA . GLU A 1 347 ? 2.639 1.292 1.501 1.00 87.38 347 GLU A CA 1
ATOM 2932 C C . GLU A 1 347 ? 3.226 0.162 2.344 1.00 87.38 347 GLU A C 1
ATOM 2934 O O . GLU A 1 347 ? 2.807 -0.056 3.488 1.00 87.38 347 GLU A O 1
ATOM 2939 N N . LYS A 1 348 ? 4.251 -0.506 1.816 1.00 84.62 348 LYS A N 1
ATOM 2940 C CA . LYS A 1 348 ? 5.062 -1.446 2.581 1.00 84.62 348 LYS A CA 1
ATOM 2941 C C . LYS A 1 348 ? 6.084 -0.679 3.410 1.00 84.62 348 LYS A C 1
ATOM 2943 O O . LYS A 1 348 ? 7.160 -0.319 2.953 1.00 84.62 348 LYS A O 1
ATOM 2948 N N . LEU A 1 349 ? 5.735 -0.453 4.670 1.00 79.31 349 LEU A N 1
ATOM 2949 C CA . LEU A 1 349 ? 6.561 0.309 5.608 1.00 79.31 349 LEU A CA 1
ATOM 2950 C C . LEU A 1 349 ? 7.838 -0.432 6.051 1.00 79.31 349 LEU A C 1
ATOM 2952 O O . LEU A 1 349 ? 8.722 0.181 6.646 1.00 79.31 349 LEU A O 1
ATOM 2956 N N . GLY A 1 350 ? 7.935 -1.742 5.795 1.00 77.44 350 GLY A N 1
ATOM 2957 C CA . GLY A 1 350 ? 9.126 -2.535 6.095 1.00 77.44 350 GLY A CA 1
ATOM 2958 C C . GLY A 1 350 ? 9.547 -2.426 7.573 1.00 77.44 350 GLY A C 1
ATOM 2959 O O . GLY A 1 350 ? 8.697 -2.574 8.461 1.00 77.44 350 GLY A O 1
ATOM 2960 N N . PRO A 1 351 ? 10.828 -2.134 7.869 1.00 71.81 351 PRO A N 1
ATOM 2961 C CA . PRO A 1 351 ? 11.334 -2.003 9.238 1.00 71.81 351 PRO A CA 1
ATOM 2962 C C . PRO A 1 351 ? 10.567 -0.976 10.089 1.00 71.81 351 PRO A C 1
ATOM 2964 O O . PRO A 1 351 ? 10.331 -1.216 11.280 1.00 71.81 351 PRO A O 1
ATOM 2967 N N . LEU A 1 352 ? 10.053 0.097 9.469 1.00 73.25 352 LEU A N 1
ATOM 2968 C CA . LEU A 1 352 ? 9.318 1.176 10.144 1.00 73.25 352 LEU A CA 1
ATOM 2969 C C . LEU A 1 352 ? 8.020 0.701 10.811 1.00 73.25 352 LEU A C 1
ATOM 2971 O O . LEU A 1 352 ? 7.624 1.249 11.839 1.00 73.25 352 LEU A O 1
ATOM 2975 N N . ALA A 1 353 ? 7.361 -0.330 10.268 1.00 69.81 353 ALA A N 1
ATOM 2976 C CA . ALA A 1 353 ? 6.158 -0.903 10.881 1.00 69.81 353 ALA A CA 1
ATOM 2977 C C . ALA A 1 353 ? 6.462 -1.685 12.168 1.00 69.81 353 ALA A C 1
ATOM 2979 O O . ALA A 1 353 ? 5.592 -1.842 13.025 1.00 69.81 353 ALA A O 1
ATOM 2980 N N . THR A 1 354 ? 7.687 -2.203 12.301 1.00 61.84 354 THR A N 1
ATOM 2981 C CA . THR A 1 354 ? 8.084 -3.094 13.404 1.00 61.84 354 THR A CA 1
ATOM 2982 C C . THR A 1 354 ? 8.815 -2.368 14.530 1.00 61.84 354 THR A C 1
ATOM 2984 O O . THR A 1 354 ? 8.714 -2.779 15.685 1.00 61.84 354 THR A O 1
ATOM 2987 N N . ARG A 1 355 ? 9.483 -1.253 14.214 1.00 62.88 355 ARG A N 1
ATOM 2988 C CA . ARG A 1 355 ? 10.231 -0.403 15.149 1.00 62.88 355 ARG A CA 1
ATOM 2989 C C . ARG A 1 355 ? 9.537 0.946 15.340 1.00 62.88 355 ARG A C 1
ATOM 2991 O O . ARG A 1 355 ? 10.108 2.007 15.119 1.00 62.88 355 ARG A O 1
ATOM 2998 N N . LEU A 1 356 ? 8.293 0.918 15.823 1.00 61.25 356 LEU A N 1
ATOM 2999 C CA . LEU A 1 356 ? 7.520 2.132 16.137 1.00 61.25 356 LEU A CA 1
ATOM 3000 C C . LEU A 1 356 ? 8.191 3.036 17.195 1.00 61.25 356 LEU A C 1
ATOM 3002 O O . LEU A 1 356 ? 7.768 4.177 17.384 1.00 61.25 356 LEU A O 1
ATOM 3006 N N . ASN A 1 357 ? 9.257 2.569 17.853 1.00 46.47 357 ASN A N 1
ATOM 3007 C CA . ASN A 1 357 ? 10.134 3.407 18.661 1.00 46.47 357 ASN A CA 1
ATOM 3008 C C . ASN A 1 357 ? 10.782 4.544 17.872 1.00 46.47 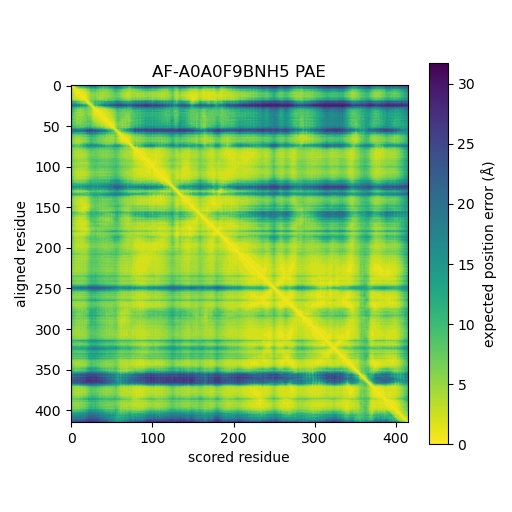357 ASN A C 1
ATOM 3010 O O . ASN A 1 357 ? 10.886 5.627 18.420 1.00 46.47 357 ASN A O 1
ATOM 3014 N N . SER A 1 358 ? 11.106 4.377 16.592 1.00 50.53 358 SER A N 1
ATOM 3015 C CA . SER A 1 358 ? 11.556 5.469 15.719 1.00 50.53 358 SER A CA 1
ATOM 3016 C C . SER A 1 358 ? 10.536 6.616 15.660 1.00 50.53 358 SER A C 1
ATOM 3018 O O . SER A 1 358 ? 10.886 7.787 15.784 1.00 50.53 358 SER A O 1
ATOM 3020 N N . ALA A 1 359 ? 9.241 6.286 15.596 1.00 49.06 359 ALA A N 1
ATOM 3021 C CA . ALA A 1 359 ? 8.159 7.268 15.674 1.00 49.06 359 ALA A CA 1
ATOM 3022 C C . ALA A 1 359 ? 8.004 7.872 17.087 1.00 49.06 359 ALA A C 1
ATOM 3024 O O . ALA A 1 359 ? 7.582 9.018 17.234 1.00 49.06 359 ALA A O 1
ATOM 3025 N N . LYS A 1 360 ? 8.369 7.138 18.144 1.00 49.81 360 LYS A N 1
ATOM 3026 C CA . LYS A 1 360 ? 8.378 7.640 19.527 1.00 49.81 360 LYS A CA 1
ATOM 3027 C C . LYS A 1 360 ? 9.586 8.547 19.818 1.00 49.81 360 LYS A C 1
ATOM 3029 O O . LYS A 1 360 ? 9.405 9.587 20.440 1.00 49.81 360 LYS A O 1
ATOM 3034 N N . MET A 1 361 ? 10.772 8.200 19.312 1.00 45.62 361 MET A N 1
ATOM 3035 C CA . MET A 1 361 ? 12.024 8.965 19.406 1.00 45.62 361 MET A CA 1
ATOM 3036 C C . MET A 1 361 ? 11.906 10.341 18.761 1.00 45.62 361 MET A C 1
ATOM 3038 O O . MET A 1 361 ? 12.424 11.327 19.268 1.00 45.62 361 MET A O 1
ATOM 3042 N N . MET A 1 362 ? 11.126 10.435 17.691 1.00 48.88 362 MET A N 1
ATOM 3043 C CA . MET A 1 362 ? 10.823 11.703 17.045 1.00 48.88 362 MET A CA 1
ATOM 3044 C C . MET A 1 362 ? 9.636 12.464 17.689 1.00 48.88 362 MET A C 1
ATOM 3046 O O . MET A 1 362 ? 9.106 13.406 17.096 1.00 48.88 362 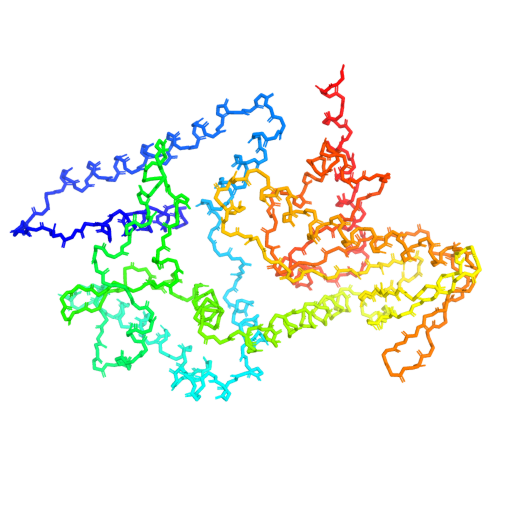MET A O 1
ATOM 3050 N N . ASN A 1 363 ? 9.208 12.077 18.900 1.00 50.19 363 ASN A N 1
ATOM 3051 C CA . ASN A 1 363 ? 8.122 12.693 19.675 1.00 50.19 363 ASN A CA 1
ATOM 3052 C C . ASN A 1 363 ? 6.707 12.583 19.044 1.00 50.19 363 ASN A C 1
ATOM 3054 O O . ASN A 1 363 ? 5.817 13.376 19.372 1.00 50.19 363 ASN A O 1
ATOM 3058 N N . TYR A 1 364 ? 6.471 11.615 18.143 1.00 48.47 364 TYR A N 1
ATOM 3059 C CA . TYR A 1 364 ? 5.215 11.517 17.375 1.00 48.47 364 TYR A CA 1
ATOM 3060 C C . TYR A 1 364 ? 4.119 10.688 18.038 1.00 48.47 364 TYR A C 1
ATOM 3062 O O . TYR A 1 364 ? 2.955 11.066 17.968 1.00 48.47 364 TYR A O 1
ATOM 3070 N N . LEU A 1 365 ? 4.456 9.616 18.757 1.00 52.44 365 LEU A N 1
ATOM 3071 C CA . LEU A 1 365 ? 3.469 8.807 19.479 1.00 52.44 365 LEU A CA 1
ATOM 3072 C C . LEU A 1 365 ? 3.409 9.227 20.953 1.00 52.44 365 LEU A C 1
ATOM 3074 O O . LEU A 1 365 ? 4.158 8.734 21.791 1.00 52.44 365 LEU A O 1
ATOM 3078 N N . LYS A 1 366 ? 2.482 10.131 21.289 1.00 51.19 366 LYS A N 1
ATOM 3079 C CA . LYS A 1 366 ? 2.293 10.644 22.664 1.00 51.19 366 LYS A CA 1
ATOM 3080 C C . LYS A 1 366 ? 1.537 9.689 23.607 1.00 51.19 366 LYS A C 1
ATOM 3082 O O . LYS A 1 366 ? 1.136 10.095 24.695 1.00 51.19 366 LYS A O 1
ATOM 3087 N N . GLY A 1 367 ? 1.301 8.437 23.209 1.00 55.19 367 GLY A N 1
ATOM 3088 C CA . GLY A 1 367 ? 0.551 7.459 24.007 1.00 55.19 367 GLY A CA 1
ATOM 3089 C C . GLY A 1 367 ? 1.357 6.220 24.397 1.00 55.19 367 GLY A C 1
ATOM 3090 O O . GLY A 1 367 ? 2.457 5.983 23.909 1.00 55.19 367 GLY A O 1
ATOM 3091 N N . LYS A 1 368 ? 0.792 5.425 25.313 1.00 60.38 368 LYS A N 1
ATOM 3092 C CA . LYS A 1 368 ? 1.384 4.165 25.809 1.00 60.38 368 LYS A CA 1
ATOM 3093 C C . LYS A 1 368 ? 1.028 2.946 24.941 1.00 60.38 368 LYS A C 1
ATOM 3095 O O . LYS A 1 368 ? 1.445 1.828 25.243 1.00 60.38 368 LYS A O 1
ATOM 3100 N N . GLU A 1 369 ? 0.227 3.149 23.900 1.00 69.06 369 GLU A N 1
ATOM 3101 C CA . GLU A 1 369 ? -0.313 2.104 23.033 1.00 69.06 369 GLU A CA 1
ATOM 3102 C C . GLU A 1 369 ? 0.299 2.215 21.638 1.00 69.06 369 GLU A C 1
ATOM 3104 O O . GLU A 1 369 ? 0.662 3.304 21.202 1.00 69.06 369 GLU A O 1
ATOM 3109 N N . PHE A 1 370 ? 0.423 1.083 20.950 1.00 73.69 370 PHE A N 1
ATOM 3110 C CA . PHE A 1 370 ? 0.996 1.017 19.610 1.00 73.69 370 PHE A CA 1
ATOM 3111 C C . PHE A 1 370 ? -0.013 0.362 18.672 1.00 73.69 370 PHE A C 1
ATOM 3113 O O . PHE A 1 370 ? -0.534 -0.702 19.027 1.00 73.69 370 PHE A O 1
ATOM 3120 N N . PRO A 1 371 ? -0.298 0.966 17.505 1.00 86.56 371 PRO A N 1
ATOM 3121 C CA . PRO A 1 371 ? -1.119 0.311 16.509 1.00 86.56 371 PRO A CA 1
ATOM 3122 C C . PRO A 1 371 ? -0.341 -0.851 15.890 1.00 86.56 371 PRO A C 1
ATOM 3124 O O . PRO A 1 371 ? 0.882 -0.796 15.744 1.00 86.56 371 PRO A O 1
ATOM 3127 N N . TRP A 1 372 ? -1.048 -1.897 15.483 1.00 91.19 372 TRP A N 1
ATOM 3128 C CA . TRP A 1 372 ? -0.495 -2.873 14.560 1.00 91.19 372 TRP A CA 1
ATOM 3129 C C . TRP A 1 372 ? -0.600 -2.303 13.145 1.00 91.19 372 TRP A C 1
ATOM 3131 O O . TRP A 1 372 ? -1.677 -2.299 12.555 1.00 91.19 372 TRP A O 1
ATOM 3141 N N . SER A 1 373 ? 0.511 -1.769 12.630 1.00 90.56 373 SER A N 1
ATOM 3142 C CA . SER A 1 373 ? 0.591 -1.319 11.240 1.00 90.56 373 SER A CA 1
ATOM 3143 C C . SER A 1 373 ? 0.937 -2.499 10.338 1.00 90.56 373 SER A C 1
ATOM 3145 O O . SER A 1 373 ? 1.951 -3.163 10.561 1.00 90.56 373 SER A O 1
ATOM 3147 N N . VAL A 1 374 ? 0.107 -2.763 9.333 1.00 92.44 374 VAL A N 1
ATOM 3148 C CA . VAL A 1 374 ? 0.246 -3.914 8.439 1.00 92.44 374 VAL A CA 1
ATOM 3149 C C . VAL A 1 374 ? -0.033 -3.516 6.996 1.00 92.44 374 VAL A C 1
ATOM 3151 O O . VAL A 1 374 ? -1.017 -2.843 6.691 1.00 92.44 374 VAL A O 1
ATOM 3154 N N . PHE A 1 375 ? 0.846 -3.943 6.097 1.00 92.44 375 PHE A N 1
ATOM 3155 C CA . PHE A 1 375 ? 0.638 -3.781 4.668 1.00 92.44 375 PHE A CA 1
ATOM 3156 C C . PHE A 1 375 ? -0.468 -4.728 4.185 1.00 92.44 375 PHE A C 1
ATOM 3158 O O . PHE A 1 375 ? -0.548 -5.874 4.624 1.00 92.44 375 PHE A O 1
ATOM 3165 N N . ILE A 1 376 ? -1.340 -4.268 3.285 1.00 93.81 376 ILE A N 1
ATOM 3166 C CA . ILE A 1 376 ? -2.565 -5.002 2.938 1.00 93.81 376 ILE A CA 1
ATOM 3167 C C . ILE A 1 376 ? -2.303 -6.408 2.379 1.00 93.81 376 ILE A C 1
ATOM 3169 O O . ILE A 1 376 ? -3.051 -7.338 2.680 1.00 93.81 376 ILE A O 1
ATOM 3173 N N . ASN A 1 377 ? -1.224 -6.599 1.614 1.00 91.25 377 ASN A N 1
ATOM 3174 C CA . ASN A 1 377 ? -0.881 -7.921 1.088 1.00 91.25 377 ASN A CA 1
ATOM 3175 C C . ASN A 1 377 ? -0.341 -8.853 2.179 1.00 91.25 377 ASN A C 1
ATOM 3177 O O . ASN A 1 377 ? -0.603 -10.052 2.113 1.00 91.25 377 ASN A O 1
ATOM 3181 N N . ASP A 1 378 ? 0.325 -8.318 3.205 1.00 91.56 378 ASP A N 1
ATOM 3182 C CA . ASP A 1 378 ? 0.740 -9.104 4.370 1.00 91.56 378 ASP A CA 1
ATOM 3183 C C . ASP A 1 378 ? -0.487 -9.528 5.183 1.00 91.56 378 ASP A C 1
ATOM 3185 O O . ASP A 1 378 ? -0.593 -10.690 5.566 1.00 91.56 378 ASP A O 1
ATOM 3189 N N . LEU A 1 379 ? -1.458 -8.626 5.391 1.00 94.75 379 LEU A N 1
ATOM 3190 C CA . LEU A 1 379 ? -2.733 -8.973 6.032 1.00 94.75 379 LEU A CA 1
ATOM 3191 C C . LEU A 1 379 ? -3.482 -10.045 5.233 1.00 94.75 379 LEU A C 1
ATOM 3193 O O . LEU A 1 379 ? -4.066 -10.954 5.818 1.00 94.75 379 LEU A O 1
ATOM 3197 N N . ARG A 1 380 ? -3.436 -9.967 3.901 1.00 93.62 380 ARG A N 1
ATOM 3198 C CA . ARG A 1 380 ? -4.038 -10.974 3.029 1.00 93.62 380 ARG A CA 1
ATOM 3199 C C . ARG A 1 380 ? -3.378 -12.337 3.197 1.00 93.62 380 ARG A C 1
ATOM 3201 O O . ARG A 1 380 ? -4.088 -13.305 3.439 1.00 93.62 380 ARG A O 1
ATOM 3208 N N . ILE A 1 381 ? -2.047 -12.401 3.170 1.00 92.88 381 ILE A N 1
ATOM 3209 C CA . ILE A 1 381 ? -1.308 -13.643 3.435 1.00 92.88 381 ILE A CA 1
ATOM 3210 C C . ILE A 1 381 ? -1.652 -14.181 4.829 1.00 92.88 381 ILE A C 1
ATOM 3212 O O . ILE A 1 381 ? -1.947 -15.361 4.977 1.00 92.88 381 ILE A O 1
ATOM 3216 N N . ILE A 1 382 ? -1.698 -13.322 5.851 1.00 94.44 382 ILE A N 1
ATOM 3217 C CA . ILE A 1 382 ? -2.116 -13.713 7.205 1.00 94.44 382 ILE A CA 1
ATOM 3218 C C . ILE A 1 382 ? -3.533 -14.305 7.191 1.00 94.44 382 ILE A C 1
ATOM 3220 O O . ILE A 1 382 ? -3.760 -15.327 7.829 1.00 94.44 382 ILE A O 1
ATOM 3224 N N . SER A 1 383 ? -4.464 -13.713 6.438 1.00 94.88 383 SER A N 1
ATOM 3225 C CA . SER A 1 383 ? -5.834 -14.225 6.280 1.00 94.88 383 SER A CA 1
ATOM 3226 C C . SER A 1 383 ? -5.932 -15.542 5.512 1.00 94.88 383 SER A C 1
ATOM 3228 O O . SER A 1 383 ? -6.934 -16.241 5.630 1.00 94.88 383 SER A O 1
ATOM 3230 N N . ASP A 1 384 ? -4.924 -15.870 4.705 1.00 92.44 384 ASP A N 1
ATOM 3231 C CA . ASP A 1 384 ? -4.846 -17.136 3.977 1.00 92.44 384 ASP A CA 1
ATOM 3232 C C . ASP A 1 384 ? -4.199 -18.238 4.828 1.00 92.44 384 ASP A C 1
ATOM 3234 O O . ASP A 1 384 ? -4.518 -19.407 4.645 1.00 92.44 384 ASP A O 1
ATOM 3238 N N . LEU A 1 385 ? -3.314 -17.869 5.760 1.00 94.12 385 LEU A N 1
ATOM 3239 C CA . LEU A 1 385 ? -2.577 -18.805 6.613 1.00 94.12 385 LEU A CA 1
ATOM 3240 C C . LEU A 1 385 ? -3.261 -19.096 7.954 1.00 94.12 385 LEU A C 1
ATOM 3242 O O . LEU A 1 385 ? -3.087 -20.180 8.506 1.00 94.12 385 LEU A O 1
ATOM 3246 N N . ILE A 1 386 ? -3.970 -18.125 8.534 1.00 94.69 386 ILE A N 1
ATOM 3247 C CA . ILE A 1 386 ? -4.627 -18.299 9.831 1.00 94.69 386 ILE A CA 1
ATOM 3248 C C . ILE A 1 386 ? -6.047 -18.816 9.621 1.00 94.69 386 ILE A C 1
ATOM 3250 O O . ILE A 1 386 ? -6.917 -18.093 9.148 1.00 94.69 386 ILE A O 1
ATOM 3254 N N . GLU A 1 387 ? -6.282 -20.050 10.058 1.00 91.44 387 GLU A N 1
ATOM 3255 C CA . GLU A 1 387 ? -7.580 -20.719 9.915 1.00 91.44 387 GLU A CA 1
ATOM 3256 C C . GLU A 1 387 ? -8.542 -20.442 11.082 1.00 91.44 387 GLU A C 1
ATOM 3258 O O . GLU A 1 387 ? -9.756 -20.457 10.904 1.00 91.44 387 GLU A O 1
ATOM 3263 N N . MET A 1 388 ? -8.018 -20.186 12.288 1.00 95.75 388 MET A N 1
ATOM 3264 C CA . MET A 1 388 ? -8.830 -20.044 13.504 1.00 95.75 388 MET A CA 1
ATOM 3265 C C . MET A 1 388 ? -8.862 -18.595 14.027 1.00 95.75 388 MET A C 1
ATOM 3267 O O . MET A 1 388 ? -7.790 -18.021 14.262 1.00 95.75 388 MET A O 1
ATOM 3271 N N . PRO A 1 389 ? -10.048 -18.034 14.353 1.00 96.88 389 PRO A N 1
ATOM 3272 C CA . PRO A 1 389 ? -10.186 -16.697 14.948 1.00 96.88 389 PRO A CA 1
ATOM 3273 C C . PRO A 1 389 ? -9.322 -16.468 16.198 1.00 96.88 389 PRO A C 1
ATOM 3275 O O . PRO A 1 389 ? -8.669 -15.433 16.353 1.00 96.88 389 PRO A O 1
ATOM 3278 N N . SER A 1 390 ? -9.247 -17.467 17.082 1.00 96.00 390 SER A N 1
ATOM 3279 C CA . SER A 1 390 ? -8.441 -17.412 18.308 1.00 96.00 390 SER A CA 1
ATOM 3280 C C . SER A 1 390 ? -6.939 -17.288 18.024 1.00 96.00 390 SER A C 1
ATOM 3282 O O . SER A 1 390 ? -6.240 -16.542 18.717 1.00 96.00 390 SER A O 1
ATOM 3284 N N . SER A 1 391 ? -6.445 -17.954 16.976 1.00 96.56 391 SER A N 1
ATOM 3285 C CA . SER A 1 391 ? -5.057 -17.852 16.518 1.00 96.56 391 SER A CA 1
ATOM 3286 C C . SER A 1 391 ? -4.741 -16.451 16.002 1.00 96.56 391 SER A C 1
ATOM 3288 O O . SER A 1 391 ? -3.666 -15.925 16.300 1.00 96.56 391 SER A O 1
ATOM 3290 N N . PHE A 1 392 ? -5.684 -15.801 15.311 1.00 97.38 392 PHE A N 1
ATOM 3291 C CA . PHE A 1 392 ? -5.521 -14.412 14.879 1.00 97.38 392 PHE A CA 1
ATOM 3292 C C . PHE A 1 392 ? -5.451 -13.448 16.069 1.00 97.38 392 PHE A C 1
ATOM 3294 O O . PHE A 1 392 ? -4.523 -12.643 16.167 1.00 97.38 392 PHE A O 1
ATOM 3301 N N . LEU A 1 393 ? -6.364 -13.571 17.036 1.00 96.00 393 LEU A N 1
ATOM 3302 C CA . LEU A 1 393 ? -6.338 -12.742 18.246 1.00 96.00 393 LEU A CA 1
ATOM 3303 C C . LEU A 1 393 ? -5.050 -12.955 19.061 1.00 96.00 393 LEU A C 1
ATOM 3305 O O . LEU A 1 393 ? -4.453 -11.992 19.551 1.00 96.00 393 LEU A O 1
ATOM 3309 N N . LEU A 1 394 ? -4.574 -14.200 19.179 1.00 94.56 394 LEU A N 1
ATOM 3310 C CA . LEU A 1 394 ? -3.297 -14.509 19.827 1.00 94.56 394 LEU A CA 1
ATOM 3311 C C . LEU A 1 394 ? -2.114 -13.898 19.066 1.00 94.56 394 LEU A C 1
ATOM 3313 O O . LEU A 1 394 ?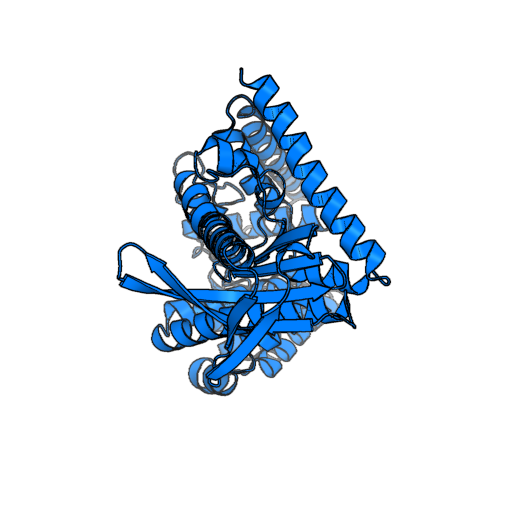 -1.210 -13.335 19.693 1.00 94.56 394 LEU A O 1
ATOM 3317 N N . TYR A 1 395 ? -2.123 -13.977 17.733 1.00 94.69 395 TYR A N 1
ATOM 3318 C CA . TYR A 1 395 ? -1.130 -13.338 16.874 1.00 94.69 395 TYR A CA 1
ATOM 3319 C C . TYR A 1 395 ? -1.076 -11.826 17.130 1.00 94.69 395 TYR A C 1
ATOM 3321 O O . TYR A 1 395 ? 0.004 -11.303 17.419 1.00 94.69 395 TYR A O 1
ATOM 3329 N N . LEU A 1 396 ? -2.224 -11.137 17.139 1.00 93.19 396 LEU A N 1
ATOM 3330 C CA . LEU A 1 396 ? -2.303 -9.702 17.435 1.00 93.19 396 LEU A CA 1
ATOM 3331 C C . LEU A 1 396 ? -1.736 -9.373 18.820 1.00 93.19 396 LEU A C 1
ATOM 3333 O O . LEU A 1 396 ? -0.892 -8.481 18.953 1.00 93.19 396 LEU A O 1
ATOM 3337 N N . LYS A 1 397 ? -2.143 -10.126 19.854 1.00 90.44 397 LYS A N 1
ATOM 3338 C CA . LYS A 1 397 ? -1.642 -9.944 21.228 1.00 90.44 397 LYS A CA 1
ATOM 3339 C C . LYS A 1 397 ? -0.120 -10.082 21.288 1.00 90.44 397 LYS A C 1
ATOM 3341 O O . LYS A 1 397 ? 0.546 -9.234 21.885 1.00 90.44 397 LYS A O 1
ATOM 3346 N N . ARG A 1 398 ? 0.446 -11.111 20.647 1.00 89.31 398 ARG A N 1
ATOM 3347 C CA . ARG A 1 398 ? 1.902 -11.335 20.589 1.00 89.31 398 ARG A CA 1
ATOM 3348 C C . ARG A 1 398 ? 2.617 -10.235 19.811 1.00 89.31 398 ARG A C 1
ATOM 3350 O O . ARG A 1 398 ? 3.639 -9.740 20.278 1.00 89.31 398 ARG A O 1
ATOM 3357 N N . ARG A 1 399 ? 2.073 -9.803 18.671 1.00 85.50 399 ARG A N 1
ATOM 3358 C CA . ARG A 1 399 ? 2.676 -8.754 17.839 1.00 85.50 399 ARG A CA 1
ATOM 3359 C C . ARG A 1 399 ? 2.757 -7.425 18.587 1.00 85.50 399 ARG A C 1
ATOM 3361 O O . ARG A 1 399 ? 3.828 -6.828 18.645 1.00 85.50 399 ARG A O 1
ATOM 3368 N N . ILE A 1 400 ? 1.670 -7.015 19.239 1.00 82.81 400 ILE A N 1
ATOM 3369 C CA . ILE A 1 400 ? 1.625 -5.782 20.038 1.00 82.81 400 ILE A CA 1
ATOM 3370 C C . ILE A 1 400 ? 2.534 -5.885 21.269 1.00 82.81 400 ILE A C 1
ATOM 3372 O O . ILE A 1 400 ? 3.229 -4.924 21.599 1.00 82.81 400 ILE A O 1
ATOM 3376 N N . LYS A 1 401 ? 2.572 -7.043 21.944 1.00 81.81 401 LYS A N 1
ATOM 3377 C CA . LYS A 1 401 ? 3.492 -7.275 23.069 1.00 81.81 401 LYS A CA 1
ATOM 3378 C C . LYS A 1 401 ? 4.954 -7.158 22.633 1.00 81.81 401 LYS A C 1
ATOM 3380 O O . LYS A 1 401 ? 5.724 -6.487 23.310 1.00 81.81 401 LYS A O 1
ATOM 3385 N N . ASN A 1 402 ? 5.326 -7.746 21.498 1.00 75.62 402 ASN A N 1
ATOM 3386 C CA . ASN A 1 402 ? 6.695 -7.677 20.985 1.00 75.62 402 ASN A CA 1
ATOM 3387 C C . ASN A 1 402 ? 7.096 -6.245 20.625 1.00 75.62 402 ASN A C 1
ATOM 3389 O O . ASN A 1 402 ? 8.185 -5.825 20.996 1.00 75.62 402 ASN A O 1
ATOM 3393 N N . ILE A 1 403 ? 6.200 -5.474 19.996 1.00 71.69 403 ILE A N 1
ATOM 3394 C CA . ILE A 1 403 ? 6.425 -4.041 19.752 1.00 71.69 403 ILE A CA 1
ATOM 3395 C C . ILE A 1 403 ? 6.707 -3.320 21.079 1.00 71.69 403 ILE A C 1
ATOM 3397 O O . ILE A 1 403 ? 7.684 -2.587 21.183 1.00 71.69 403 ILE A O 1
ATOM 3401 N N . LYS A 1 404 ? 5.911 -3.569 22.130 1.00 69.06 404 LYS A N 1
ATOM 3402 C CA . LYS A 1 404 ? 6.141 -2.978 23.463 1.00 69.06 404 LYS A CA 1
ATOM 3403 C C . LYS A 1 404 ? 7.487 -3.384 24.078 1.00 69.06 404 LYS A C 1
ATOM 3405 O O . LYS A 1 404 ? 8.141 -2.531 24.670 1.00 69.06 404 LYS A O 1
ATOM 3410 N N . ASN A 1 405 ? 7.890 -4.649 23.949 1.00 68.50 405 ASN A N 1
ATOM 3411 C CA . ASN A 1 405 ? 9.144 -5.162 24.511 1.00 68.50 405 ASN A CA 1
ATOM 3412 C C . ASN A 1 405 ? 10.374 -4.579 23.808 1.00 68.50 405 ASN A C 1
ATOM 3414 O O . ASN A 1 405 ? 11.229 -4.012 24.482 1.00 68.50 405 ASN A O 1
ATOM 3418 N N . ILE A 1 406 ? 10.407 -4.627 22.469 1.00 64.00 406 ILE A N 1
ATOM 3419 C CA . ILE A 1 406 ? 11.454 -3.984 21.654 1.00 64.00 406 ILE A CA 1
ATOM 3420 C C . ILE A 1 406 ? 11.574 -2.507 22.045 1.00 64.00 406 ILE A C 1
ATOM 3422 O O . ILE A 1 406 ? 12.671 -1.968 22.181 1.00 64.00 406 ILE A O 1
ATOM 3426 N N . ASN A 1 407 ? 10.434 -1.854 22.294 1.00 60.09 407 ASN A N 1
ATOM 3427 C CA . ASN A 1 407 ? 10.422 -0.452 22.673 1.00 60.09 407 ASN A CA 1
ATOM 3428 C C . ASN A 1 407 ? 11.022 -0.179 24.061 1.00 60.09 407 ASN A C 1
ATOM 3430 O O . ASN A 1 407 ? 11.641 0.869 24.245 1.00 60.09 407 ASN A O 1
ATOM 3434 N N . LYS A 1 408 ? 10.843 -1.097 25.018 1.00 61.09 408 LYS A N 1
ATOM 3435 C CA . LYS A 1 408 ? 11.409 -1.000 26.369 1.00 61.09 408 LYS A CA 1
ATOM 3436 C C . LYS A 1 408 ? 12.934 -1.159 26.345 1.00 61.09 408 LYS A C 1
ATOM 3438 O O . LYS A 1 408 ? 13.630 -0.296 26.871 1.00 61.09 408 LYS A O 1
ATOM 3443 N N . GLU A 1 409 ? 13.437 -2.189 25.666 1.00 59.34 409 GLU A N 1
ATOM 3444 C CA . GLU A 1 409 ? 14.880 -2.460 25.548 1.00 59.34 409 GLU A CA 1
ATOM 3445 C C . GLU A 1 409 ? 15.638 -1.293 24.902 1.00 59.34 409 GLU A C 1
ATOM 3447 O O . GLU A 1 409 ? 16.715 -0.910 25.346 1.00 59.34 409 GLU A O 1
ATOM 3452 N N . LEU A 1 410 ? 15.058 -0.680 23.868 1.00 56.88 410 LEU A N 1
ATOM 3453 C CA . LEU A 1 410 ? 15.652 0.475 23.195 1.00 56.88 410 LEU A CA 1
ATOM 3454 C C . LEU A 1 410 ? 15.650 1.743 24.068 1.00 56.88 410 LEU A C 1
ATOM 3456 O O . LEU A 1 410 ? 16.602 2.512 23.992 1.00 56.88 410 LEU A O 1
ATOM 3460 N N . SER A 1 411 ? 14.622 1.969 24.901 1.00 56.72 411 SER A N 1
ATOM 3461 C CA . SER A 1 411 ? 14.620 3.108 25.838 1.00 56.72 411 SER A CA 1
ATOM 3462 C C . SER A 1 411 ? 15.639 2.958 26.968 1.00 56.72 411 SER A C 1
ATOM 3464 O O . SER A 1 411 ? 16.175 3.957 27.427 1.00 56.72 411 SER A O 1
ATOM 3466 N N . GLU A 1 412 ? 15.925 1.723 27.387 1.00 57.22 412 GLU A N 1
ATOM 3467 C CA . GLU A 1 412 ? 16.920 1.412 28.425 1.00 57.22 412 GLU A CA 1
ATOM 3468 C C . GLU A 1 412 ? 18.365 1.508 27.911 1.00 57.22 412 GLU A C 1
ATOM 3470 O O . GLU A 1 412 ? 19.281 1.631 28.710 1.00 57.22 412 GLU A O 1
ATOM 3475 N N . ARG A 1 413 ? 18.587 1.473 26.589 1.00 54.84 413 ARG A N 1
ATOM 3476 C CA . ARG A 1 413 ? 19.910 1.684 25.971 1.00 54.84 413 ARG A CA 1
ATOM 3477 C C . ARG A 1 413 ? 20.258 3.158 25.725 1.00 54.84 413 ARG A C 1
ATOM 3479 O O . ARG A 1 413 ? 21.392 3.446 25.364 1.00 54.84 413 ARG A O 1
ATOM 3486 N N . GLN A 1 414 ? 19.283 4.064 25.827 1.00 46.88 414 GLN A N 1
ATOM 3487 C CA . GLN A 1 414 ? 19.430 5.494 25.502 1.00 46.88 414 GLN A CA 1
ATOM 3488 C C . GLN A 1 414 ? 19.458 6.414 26.730 1.00 46.88 414 GLN A C 1
ATOM 3490 O O . GLN A 1 414 ? 19.710 7.608 26.574 1.00 46.88 414 GLN A O 1
ATOM 3495 N N . GLY A 1 415 ? 19.160 5.882 27.917 1.00 41.06 415 GLY A N 1
ATOM 3496 C CA . GLY A 1 415 ? 19.340 6.551 29.207 1.00 41.06 415 GLY A CA 1
ATOM 3497 C C . GLY A 1 415 ? 20.453 5.877 29.980 1.00 41.06 415 GLY A C 1
ATOM 3498 O O . GLY A 1 415 ? 21.102 6.595 30.769 1.00 41.06 415 GLY A O 1
#